Protein 7AZQ (pdb70)

Foldseek 3Di:
DFDQDDQPDPLALCVVLQQHSVLSCCVRVPVLVCLRVQLQVVCPPHPCNPDDLLCQLQVQDDPPDPDGDSNNLSSLSNVQVVLASLQWGHDFPADADPVVQVLCCVQQVGVVRVLVQQLVQLVPPPAWWKKFFWQAPVRHTDIDIDHRSDDCSNRRIFTLDMDTSHCSNPCVRQNPPSSVVSNSCSNGIGNNVSSVVRD/DFDQDDQPDQLAQCVVLQQHSVLSCCVRVPVLVCLRVQLQVVCPPHPCNVDDLLCQLQVQDDPPDPDGDSNNLSSLSNVQVVLQSLQWDHDAPADADPVVQVLCCVQQVGPVRVLVQQLVQLVPPPAWWKKFWWQAPVRHTDIHIDPRRDDCSNPVIFTLHMDTSHCSNPCVRQNPPSSVVSNSCSNGTGNNVSSVVRD

Structure (mmCIF, N/CA/C/O backbone):
data_7AZQ
#
_entry.id   7AZQ
#
_cell.length_a   162.790
_cell.length_b   162.790
_cell.length_c   43.840
_cell.angle_alpha   90.00
_cell.angle_beta   90.00
_cell.angle_gamma   90.00
#
_symmetry.space_group_name_H-M   'P 41 21 2'
#
loop_
_entity.id
_entity.type
_entity.pdbx_description
1 polymer 'Superoxide dismutase [Fe]'
2 non-polymer 'FE (III) ION'
3 non-polymer 'CALCIUM ION'
4 water water
#
loop_
_atom_site.group_PDB
_atom_site.id
_atom_site.type_symbol
_atom_site.label_atom_id
_atom_site.label_alt_id
_atom_site.label_comp_id
_atom_site.label_asym_id
_atom_site.label_entity_id
_atom_site.label_seq_id
_atom_site.pdbx_PDB_ins_code
_atom_site.Cartn_x
_atom_site.Cartn_y
_atom_site.Cartn_z
_atom_site.occupancy
_atom_site.B_iso_or_equiv
_atom_site.auth_seq_id
_atom_site.auth_comp_id
_atom_site.auth_asym_id
_atom_site.auth_atom_id
_atom_site.pdbx_PDB_model_num
ATOM 1 N N . ALA A 1 1 ? -42.813 -22.582 15.650 1.00 68.78 2 ALA A N 1
ATOM 2 C CA . ALA A 1 1 ? -42.808 -21.344 14.814 1.00 63.72 2 ALA A CA 1
ATOM 3 C C . ALA A 1 1 ? -42.259 -21.685 13.442 1.00 61.07 2 ALA A C 1
ATOM 4 O O . ALA A 1 1 ? -41.497 -22.614 13.303 1.00 63.35 2 ALA A O 1
ATOM 6 N N . PHE A 1 2 ? -42.622 -20.892 12.433 1.00 55.99 3 PHE A N 1
ATOM 7 C CA . PHE A 1 2 ? -41.988 -20.978 11.130 1.00 53.51 3 PHE A CA 1
ATOM 8 C C . PHE A 1 2 ? -40.507 -20.676 11.274 1.00 54.61 3 PHE A C 1
ATOM 9 O O . PHE A 1 2 ? -40.120 -19.795 12.048 1.00 55.03 3 PHE A O 1
ATOM 17 N N . GLU A 1 3 ? -39.684 -21.411 10.517 1.00 54.38 4 GLU A N 1
ATOM 18 C CA . GLU A 1 3 ? -38.249 -21.180 10.437 1.00 55.50 4 GLU A CA 1
ATOM 19 C C . GLU A 1 3 ? -37.861 -21.093 8.971 1.00 50.79 4 GLU A C 1
ATOM 20 O O . GLU A 1 3 ? -38.380 -21.828 8.140 1.00 48.56 4 GLU A O 1
ATOM 26 N N . LEU A 1 4 ? -36.950 -20.168 8.664 1.00 49.45 5 LEU A N 1
ATOM 27 C CA . LEU A 1 4 ? -36.431 -19.988 7.328 1.00 48.04 5 LEU A CA 1
ATOM 28 C C . LEU A 1 4 ? -35.494 -21.157 7.028 1.00 49.51 5 LEU A C 1
ATOM 29 O O . LEU A 1 4 ? -34.440 -21.249 7.644 1.00 51.56 5 LEU A O 1
ATOM 34 N N . PRO A 1 5 ? -35.810 -22.081 6.092 1.00 48.34 6 PRO A N 1
ATOM 35 C CA . PRO A 1 5 ? -34.872 -23.168 5.779 1.00 50.96 6 PRO A CA 1
ATOM 36 C C . PRO A 1 5 ? -33.627 -22.601 5.105 1.00 50.93 6 PRO A C 1
ATOM 37 O O . PRO A 1 5 ? -33.711 -21.624 4.363 1.00 50.27 6 PRO A O 1
ATOM 41 N N . ALA A 1 6 ? -32.474 -23.189 5.377 1.00 54.27 7 ALA A N 1
ATOM 42 C CA . ALA A 1 6 ? -31.266 -22.920 4.608 1.00 55.42 7 ALA A CA 1
ATOM 43 C C . ALA A 1 6 ? -31.493 -23.385 3.158 1.00 52.99 7 ALA A C 1
ATOM 44 O O . ALA A 1 6 ? -32.189 -24.368 2.915 1.00 52.78 7 ALA A O 1
ATOM 46 N N . LEU A 1 7 ? -30.900 -22.680 2.198 1.00 51.46 8 LEU A N 1
ATOM 47 C CA . LEU A 1 7 ? -30.822 -23.176 0.817 1.00 49.68 8 LEU A CA 1
ATOM 48 C C . LEU A 1 7 ? -30.074 -24.500 0.805 1.00 52.55 8 LEU A C 1
ATOM 49 O O . LEU A 1 7 ? -29.112 -24.634 1.540 1.00 55.34 8 LEU A O 1
ATOM 54 N N . PRO A 1 8 ? -30.425 -25.488 -0.054 1.00 51.54 9 PRO A N 1
ATOM 55 C CA . PRO A 1 8 ? -29.640 -26.722 -0.136 1.00 54.93 9 PRO A CA 1
ATOM 56 C C . PRO A 1 8 ? -28.375 -26.607 -0.995 1.00 56.07 9 PRO A C 1
ATOM 57 O O . PRO A 1 8 ? -27.884 -27.601 -1.457 1.00 56.53 9 PRO A O 1
ATOM 61 N N . TYR A 1 9 ? -27.889 -25.391 -1.234 1.00 55.12 10 TYR A N 1
ATOM 62 C CA . TYR A 1 9 ? -26.684 -25.134 -2.020 1.00 56.63 10 TYR A CA 1
ATOM 63 C C . TYR A 1 9 ? -26.211 -23.731 -1.625 1.00 57.45 10 TYR A C 1
ATOM 64 O O . TYR A 1 9 ? -26.991 -22.930 -1.096 1.00 54.87 10 TYR A O 1
ATOM 73 N N . ALA A 1 10 ? -24.947 -23.421 -1.916 1.00 60.66 11 ALA A N 1
ATOM 74 C CA . ALA A 1 10 ? -24.400 -22.086 -1.740 1.00 62.45 11 ALA A CA 1
ATOM 75 C C . ALA A 1 10 ? -25.228 -21.052 -2.524 1.00 58.95 11 ALA A C 1
ATOM 76 O O . ALA A 1 10 ? -25.850 -21.368 -3.563 1.00 56.64 11 ALA A O 1
ATOM 78 N N . HIS A 1 11 ? -25.241 -19.813 -2.034 1.00 59.09 12 HIS A N 1
ATOM 79 C CA . HIS A 1 11 ? -26.021 -18.741 -2.664 1.00 56.64 12 HIS A CA 1
ATOM 80 C C . HIS A 1 11 ? -25.597 -18.447 -4.105 1.00 56.11 12 HIS A C 1
ATOM 81 O O . HIS A 1 11 ? -26.379 -17.887 -4.872 1.00 54.48 12 HIS A O 1
ATOM 88 N N . ASP A 1 12 ? -24.365 -18.823 -4.475 1.00 59.91 13 ASP A N 1
ATOM 89 C CA . ASP A 1 12 ? -23.881 -18.594 -5.838 1.00 59.50 13 ASP A CA 1
ATOM 90 C C . ASP A 1 12 ? -23.890 -19.839 -6.720 1.00 58.51 13 ASP A C 1
ATOM 91 O O . ASP A 1 12 ? -23.435 -19.782 -7.847 1.00 59.60 13 ASP A O 1
ATOM 96 N N . ALA A 1 13 ? -24.419 -20.953 -6.206 1.00 57.10 14 ALA A N 1
ATOM 97 C CA . ALA A 1 13 ? -24.353 -22.231 -6.914 1.00 57.35 14 ALA A CA 1
ATOM 98 C C . ALA A 1 13 ? -25.237 -22.295 -8.166 1.00 52.93 14 ALA A C 1
ATOM 99 O O . ALA A 1 13 ? -25.077 -23.206 -8.951 1.00 53.88 14 ALA A O 1
ATOM 101 N N . LEU A 1 14 ? -26.156 -21.334 -8.336 1.00 48.86 15 LEU A N 1
ATOM 102 C CA . LEU A 1 14 ? -27.068 -21.300 -9.485 1.00 45.59 15 LEU A CA 1
ATOM 103 C C . LEU A 1 14 ? -26.709 -20.264 -10.534 1.00 46.10 15 LEU A C 1
ATOM 104 O O . LEU A 1 14 ? -27.322 -20.228 -11.608 1.00 44.45 15 LEU A O 1
ATOM 109 N N . ALA A 1 15 ? -25.653 -19.492 -10.260 1.00 48.35 16 ALA A N 1
ATOM 110 C CA . ALA A 1 15 ? -25.284 -18.330 -11.059 1.00 49.15 16 ALA A CA 1
ATOM 111 C C . ALA A 1 15 ? -24.938 -18.688 -12.496 1.00 50.06 16 ALA A C 1
ATOM 112 O O . ALA A 1 15 ? -25.416 -18.062 -13.428 1.00 48.78 16 ALA A O 1
ATOM 114 N N . SER A 1 16 ? -24.109 -19.719 -12.674 1.00 53.31 17 SER A N 1
ATOM 115 C CA . SER A 1 16 ? -23.727 -20.180 -13.993 1.00 54.71 17 SER A CA 1
ATOM 116 C C . SER A 1 16 ? -24.907 -20.817 -14.751 1.00 51.76 17 SER A C 1
ATOM 117 O O . SER A 1 16 ? -24.831 -20.965 -15.949 1.00 52.35 17 SER A O 1
ATOM 120 N N . LEU A 1 17 ? -25.996 -21.158 -14.045 1.00 49.70 18 LEU A N 1
ATOM 121 C CA . LEU A 1 17 ? -27.227 -21.692 -14.646 1.00 46.06 18 LEU A CA 1
ATOM 122 C C . LEU A 1 17 ? -28.352 -20.624 -14.806 1.00 43.58 18 LEU A C 1
ATOM 123 O O . LEU A 1 17 ? -29.486 -20.960 -15.133 1.00 41.23 18 LEU A O 1
ATOM 128 N N . GLY A 1 18 ? -28.032 -19.350 -14.536 1.00 43.80 19 GLY A N 1
ATOM 129 C CA . GLY A 1 18 ? -28.926 -18.230 -14.815 1.00 41.30 19 GLY A CA 1
ATOM 130 C C . GLY A 1 18 ? -29.743 -17.629 -13.686 1.00 39.12 19 GLY A C 1
ATOM 131 O O . GLY A 1 18 ? -30.595 -16.802 -13.963 1.00 38.35 19 GLY A O 1
ATOM 132 N N . MET A 1 19 ? -29.513 -18.055 -12.437 1.00 38.75 20 MET A N 1
ATOM 133 C CA . MET A 1 19 ? -30.085 -17.394 -11.260 1.00 37.32 20 MET A CA 1
ATOM 134 C C . MET A 1 19 ? -28.943 -16.890 -10.362 1.00 40.00 20 MET A C 1
ATOM 135 O O . MET A 1 19 ? -28.217 -17.685 -9.755 1.00 42.12 20 MET A O 1
ATOM 140 N N . SER A 1 20 ? -28.805 -15.560 -10.291 1.00 40.12 21 SER A N 1
ATOM 141 C CA . SER A 1 20 ? -27.635 -14.933 -9.706 1.00 43.54 21 SER A CA 1
ATOM 142 C C . SER A 1 20 ? -27.625 -15.106 -8.209 1.00 44.02 21 SER A C 1
ATOM 143 O O . SER A 1 20 ? -28.661 -15.365 -7.579 1.00 41.60 21 SER A O 1
ATOM 146 N N . LYS A 1 21 ? -26.431 -14.960 -7.641 1.00 47.72 22 LYS A N 1
ATOM 147 C CA . LYS A 1 21 ? -26.225 -14.862 -6.217 1.00 49.30 22 LYS A CA 1
ATOM 148 C C . LYS A 1 21 ? -27.075 -13.760 -5.650 1.00 47.25 22 LYS A C 1
ATOM 149 O O . LYS A 1 21 ? -27.698 -13.937 -4.618 1.00 45.03 22 LYS A O 1
ATOM 155 N N . GLU A 1 22 ? -27.094 -12.611 -6.330 1.00 48.11 23 GLU A N 1
ATOM 156 C CA . GLU A 1 22 ? -27.863 -11.458 -5.868 1.00 47.48 23 GLU A CA 1
ATOM 157 C C . GLU A 1 22 ? -29.345 -11.826 -5.741 1.00 43.16 23 GLU A C 1
ATOM 158 O O . GLU A 1 22 ? -29.973 -11.537 -4.749 1.00 42.06 23 GLU A O 1
ATOM 164 N N . THR A 1 23 ? -29.885 -12.508 -6.751 1.00 41.49 24 THR A N 1
ATOM 165 C CA . THR A 1 23 ? -31.284 -12.960 -6.674 1.00 37.58 24 THR A CA 1
ATOM 166 C C . THR A 1 23 ? -31.494 -13.872 -5.461 1.00 37.06 24 THR A C 1
ATOM 167 O O . THR A 1 23 ? -32.445 -13.710 -4.718 1.00 33.68 24 THR A O 1
ATOM 171 N N . LEU A 1 24 ? -30.601 -14.849 -5.260 1.00 39.83 25 LEU A N 1
ATOM 172 C CA . LEU A 1 24 ? -30.777 -15.748 -4.117 1.00 40.99 25 LEU A CA 1
ATOM 173 C C . LEU A 1 24 ? -30.669 -15.018 -2.765 1.00 42.04 25 LEU A C 1
ATOM 174 O O . LEU A 1 24 ? -31.389 -15.342 -1.852 1.00 40.64 25 LEU A O 1
ATOM 179 N N . GLU A 1 25 ? -29.770 -14.038 -2.660 1.00 45.33 26 GLU A N 1
ATOM 180 C CA . GLU A 1 25 ? -29.667 -13.196 -1.451 1.00 47.54 26 GLU A CA 1
ATOM 181 C C . GLU A 1 25 ? -30.998 -12.442 -1.179 1.00 43.70 26 GLU A C 1
ATOM 182 O O . GLU A 1 25 ? -31.619 -12.587 -0.114 1.00 42.95 26 GLU A O 1
ATOM 188 N N . TYR A 1 26 ? -31.462 -11.655 -2.145 1.00 41.54 27 TYR A N 1
ATOM 189 C CA . TYR A 1 26 ? -32.740 -10.943 -1.935 1.00 39.09 27 TYR A CA 1
ATOM 190 C C . TYR A 1 26 ? -33.890 -11.909 -1.723 1.00 36.25 27 TYR A C 1
ATOM 191 O O . TYR A 1 26 ? -34.646 -11.780 -0.765 1.00 36.86 27 TYR A O 1
ATOM 200 N N . HIS A 1 27 ? -34.020 -12.902 -2.609 1.00 34.90 28 HIS A N 1
ATOM 201 C CA . HIS A 1 27 ? -35.227 -13.735 -2.611 1.00 32.44 28 HIS A CA 1
ATOM 202 C C . HIS A 1 27 ? -35.309 -14.620 -1.372 1.00 33.13 28 HIS A C 1
ATOM 203 O O . HIS A 1 27 ? -36.378 -14.724 -0.745 1.00 31.79 28 HIS A O 1
ATOM 210 N N . HIS A 1 28 ? -34.183 -15.255 -1.006 1.00 34.69 29 HIS A N 1
ATOM 211 C CA . HIS A 1 28 ? -34.153 -16.137 0.150 1.00 36.24 29 HIS A CA 1
ATOM 212 C C . HIS A 1 28 ? -33.978 -15.364 1.454 1.00 37.42 29 HIS A C 1
ATOM 213 O O . HIS A 1 28 ? -34.736 -15.565 2.385 1.00 36.79 29 HIS A O 1
ATOM 220 N N . ASP A 1 29 ? -32.969 -14.489 1.509 1.00 39.80 30 ASP A N 1
ATOM 221 C CA . ASP A 1 29 ? -32.544 -13.890 2.788 1.00 42.52 30 ASP A CA 1
ATOM 222 C C . ASP A 1 29 ? -33.464 -12.758 3.224 1.00 41.41 30 ASP A C 1
ATOM 223 O O . ASP A 1 29 ? -33.462 -12.411 4.383 1.00 42.06 30 ASP A O 1
ATOM 228 N N . LEU A 1 30 ? -34.227 -12.178 2.281 1.00 39.06 31 LEU A N 1
ATOM 229 C CA . LEU A 1 30 ? -35.133 -11.069 2.594 1.00 38.06 31 LEU A CA 1
ATOM 230 C C . LEU A 1 30 ? -36.593 -11.384 2.363 1.00 34.93 31 LEU A C 1
ATOM 231 O O . LEU A 1 30 ? -37.401 -11.250 3.268 1.00 33.69 31 LEU A O 1
ATOM 236 N N . HIS A 1 31 ? -36.950 -11.832 1.156 1.00 32.93 32 HIS A N 1
ATOM 237 C CA . HIS A 1 31 ? -38.372 -12.079 0.857 1.00 31.37 32 HIS A CA 1
ATOM 238 C C . HIS A 1 31 ? -38.877 -13.295 1.678 1.00 31.14 32 HIS A C 1
ATOM 239 O O . HIS A 1 31 ? -39.891 -13.229 2.350 1.00 30.22 32 HIS A O 1
ATOM 246 N N . HIS A 1 32 ? -38.177 -14.429 1.587 1.00 31.61 33 HIS A N 1
ATOM 247 C CA . HIS A 1 32 ? -38.641 -15.625 2.262 1.00 31.89 33 HIS A CA 1
ATOM 248 C C . HIS A 1 32 ? -38.592 -15.376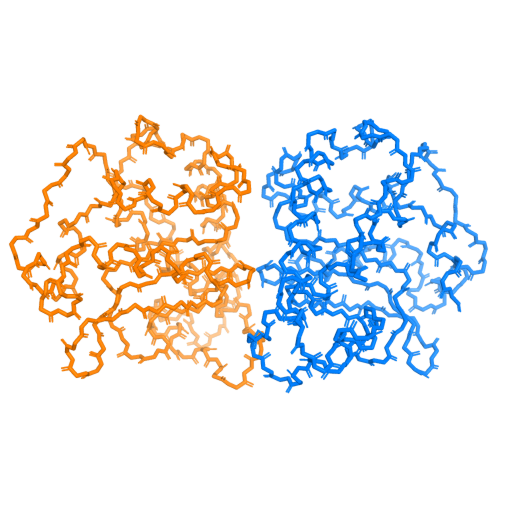 3.789 1.00 34.43 33 HIS A C 1
ATOM 249 O O . HIS A 1 32 ? -39.509 -15.750 4.513 1.00 33.63 33 HIS A O 1
ATOM 256 N N . LYS A 1 33 ? -37.537 -14.692 4.253 1.00 37.33 34 LYS A N 1
ATOM 257 C CA . LYS A 1 33 ? -37.397 -14.304 5.654 1.00 39.80 34 LYS A CA 1
ATOM 258 C C . LYS A 1 33 ? -38.635 -13.526 6.126 1.00 38.23 34 LYS A C 1
ATOM 259 O O . LYS A 1 33 ? -39.156 -13.796 7.203 1.00 39.07 34 LYS A O 1
ATOM 265 N N . ALA A 1 34 ? -39.119 -12.592 5.298 1.00 35.74 35 ALA A N 1
ATOM 266 C CA . ALA A 1 34 ? -40.263 -11.789 5.661 1.00 34.84 35 ALA A CA 1
ATOM 267 C C . ALA A 1 34 ? -41.534 -12.628 5.811 1.00 33.71 35 ALA A C 1
ATOM 268 O O . ALA A 1 34 ? -42.304 -12.398 6.720 1.00 33.49 35 ALA A O 1
ATOM 270 N N . TYR A 1 35 ? -41.749 -13.614 4.926 1.00 31.95 36 TYR A N 1
ATOM 271 C CA . TYR A 1 35 ? -42.895 -14.516 5.084 1.00 31.97 36 TYR A CA 1
ATOM 272 C C . TYR A 1 35 ? -42.830 -15.270 6.397 1.00 34.01 36 TYR A C 1
ATOM 273 O O . TYR A 1 35 ? -43.844 -15.446 7.061 1.00 34.11 36 TYR A O 1
ATOM 282 N N . VAL A 1 36 ? -41.632 -15.754 6.754 1.00 35.90 37 VAL A N 1
ATOM 283 C CA . VAL A 1 36 ? -41.410 -16.434 8.025 1.00 38.70 37 VAL A CA 1
ATOM 284 C C . VAL A 1 36 ? -41.718 -15.499 9.191 1.00 39.54 37 VAL A C 1
ATOM 285 O O . VAL A 1 36 ? -42.532 -15.814 10.054 1.00 40.17 37 VAL A O 1
ATOM 289 N N . ASP A 1 37 ? -41.082 -14.328 9.184 1.00 40.40 38 ASP A N 1
ATOM 290 C CA . ASP A 1 37 ? -41.170 -13.398 10.316 1.00 42.93 38 ASP A CA 1
ATOM 291 C C . ASP A 1 37 ? -42.581 -12.812 10.461 1.00 41.98 38 ASP A C 1
ATOM 292 O O . ASP A 1 37 ? -43.162 -12.833 11.554 1.00 43.74 38 ASP A O 1
ATOM 297 N N . ASN A 1 38 ? -43.144 -12.323 9.343 1.00 38.50 39 ASN A N 1
ATOM 298 C CA . ASN A 1 38 ? -44.486 -11.741 9.356 1.00 36.68 39 ASN A CA 1
ATOM 299 C C . ASN A 1 38 ? -45.535 -12.816 9.647 1.00 35.91 39 ASN A C 1
ATOM 300 O O . ASN A 1 38 ? -46.490 -12.567 10.366 1.00 36.38 39 ASN A O 1
ATOM 305 N N . GLY A 1 39 ? -45.360 -14.004 9.069 1.00 35.07 40 GLY A N 1
ATOM 306 C CA . GLY A 1 39 ? -46.181 -15.151 9.392 1.00 36.13 40 GLY A CA 1
ATOM 307 C C . GLY A 1 39 ? -46.203 -15.481 10.876 1.00 39.78 40 GLY A C 1
ATOM 308 O O . GLY A 1 39 ? -47.288 -15.622 11.451 1.00 40.28 40 GLY A O 1
ATOM 309 N N . ASN A 1 40 ? -45.016 -15.606 11.495 1.00 41.68 41 ASN A N 1
ATOM 310 C CA . ASN A 1 40 ? -44.922 -15.861 12.947 1.00 45.73 41 ASN A CA 1
ATOM 311 C C . ASN A 1 40 ? -45.658 -14.794 13.761 1.00 46.45 41 ASN A C 1
ATOM 312 O O . ASN A 1 40 ? -46.413 -15.123 14.647 1.00 46.60 41 ASN A O 1
ATOM 317 N N . LYS A 1 41 ? -45.453 -13.527 13.404 1.00 46.67 42 LYS A N 1
ATOM 318 C CA . LYS A 1 41 ? -46.054 -12.417 14.151 1.00 49.54 42 LYS A CA 1
ATOM 319 C C . LYS A 1 41 ? -47.571 -12.438 14.048 1.00 46.97 42 LYS A C 1
ATOM 320 O O . LYS A 1 41 ? -48.252 -12.196 15.016 1.00 47.35 42 LYS A O 1
ATOM 326 N N . LEU A 1 42 ? -48.097 -12.765 12.859 1.00 43.08 43 LEU A N 1
ATOM 327 C CA . LEU A 1 42 ? -49.545 -12.793 12.636 1.00 41.87 43 LEU A CA 1
ATOM 328 C C . LEU A 1 42 ? -50.231 -13.985 13.265 1.00 43.53 43 LEU A C 1
ATOM 329 O O . LEU A 1 42 ? -51.366 -13.875 13.745 1.00 44.52 43 LEU A O 1
ATOM 334 N N . ILE A 1 43 ? -49.532 -15.119 13.265 1.00 43.88 44 ILE A N 1
ATOM 335 C CA . ILE A 1 43 ? -50.038 -16.352 13.854 1.00 46.72 44 ILE A CA 1
ATOM 336 C C . ILE A 1 43 ? -49.977 -16.369 15.396 1.00 49.88 44 ILE A C 1
ATOM 337 O O . ILE A 1 43 ? -50.810 -17.010 16.037 1.00 51.81 44 ILE A O 1
ATOM 342 N N . ALA A 1 44 ? -48.990 -15.673 15.974 1.00 50.41 45 ALA A N 1
ATOM 343 C CA . ALA A 1 44 ? -48.782 -15.657 17.422 1.00 54.83 45 ALA A CA 1
ATOM 344 C C . ALA A 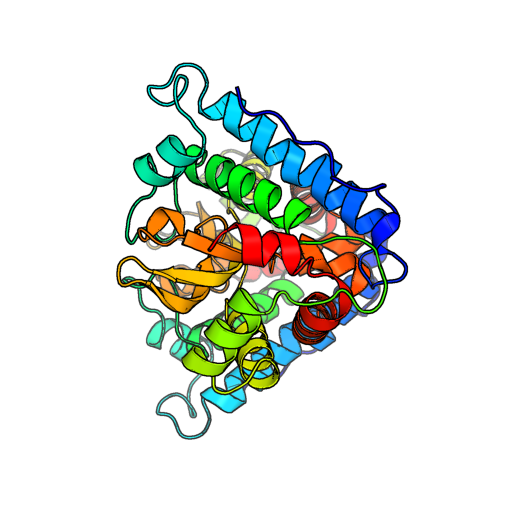1 44 ? -50.075 -15.310 18.150 1.00 55.98 45 ALA A C 1
ATOM 345 O O . ALA A 1 44 ? -50.724 -14.338 17.816 1.00 53.38 45 ALA A O 1
ATOM 347 N N . GLY A 1 45 ? -50.454 -16.168 19.110 1.00 60.14 46 GLY A N 1
ATOM 348 C CA . GLY A 1 45 ? -51.643 -15.990 19.929 1.00 62.77 46 GLY A CA 1
ATOM 349 C C . GLY A 1 45 ? -52.968 -16.197 19.194 1.00 62.22 46 GLY A C 1
ATOM 350 O O . GLY A 1 45 ? -54.001 -15.716 19.655 1.00 64.03 46 GLY A O 1
ATOM 351 N N . THR A 1 46 ? -52.931 -16.875 18.038 1.00 59.66 47 THR A N 1
ATOM 352 C CA . THR A 1 46 ? -54.134 -17.316 17.327 1.00 59.28 47 THR A CA 1
ATOM 353 C C . THR A 1 46 ? -54.311 -18.842 17.437 1.00 62.02 47 THR A C 1
ATOM 354 O O . THR A 1 46 ? -53.416 -19.566 17.897 1.00 61.93 47 THR A O 1
ATOM 358 N N . GLU A 1 47 ? -55.472 -19.315 16.970 1.00 63.66 48 GLU A N 1
ATOM 359 C CA . GLU A 1 47 ? -55.765 -20.743 16.863 1.00 67.25 48 GLU A CA 1
ATOM 360 C C . GLU A 1 47 ? -54.797 -21.497 15.925 1.00 64.02 48 GLU A C 1
ATOM 361 O O . GLU A 1 47 ? -54.745 -22.716 15.947 1.00 65.61 48 GLU A O 1
ATOM 367 N N . TRP A 1 48 ? -54.035 -20.762 15.110 1.00 59.36 49 TRP A N 1
ATOM 368 C CA . TRP A 1 48 ? -53.140 -21.379 14.123 1.00 57.58 49 TRP A CA 1
ATOM 369 C C . TRP A 1 48 ? -51.745 -21.633 14.670 1.00 58.40 49 TRP A C 1
ATOM 370 O O . TRP A 1 48 ? -50.974 -22.345 14.044 1.00 56.17 49 TRP A O 1
ATOM 381 N N . GLU A 1 49 ? -51.437 -21.071 15.847 1.00 60.64 50 GLU A N 1
ATOM 382 C CA . GLU A 1 49 ? -50.072 -21.133 16.402 1.00 63.43 50 GLU A CA 1
ATOM 383 C C . GLU A 1 49 ? -49.515 -22.559 16.571 1.00 67.80 50 GLU A C 1
ATOM 384 O O . GLU A 1 49 ? -48.362 -22.818 16.239 1.00 71.24 50 GLU A O 1
ATOM 390 N N . GLY A 1 50 ? -50.340 -23.502 17.023 1.00 69.79 51 GLY A N 1
ATOM 391 C CA . GLY A 1 50 ? -49.896 -24.899 17.104 1.00 73.38 51 GLY A CA 1
ATOM 392 C C . GLY A 1 50 ? -49.538 -25.615 15.799 1.00 70.42 51 GLY A C 1
ATOM 393 O O . GLY A 1 50 ? -48.789 -26.594 15.774 1.00 72.30 51 GLY A O 1
ATOM 394 N N . LYS A 1 51 ? -50.072 -25.117 14.688 1.00 66.01 52 LYS A N 1
ATOM 395 C CA . LYS A 1 51 ? -50.246 -25.953 13.509 1.00 64.10 52 LYS A CA 1
ATOM 396 C C . LYS A 1 51 ? -49.112 -25.958 12.487 1.00 58.90 52 LYS A C 1
ATOM 397 O O . LYS A 1 51 ? -48.305 -25.054 12.437 1.00 56.83 52 LYS A O 1
ATOM 403 N N . SER A 1 52 ? -49.037 -27.029 11.691 1.00 57.99 53 SER A N 1
ATOM 404 C CA . SER A 1 52 ? -48.076 -27.128 10.579 1.00 55.30 53 SER A CA 1
ATOM 405 C C . SER A 1 52 ? -48.460 -26.114 9.493 1.00 50.48 53 SER A C 1
ATOM 406 O O . SER A 1 52 ? -49.623 -25.718 9.382 1.00 48.33 53 SER A O 1
ATOM 409 N N . VAL A 1 53 ? -47.461 -25.711 8.703 1.00 53.13 54 VAL A N 1
ATOM 410 C CA . VAL A 1 53 ? -47.654 -24.790 7.591 1.00 49.05 54 VAL A CA 1
ATOM 411 C C . VAL A 1 53 ? -48.802 -25.281 6.728 1.00 47.24 54 VAL A C 1
ATOM 412 O O . VAL A 1 53 ? -49.692 -24.512 6.361 1.00 44.71 54 VAL A O 1
ATOM 416 N N . GLU A 1 54 ? -48.796 -26.580 6.419 1.00 48.73 55 GLU A N 1
ATOM 417 C CA . GLU A 1 54 ? -49.798 -27.161 5.526 1.00 47.35 55 GLU A CA 1
ATOM 418 C C . GLU A 1 54 ? -51.194 -26.990 6.109 1.00 47.51 55 GLU A C 1
ATOM 419 O O . GLU A 1 54 ? -52.108 -26.583 5.408 1.00 44.92 55 GLU A O 1
ATOM 425 N N . GLU A 1 55 ? -51.342 -27.250 7.410 1.00 50.32 56 GLU A N 1
ATOM 426 C CA . GLU A 1 55 ? -52.633 -27.115 8.056 1.00 52.05 56 GLU A CA 1
ATOM 427 C C . GLU A 1 55 ? -53.091 -25.674 8.026 1.00 48.30 56 GLU A C 1
ATOM 428 O O . GLU A 1 55 ? -54.247 -25.414 7.811 1.00 47.28 56 GLU A O 1
ATOM 434 N N . ILE A 1 56 ? -52.164 -24.736 8.223 1.00 46.62 57 ILE A N 1
ATOM 435 C CA . ILE A 1 56 ? -52.486 -23.314 8.223 1.00 44.24 57 ILE A CA 1
ATOM 436 C C . ILE A 1 56 ? -52.918 -22.847 6.822 1.00 40.51 57 ILE A C 1
ATOM 437 O O . ILE A 1 56 ? -53.910 -22.141 6.677 1.00 39.60 57 ILE A O 1
ATOM 442 N N . VAL A 1 57 ? -52.180 -23.261 5.793 1.00 38.77 58 VAL A N 1
ATOM 443 C CA . VAL A 1 57 ? -52.524 -22.939 4.400 1.00 35.87 58 VAL A CA 1
ATOM 444 C C . VAL A 1 57 ? -53.924 -23.434 4.087 1.00 36.43 58 VAL A C 1
ATOM 445 O O . VAL A 1 57 ? -54.769 -22.655 3.664 1.00 34.15 58 VAL A O 1
ATOM 449 N N . LYS A 1 58 ? -54.180 -24.724 4.332 1.00 39.81 59 LYS A N 1
ATOM 450 C CA . LYS A 1 58 ? -55.471 -25.297 4.009 1.00 41.45 59 LYS A CA 1
ATOM 451 C C . LYS A 1 58 ? -56.593 -24.684 4.842 1.00 42.33 59 LYS A C 1
ATOM 452 O O . LYS A 1 58 ? -57.689 -24.485 4.330 1.00 41.99 59 LYS A O 1
ATOM 458 N N . GLY A 1 59 ? -56.313 -24.394 6.116 1.00 42.53 60 GLY A N 1
ATOM 459 C CA . GLY A 1 59 ? -57.310 -23.862 7.026 1.00 44.03 60 GLY A CA 1
ATOM 460 C C . GLY A 1 59 ? -57.671 -22.386 6.828 1.00 40.85 60 GLY A C 1
ATOM 461 O O . GLY A 1 59 ? -58.749 -21.967 7.185 1.00 42.16 60 GLY A O 1
ATOM 462 N N . THR A 1 60 ? -56.765 -21.601 6.241 1.00 37.50 61 THR A N 1
ATOM 463 C CA . THR A 1 60 ? -56.945 -20.162 6.137 1.00 35.03 61 THR A CA 1
ATOM 464 C C . THR A 1 60 ? -57.309 -19.704 4.734 1.00 32.11 61 THR A C 1
ATOM 465 O O . THR A 1 60 ? -57.637 -18.533 4.529 1.00 29.77 61 THR A O 1
ATOM 469 N N . TYR A 1 61 ? -57.234 -20.627 3.772 1.00 31.78 62 TYR A N 1
ATOM 470 C CA . TYR A 1 61 ? -57.593 -20.325 2.386 1.00 29.85 62 TYR A CA 1
ATOM 471 C C . TYR A 1 61 ? -59.098 -20.023 2.316 1.00 30.78 62 TYR A C 1
ATOM 472 O O . TYR A 1 61 ? -59.928 -20.805 2.803 1.00 33.36 62 TYR A O 1
ATOM 481 N N . CYS A 1 62 ? -59.439 -18.896 1.697 1.00 29.15 63 CYS A N 1
ATOM 482 C CA . CYS A 1 62 ? -60.818 -18.477 1.516 1.00 30.13 63 CYS A CA 1
ATOM 483 C C . CYS A 1 62 ? -61.126 -18.642 0.016 1.00 28.89 63 CYS A C 1
ATOM 484 O O . CYS A 1 62 ? -60.757 -17.801 -0.806 1.00 25.99 63 CYS A O 1
ATOM 487 N N . ALA A 1 63 ? -61.777 -19.766 -0.309 1.00 29.63 64 ALA A N 1
ATOM 488 C CA . ALA A 1 63 ? -62.133 -20.141 -1.660 1.00 29.39 64 ALA A CA 1
ATOM 489 C C . ALA A 1 63 ? -62.943 -19.033 -2.317 1.00 29.12 64 ALA A C 1
ATOM 490 O O . ALA A 1 63 ? -64.034 -18.706 -1.881 1.00 30.04 64 ALA A O 1
ATOM 492 N N . GLY A 1 64 ? -62.373 -18.427 -3.361 1.00 27.05 65 GLY A N 1
ATOM 493 C CA . GLY A 1 64 ? -63.101 -17.423 -4.111 1.00 27.99 65 GLY A CA 1
ATOM 494 C C . GLY A 1 64 ? -62.797 -15.981 -3.741 1.00 27.43 65 GLY A C 1
ATOM 495 O O . GLY A 1 64 ? -63.267 -15.088 -4.423 1.00 28.65 65 GLY A O 1
ATOM 496 N N . ALA A 1 65 ? -62.044 -15.759 -2.655 1.00 26.34 66 ALA A N 1
ATOM 497 C CA . ALA A 1 65 ? -61.652 -14.396 -2.286 1.00 25.65 66 ALA A CA 1
ATOM 498 C C . ALA A 1 65 ? -60.555 -13.982 -3.208 1.00 24.13 66 ALA A C 1
ATOM 499 O O . ALA A 1 65 ? -59.696 -14.795 -3.574 1.00 22.71 66 ALA A O 1
ATOM 501 N N . VAL A 1 66 ? -60.579 -12.704 -3.609 1.00 24.20 67 VAL A N 1
ATOM 502 C CA . VAL A 1 66 ? -59.534 -12.148 -4.431 1.00 24.34 67 VAL A CA 1
ATOM 503 C C . VAL A 1 66 ? -58.289 -11.941 -3.587 1.00 22.92 67 VAL A C 1
ATOM 504 O O . VAL A 1 66 ? -57.179 -12.275 -3.995 1.00 22.34 67 VAL A O 1
ATOM 508 N N . ALA A 1 67 ? -58.489 -11.339 -2.412 1.00 22.42 68 ALA A N 1
ATOM 509 C CA . ALA A 1 67 ? -57.439 -11.103 -1.441 1.00 21.51 68 ALA A CA 1
ATOM 510 C C . ALA A 1 67 ? -57.638 -12.076 -0.268 1.00 22.57 68 ALA A C 1
ATOM 511 O O . ALA A 1 67 ? -58.746 -12.215 0.221 1.00 23.35 68 ALA A O 1
ATOM 513 N N . GLN A 1 68 ? -56.566 -12.778 0.112 1.00 21.61 69 GLN A N 1
ATOM 514 C CA . GLN A 1 68 ? -56.595 -13.735 1.206 1.00 22.59 69 GLN A CA 1
ATOM 515 C C . GLN A 1 68 ? -56.126 -12.975 2.473 1.00 22.98 69 GLN A C 1
ATOM 516 O O . GLN A 1 68 ? -55.683 -11.836 2.379 1.00 22.10 69 GLN A O 1
ATOM 522 N N . SER A 1 69 ? -56.193 -13.635 3.641 1.00 24.34 70 SER A N 1
ATOM 523 C CA . SER A 1 69 ? -55.743 -13.029 4.915 1.00 25.31 70 SER A CA 1
ATOM 524 C C . SER A 1 69 ? -54.199 -12.900 4.950 1.00 24.62 70 SER A C 1
ATOM 525 O O . SER A 1 69 ? -53.483 -13.583 4.174 1.00 23.59 70 SER A O 1
ATOM 528 N N . GLY A 1 70 ? -53.703 -12.035 5.837 1.00 24.73 71 GLY A N 1
ATOM 529 C CA . GLY A 1 70 ? -52.287 -11.899 6.086 1.00 25.51 71 GLY A CA 1
ATOM 530 C C . GLY A 1 70 ? -51.630 -13.209 6.485 1.00 26.94 71 GLY A C 1
ATOM 531 O O . GLY A 1 70 ? -50.523 -13.549 6.024 1.00 26.70 71 GLY A O 1
ATOM 532 N N . ILE A 1 71 ? -52.324 -13.975 7.340 1.00 28.70 72 ILE A N 1
ATOM 533 C CA . ILE A 1 71 ? -51.855 -15.275 7.750 1.00 30.57 72 ILE A CA 1
ATOM 534 C C . ILE A 1 71 ? -51.714 -16.179 6.543 1.00 29.08 72 ILE A C 1
ATOM 535 O O . ILE A 1 71 ? -50.684 -16.824 6.368 1.00 29.47 72 ILE A O 1
ATOM 540 N N . PHE A 1 72 ? -52.750 -16.235 5.700 1.00 27.51 73 PHE A N 1
ATOM 541 C CA . PHE A 1 72 ? -52.654 -17.084 4.534 1.00 26.57 73 PHE A CA 1
ATOM 542 C C . PHE A 1 72 ? -51.505 -16.622 3.611 1.00 25.28 73 PHE A C 1
ATOM 543 O O . PHE A 1 72 ? -50.689 -17.427 3.183 1.00 25.86 73 PHE A O 1
ATOM 551 N N . ASN A 1 73 ? -51.460 -15.319 3.313 1.00 24.05 74 ASN A N 1
ATOM 552 C CA . ASN A 1 73 ? -50.469 -14.794 2.368 1.00 22.95 74 ASN A CA 1
ATOM 553 C C . ASN A 1 73 ? -49.044 -15.232 2.769 1.00 25.18 74 ASN A C 1
ATOM 554 O O . ASN A 1 73 ? -48.272 -15.707 1.932 1.00 24.52 74 ASN A O 1
ATOM 559 N N . ASN A 1 74 ? -48.720 -15.089 4.068 1.00 27.03 75 ASN A N 1
ATOM 560 C CA . ASN A 1 74 ? -47.401 -15.436 4.574 1.00 29.14 75 ASN A CA 1
ATOM 561 C C . ASN A 1 74 ? -47.140 -16.940 4.724 1.00 30.37 75 ASN A C 1
ATOM 562 O O . ASN A 1 74 ? -46.067 -17.399 4.377 1.00 31.40 75 ASN A O 1
ATOM 567 N N . ALA A 1 75 ? -48.118 -17.696 5.228 1.00 30.86 76 ALA A N 1
ATOM 568 C CA . ALA A 1 75 ? -47.943 -19.137 5.421 1.00 32.64 76 ALA A CA 1
ATOM 569 C C . ALA A 1 75 ? -47.806 -19.849 4.071 1.00 30.82 76 ALA A C 1
ATOM 570 O O . ALA A 1 75 ? -46.958 -20.750 3.904 1.00 31.73 76 ALA A O 1
ATOM 572 N N . SER A 1 76 ? -48.646 -19.447 3.114 1.00 28.30 77 SER A N 1
ATOM 573 C CA . SER A 1 76 ? -48.665 -20.059 1.814 1.00 27.15 77 SER A CA 1
ATOM 574 C C . SER A 1 76 ? -47.322 -19.792 1.127 1.00 26.74 77 SER A C 1
ATOM 575 O O . SER A 1 76 ? -46.707 -20.717 0.570 1.00 25.68 77 SER A O 1
ATOM 578 N N . GLN A 1 77 ? -46.880 -18.525 1.167 1.00 26.00 78 GLN A N 1
ATOM 579 C CA . GLN A 1 77 ? -45.602 -18.141 0.557 1.00 25.95 78 GLN A CA 1
ATOM 580 C C . GLN A 1 77 ? -44.395 -18.805 1.232 1.00 28.14 78 GLN A C 1
ATOM 581 O O . GLN A 1 77 ? -43.416 -19.160 0.564 1.00 28.38 78 GLN A O 1
ATOM 587 N N . HIS A 1 78 ? -44.472 -18.983 2.551 1.00 29.50 79 HIS A N 1
ATOM 588 C CA . HIS A 1 78 ? -43.436 -19.728 3.265 1.00 32.68 79 HIS A CA 1
ATOM 589 C C . HIS A 1 78 ? -43.333 -21.155 2.697 1.00 32.70 79 HIS A C 1
ATOM 590 O O . HIS A 1 78 ? -42.247 -21.646 2.376 1.00 33.64 79 HIS A O 1
ATOM 597 N N . TRP A 1 79 ? -44.475 -21.828 2.574 1.00 32.12 80 TRP A N 1
ATOM 598 C CA . TRP A 1 79 ? -44.467 -23.188 2.057 1.00 33.26 80 TRP A CA 1
ATOM 599 C C . TRP A 1 79 ? -43.944 -23.212 0.617 1.00 30.80 80 TRP A C 1
ATOM 600 O O . TRP A 1 79 ? -43.102 -24.028 0.280 1.00 31.53 80 TRP A O 1
ATOM 611 N N . ASN A 1 80 ? -44.432 -22.275 -0.203 1.00 28.14 81 ASN A N 1
ATOM 612 C CA . ASN A 1 80 ? -44.070 -22.221 -1.608 1.00 26.96 81 ASN A CA 1
ATOM 613 C C . ASN A 1 80 ? -42.566 -22.091 -1.785 1.00 28.22 81 ASN A C 1
ATOM 614 O O . ASN A 1 80 ? -41.962 -22.835 -2.577 1.00 28.00 81 ASN A O 1
ATOM 619 N N . HIS A 1 81 ? -41.970 -21.126 -1.073 1.00 29.39 82 HIS A N 1
ATOM 620 C CA . HIS A 1 81 ? -40.534 -20.858 -1.192 1.00 31.64 82 HIS A CA 1
ATOM 621 C C . HIS A 1 81 ? -39.720 -22.058 -0.665 1.00 34.75 82 HIS A C 1
ATOM 622 O O . HIS A 1 81 ? -38.714 -22.434 -1.259 1.00 35.88 82 HIS A O 1
ATOM 629 N N . ALA A 1 82 ? -40.197 -22.712 0.401 1.00 36.56 83 ALA A N 1
ATOM 630 C CA . ALA A 1 82 ? -39.514 -23.909 0.903 1.00 39.36 83 ALA A CA 1
ATOM 631 C C . ALA A 1 82 ? -39.430 -25.001 -0.141 1.00 38.50 83 ALA A C 1
ATOM 632 O O . ALA A 1 82 ? -38.412 -25.693 -0.220 1.00 40.37 83 ALA A O 1
ATOM 634 N N . GLN A 1 83 ? -40.494 -25.173 -0.928 1.00 35.49 84 GLN A N 1
ATOM 635 C CA . GLN A 1 83 ? -40.482 -26.202 -1.991 1.00 35.27 84 GLN A CA 1
ATOM 636 C C . GLN A 1 83 ? -39.566 -25.731 -3.109 1.00 34.44 84 GLN A C 1
ATOM 637 O O . GLN A 1 83 ? -38.745 -26.501 -3.585 1.00 35.98 84 GLN A O 1
ATOM 643 N N . PHE A 1 84 ? -39.705 -24.451 -3.488 1.00 31.95 85 PHE A N 1
ATOM 644 C CA . PHE A 1 84 ? -38.992 -23.857 -4.624 1.00 31.30 85 PHE A CA 1
ATOM 645 C C . PHE A 1 84 ? -37.467 -24.083 -4.525 1.00 34.25 85 PHE A C 1
ATOM 646 O O . PHE A 1 84 ? -36.850 -24.580 -5.465 1.00 33.61 85 PHE A O 1
ATOM 654 N N . TRP A 1 85 ? -36.863 -23.745 -3.372 1.00 36.26 86 TRP A N 1
ATOM 655 C CA . TRP A 1 85 ? -35.421 -23.923 -3.223 1.00 39.58 86 TRP A CA 1
ATOM 656 C C . TRP A 1 85 ? -34.991 -25.380 -3.427 1.00 40.92 86 TRP A C 1
ATOM 657 O O . TRP A 1 85 ? -33.969 -25.621 -4.050 1.00 42.67 86 TRP A O 1
ATOM 668 N N . GLU A 1 86 ? -35.792 -26.325 -2.929 1.00 40.94 87 GLU A N 1
ATOM 669 C CA . GLU A 1 86 ? -35.486 -27.769 -3.032 1.00 43.33 87 GLU A CA 1
ATOM 670 C C . GLU A 1 86 ? -35.717 -28.302 -4.446 1.00 40.32 87 GLU A C 1
ATOM 671 O O . GLU A 1 86 ? -35.130 -29.299 -4.826 1.00 41.55 87 GLU A O 1
ATOM 677 N N . MET A 1 87 ? -36.562 -27.601 -5.218 1.00 35.72 88 MET A N 1
ATOM 678 C CA . MET A 1 87 ? -36.892 -28.000 -6.580 1.00 33.79 88 MET A CA 1
ATOM 679 C C . MET A 1 87 ? -35.833 -27.596 -7.616 1.00 33.43 88 MET A C 1
ATOM 680 O O . MET A 1 87 ? -35.909 -27.995 -8.792 1.00 32.64 88 MET A O 1
ATOM 685 N N . MET A 1 88 ? -34.877 -26.764 -7.179 1.00 35.21 89 MET A N 1
ATOM 686 C CA . MET A 1 88 ? -33.766 -26.346 -8.008 1.00 35.97 89 MET A CA 1
ATOM 687 C C . MET A 1 88 ? -32.486 -26.965 -7.453 1.00 38.71 89 MET A C 1
ATOM 688 O O . MET A 1 88 ? -32.489 -27.462 -6.341 1.00 39.84 89 MET A O 1
ATOM 693 N N . GLY A 1 89 ? -31.404 -26.912 -8.233 1.00 40.30 90 GLY A N 1
ATOM 694 C CA . GLY A 1 89 ? -30.119 -27.435 -7.803 1.00 43.33 90 GLY A CA 1
ATOM 695 C C . GLY A 1 89 ? -29.003 -27.137 -8.801 1.00 45.38 90 GLY A C 1
ATOM 696 O O . GLY A 1 89 ? -29.269 -26.874 -9.977 1.00 43.28 90 GLY A O 1
ATOM 697 N N . PRO A 1 90 ? -27.724 -27.169 -8.344 1.00 49.62 91 PRO A N 1
ATOM 698 C CA . PRO A 1 90 ? -26.572 -26.968 -9.224 1.00 52.89 91 PRO A CA 1
ATOM 699 C C . PRO A 1 90 ? -26.381 -28.191 -10.108 1.00 51.66 91 PRO A C 1
ATOM 700 O O . PRO A 1 90 ? -26.997 -29.219 -9.827 1.00 48.39 91 PRO A O 1
ATOM 704 N N . GLY A 1 91 ? -25.538 -28.066 -11.140 1.00 54.88 92 GLY A N 1
ATOM 705 C CA . GLY A 1 91 ? -25.190 -29.179 -12.027 1.00 55.15 92 GLY A CA 1
ATOM 706 C C . GLY A 1 91 ? -25.716 -28.995 -13.436 1.00 54.20 92 GLY A C 1
ATOM 707 O O . GLY A 1 91 ? -26.914 -28.776 -13.621 1.00 49.80 92 GLY 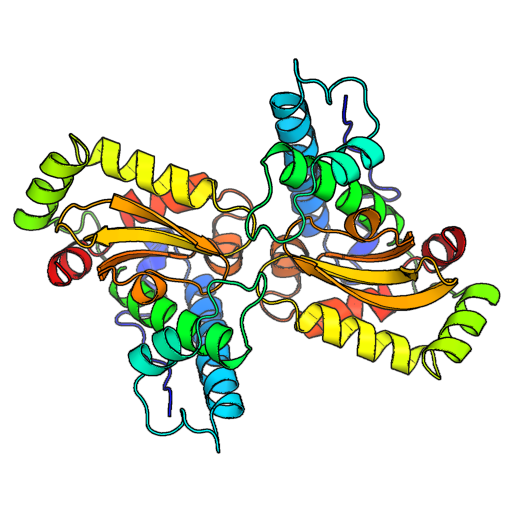A O 1
ATOM 708 N N . GLU A 1 92 ? -24.810 -29.056 -14.421 1.00 58.87 93 GLU A N 1
ATOM 709 C CA . GLU A 1 92 ? -25.149 -28.953 -15.844 1.00 59.68 93 GLU A CA 1
ATOM 710 C C . GLU A 1 92 ? -25.865 -30.242 -16.232 1.00 56.55 93 GLU A C 1
ATOM 711 O O . GLU A 1 92 ? -25.497 -31.315 -15.762 1.00 56.39 93 GLU A O 1
ATOM 717 N N . ASP A 1 93 ? -26.909 -30.116 -17.057 1.00 55.51 94 ASP A N 1
ATOM 718 C CA . ASP A 1 93 ? -27.626 -31.257 -17.657 1.00 53.77 94 ASP A CA 1
ATOM 719 C C . ASP A 1 93 ? -28.114 -32.295 -16.636 1.00 50.84 94 ASP A C 1
ATOM 720 O O . ASP A 1 93 ? -27.853 -33.483 -16.783 1.00 51.36 94 ASP A O 1
ATOM 725 N N . LYS A 1 94 ? -28.821 -31.828 -15.599 1.00 47.34 95 LYS A N 1
ATOM 726 C CA . LYS A 1 94 ? -29.412 -32.694 -14.583 1.00 44.53 95 LYS A CA 1
ATOM 727 C C . LYS A 1 94 ? -30.368 -33.681 -15.261 1.00 41.42 95 LYS A C 1
ATOM 728 O O . LYS A 1 94 ? -31.048 -33.336 -16.205 1.00 40.37 95 LYS A O 1
ATOM 734 N N . LYS A 1 95 ? -30.388 -34.923 -14.772 1.00 41.46 96 LYS A N 1
ATOM 735 C CA . LYS A 1 95 ? -31.100 -36.031 -15.404 1.00 39.81 96 LYS A CA 1
ATOM 736 C C . LYS A 1 95 ? -32.490 -36.231 -14.794 1.00 35.74 96 LYS A C 1
ATOM 737 O O . LYS A 1 95 ? -32.698 -35.987 -13.630 1.00 34.63 96 LYS A O 1
ATOM 743 N N . MET A 1 96 ? -33.431 -36.703 -15.611 1.00 32.13 97 MET A N 1
ATOM 744 C CA . MET A 1 96 ? -34.770 -36.977 -15.174 1.00 29.78 97 MET A CA 1
ATOM 745 C C . MET A 1 96 ? -34.989 -38.460 -14.886 1.00 29.55 97 MET A C 1
ATOM 746 O O . MET A 1 96 ? -34.761 -39.305 -15.760 1.00 28.94 97 MET A O 1
ATOM 751 N N . PRO A 1 97 ? -35.428 -38.839 -13.662 1.00 29.03 98 PRO A N 1
ATOM 752 C CA . PRO A 1 97 ? -35.740 -40.241 -13.375 1.00 29.62 98 PRO A CA 1
ATOM 753 C C . PRO A 1 97 ? -36.805 -40.795 -14.296 1.00 27.71 98 PRO A C 1
ATOM 754 O O . PRO A 1 97 ? -37.750 -40.071 -14.693 1.00 26.53 98 PRO A O 1
ATOM 758 N N . GLY A 1 98 ? -36.623 -42.064 -14.667 1.00 28.12 99 GLY A N 1
ATOM 759 C CA . GLY A 1 98 ? -37.511 -42.757 -15.576 1.00 27.26 99 GLY A CA 1
ATOM 760 C C . GLY A 1 98 ? -38.991 -42.688 -15.195 1.00 27.11 99 GLY A C 1
ATOM 761 O O . GLY A 1 98 ? -39.843 -42.475 -16.045 1.00 25.08 99 GLY A O 1
ATOM 762 N N . ALA A 1 99 ? -39.302 -42.884 -13.914 1.00 28.54 100 ALA A N 1
ATOM 763 C CA . ALA A 1 99 ? -40.722 -42.932 -13.488 1.00 29.58 100 ALA A CA 1
ATOM 764 C C . ALA A 1 99 ? -41.428 -41.587 -13.789 1.00 27.97 100 ALA A C 1
ATOM 765 O O . ALA A 1 99 ? -42.579 -41.564 -14.231 1.00 27.61 100 ALA A O 1
ATOM 767 N N . LEU A 1 100 ? -40.704 -40.486 -13.582 1.00 27.36 101 LEU A N 1
ATOM 768 C CA . LEU A 1 100 ? -41.228 -39.151 -13.858 1.00 26.41 101 LEU A CA 1
ATOM 769 C C . LEU A 1 100 ? -41.341 -38.947 -15.357 1.00 24.80 101 LEU A C 1
ATOM 770 O O . LEU A 1 100 ? -42.337 -38.452 -15.858 1.00 23.26 101 LEU A O 1
ATOM 775 N N . GLU A 1 101 ? -40.280 -39.310 -16.080 1.00 24.78 102 GLU A N 1
ATOM 776 C CA . GLU A 1 101 ? -40.271 -39.105 -17.503 1.00 23.96 102 GLU A CA 1
ATOM 777 C C . GLU A 1 101 ? -41.430 -39.826 -18.182 1.00 23.91 102 GLU A C 1
ATOM 778 O O . GLU A 1 101 ? -42.118 -39.265 -19.039 1.00 23.21 102 GLU A O 1
ATOM 784 N N . LYS A 1 102 ? -41.653 -41.072 -17.787 1.00 25.46 103 LYS A N 1
ATOM 785 C CA . LYS A 1 102 ? -42.743 -41.875 -18.312 1.00 26.82 103 LYS A CA 1
ATOM 786 C C . LYS A 1 102 ? -44.100 -41.211 -18.021 1.00 26.74 103 LYS A C 1
ATOM 787 O O . LYS A 1 102 ? -44.965 -41.133 -18.929 1.00 26.19 103 LYS A O 1
ATOM 793 N N . ALA A 1 103 ? -44.271 -40.717 -16.785 1.00 25.60 104 ALA A N 1
ATOM 794 C CA . ALA A 1 103 ? -45.509 -40.075 -16.392 1.00 26.33 104 ALA A CA 1
ATOM 795 C C . ALA A 1 103 ? -45.741 -38.814 -17.218 1.00 24.64 104 ALA A C 1
ATOM 796 O O . ALA A 1 103 ? -46.862 -38.524 -17.638 1.00 24.17 104 ALA A O 1
ATOM 798 N N . LEU A 1 104 ? -44.670 -38.065 -17.475 1.00 23.88 105 LEU A N 1
ATOM 799 C CA . LEU A 1 104 ? -44.797 -36.824 -18.248 1.00 23.15 105 LEU A CA 1
ATOM 800 C C . LEU A 1 104 ? -45.142 -37.103 -19.720 1.00 23.22 105 LEU A C 1
ATOM 801 O O . LEU A 1 104 ? -45.997 -36.432 -20.324 1.00 22.61 105 LEU A O 1
ATOM 806 N N . VAL A 1 105 ? -44.469 -38.098 -20.308 1.00 23.42 106 VAL A N 1
ATOM 807 C CA . VAL A 1 105 ? -44.758 -38.510 -21.674 1.00 23.46 106 VAL A CA 1
ATOM 808 C C . VAL A 1 105 ? -46.220 -38.969 -21.806 1.00 24.61 106 VAL A C 1
ATOM 809 O O . VAL A 1 105 ? -46.914 -38.560 -22.734 1.00 24.93 106 VAL A O 1
ATOM 813 N N . GLU A 1 106 ? -46.694 -39.772 -20.852 1.00 26.20 107 GLU A N 1
ATOM 814 C CA . GLU A 1 106 ? -48.077 -40.222 -20.851 1.00 30.10 107 GLU A CA 1
ATOM 815 C C . GLU A 1 106 ? -49.075 -39.071 -20.725 1.00 29.20 107 GLU A C 1
ATOM 816 O O . GLU A 1 106 ? -50.112 -39.095 -21.351 1.00 29.11 107 GLU A O 1
ATOM 822 N N . SER A 1 107 ? -48.768 -38.083 -19.882 1.00 27.83 108 SER A N 1
ATOM 823 C CA . SER A 1 107 ? -49.722 -37.022 -19.588 1.00 29.09 108 SER A CA 1
ATOM 824 C C . SER A 1 107 ? -49.660 -35.869 -20.596 1.00 27.90 108 SER A C 1
ATOM 825 O O . SER A 1 107 ? -50.669 -35.278 -20.867 1.00 28.48 108 SER A O 1
ATOM 828 N N . PHE A 1 108 ? -48.480 -35.600 -21.176 1.00 26.31 109 PHE A N 1
ATOM 829 C CA . PHE A 1 108 ? -48.280 -34.443 -22.036 1.00 25.78 109 PHE A CA 1
ATOM 830 C C . PHE A 1 108 ? -47.854 -34.769 -23.449 1.00 25.80 109 PHE A C 1
ATOM 831 O O . PHE A 1 108 ? -47.835 -33.877 -24.267 1.00 27.03 109 PHE A O 1
ATOM 839 N N . GLY A 1 109 ? -47.510 -36.030 -23.729 1.00 24.93 110 GLY A N 1
ATOM 840 C CA . GLY A 1 109 ? -47.060 -36.453 -25.044 1.00 25.88 110 GLY A CA 1
ATOM 841 C C . GLY A 1 109 ? -45.535 -36.515 -25.150 1.00 24.41 110 GLY A C 1
ATOM 842 O O . GLY A 1 109 ? -44.979 -37.361 -25.835 1.00 24.42 110 GLY A O 1
ATOM 843 N N . SER A 1 110 ? -44.859 -35.599 -24.453 1.00 23.47 111 SER A N 1
ATOM 844 C CA . SER A 1 110 ? -43.381 -35.536 -24.401 1.00 23.24 111 SER A CA 1
ATOM 845 C C . SER A 1 110 ? -42.983 -34.599 -23.252 1.00 23.09 111 SER A C 1
ATOM 846 O O . SER A 1 110 ? -43.806 -33.778 -22.801 1.00 22.72 111 SER A O 1
ATOM 849 N N . VAL A 1 111 ? -41.723 -34.689 -22.797 1.00 25.45 112 VAL A N 1
ATOM 850 C CA . VAL A 1 111 ? -41.187 -33.700 -21.884 1.00 24.23 112 VAL A CA 1
ATOM 851 C C . VAL A 1 111 ? -41.129 -32.300 -22.518 1.00 23.53 112 VAL A C 1
ATOM 852 O O . VAL A 1 111 ? -41.412 -31.304 -21.857 1.00 21.56 112 VAL A O 1
ATOM 856 N N . ALA A 1 112 ? -40.771 -32.225 -23.802 1.00 24.39 113 ALA A N 1
ATOM 857 C CA . ALA A 1 112 ? -40.734 -30.916 -24.490 1.00 25.10 113 ALA A CA 1
ATOM 858 C C . ALA A 1 112 ? -42.119 -30.216 -24.407 1.00 24.15 113 ALA A C 1
ATOM 859 O O . ALA A 1 112 ? -42.202 -29.058 -24.105 1.00 23.28 113 ALA A O 1
ATOM 861 N N . LYS A 1 113 ? -43.188 -30.975 -24.624 1.00 25.47 114 LYS A N 1
ATOM 862 C CA . LYS A 1 113 ? -44.556 -30.448 -24.595 1.00 27.28 114 LYS A CA 1
ATOM 863 C C . LYS A 1 113 ? -44.999 -30.015 -23.176 1.00 25.06 114 LYS A C 1
ATOM 864 O O . LYS A 1 113 ? -45.598 -28.921 -22.978 1.00 23.52 114 LYS A O 1
ATOM 870 N N . PHE A 1 114 ? -44.643 -30.854 -22.192 1.00 23.29 115 PHE A N 1
ATOM 871 C CA . PHE A 1 114 ? -44.758 -30.502 -20.804 1.00 21.54 115 PHE A CA 1
ATOM 872 C C . PHE A 1 114 ? -44.112 -29.160 -20.510 1.00 20.93 115 PHE A C 1
ATOM 873 O O . PHE A 1 114 ? -44.746 -28.268 -19.891 1.00 19.42 115 PHE A O 1
ATOM 881 N N . LYS A 1 115 ? -42.862 -28.983 -20.944 1.00 21.27 116 LYS A N 1
ATOM 882 C CA . LYS A 1 115 ? -42.132 -27.754 -20.638 1.00 22.21 116 LYS A CA 1
ATOM 883 C C . LYS A 1 115 ? -42.819 -26.524 -21.277 1.00 23.04 116 LYS A C 1
ATOM 884 O O . LYS A 1 115 ? -42.932 -25.480 -20.653 1.00 21.88 116 LYS A O 1
ATOM 890 N N . GLU A 1 116 ? -43.281 -26.670 -22.513 1.00 24.79 117 GLU A N 1
ATOM 891 C CA . GLU A 1 116 ? -44.000 -25.580 -23.186 1.00 27.74 117 GLU A CA 1
ATOM 892 C C . GLU A 1 116 ? -45.270 -25.179 -22.459 1.00 25.41 117 GLU A C 1
ATOM 893 O O . GLU A 1 116 ? -45.493 -23.993 -22.236 1.00 24.37 117 GLU A O 1
ATOM 899 N N . ASP A 1 117 ? -46.071 -26.185 -22.082 1.00 23.36 118 ASP A N 1
ATOM 900 C CA . ASP A 1 117 ? -47.290 -25.971 -21.312 1.00 23.08 118 ASP A CA 1
ATOM 901 C C . ASP A 1 117 ? -47.024 -25.308 -19.956 1.00 21.55 118 ASP A C 1
ATOM 902 O O . ASP A 1 117 ? -47.741 -24.427 -19.543 1.00 20.49 118 ASP A O 1
ATOM 907 N N . PHE A 1 118 ? -45.985 -25.759 -19.254 1.00 21.62 119 PHE A N 1
ATOM 908 C CA . PHE A 1 118 ? -45.597 -25.193 -17.987 1.00 20.53 119 PHE A CA 1
ATOM 909 C C . PHE A 1 118 ? -45.221 -23.723 -18.153 1.00 19.84 119 PHE A C 1
ATOM 910 O O . PHE A 1 118 ? -45.672 -22.850 -17.399 1.00 18.66 119 PHE A O 1
ATOM 918 N N . ALA A 1 119 ? -44.347 -23.448 -19.114 1.00 20.08 120 ALA A N 1
ATOM 919 C CA . ALA A 1 119 ? -43.916 -22.091 -19.393 1.00 20.75 120 ALA A CA 1
ATOM 920 C C . ALA A 1 119 ? -45.089 -21.166 -19.769 1.00 20.99 120 ALA A C 1
ATOM 921 O O . ALA A 1 119 ? -45.149 -19.994 -19.348 1.00 21.28 120 ALA A O 1
ATOM 923 N N . ALA A 1 120 ? -46.022 -21.690 -20.577 1.00 21.49 121 ALA A N 1
ATOM 924 C CA . ALA A 1 120 ? -47.196 -20.911 -20.992 1.00 21.65 121 ALA A CA 1
ATOM 925 C C . ALA A 1 120 ? -48.072 -20.539 -19.777 1.00 20.55 121 ALA A C 1
ATOM 926 O O . ALA A 1 120 ? -48.549 -19.420 -19.663 1.00 19.35 121 ALA A O 1
ATOM 928 N N . ALA A 1 121 ? -48.254 -21.479 -18.850 1.00 19.56 122 ALA A N 1
ATOM 929 C CA . ALA A 1 121 ? -49.025 -21.190 -17.646 1.00 19.47 122 ALA A CA 1
ATOM 930 C C . ALA A 1 121 ? -48.358 -20.096 -16.778 1.00 19.17 122 ALA A C 1
ATOM 931 O O . ALA A 1 121 ? -49.004 -19.140 -16.322 1.00 19.46 122 ALA A O 1
ATOM 933 N N . GLY A 1 122 ? -47.043 -20.211 -16.596 1.00 19.72 123 GLY A N 1
ATOM 934 C CA . GLY A 1 122 ? -46.296 -19.220 -15.854 1.00 20.39 123 GLY A CA 1
ATOM 935 C C . GLY A 1 122 ? -46.380 -17.827 -16.470 1.00 21.02 123 GLY A C 1
ATOM 936 O O . GLY A 1 122 ? -46.569 -16.856 -15.761 1.00 20.19 123 GLY A O 1
ATOM 937 N N . ALA A 1 123 ? -46.284 -17.760 -17.800 1.00 21.23 124 ALA A N 1
ATOM 938 C CA . ALA A 1 123 ? -46.389 -16.491 -18.509 1.00 22.28 124 ALA A CA 1
ATOM 939 C C . ALA A 1 123 ? -47.798 -15.925 -18.371 1.00 22.23 124 ALA A C 1
ATOM 940 O O . ALA A 1 123 ? -47.975 -14.727 -18.375 1.00 23.05 124 ALA A O 1
ATOM 942 N N . GLY A 1 124 ? -48.786 -16.814 -18.282 1.00 21.93 125 GLY A N 1
ATOM 943 C CA . GLY A 1 124 ? -50.176 -16.440 -18.303 1.00 22.15 125 GLY A CA 1
ATOM 944 C C . GLY A 1 124 ? -50.795 -16.039 -16.954 1.00 21.02 125 GLY A C 1
ATOM 945 O O . GLY A 1 124 ? -51.953 -15.667 -16.906 1.00 20.95 125 GLY A O 1
ATOM 946 N N . GLN A 1 125 ? -50.059 -16.184 -15.851 1.00 20.24 126 GLN A N 1
ATOM 947 C CA . GLN A 1 125 ? -50.562 -15.722 -14.547 1.00 18.67 126 GLN A CA 1
ATOM 948 C C . GLN A 1 125 ? -50.327 -14.219 -14.473 1.00 17.98 126 GLN A C 1
ATOM 949 O O . GLN A 1 125 ? -49.189 -13.748 -14.312 1.00 18.96 126 GLN A O 1
ATOM 955 N N . PHE A 1 126 ? -51.397 -13.451 -14.655 1.00 17.85 127 PHE A N 1
ATOM 956 C CA . PHE A 1 126 ? -51.292 -12.019 -14.671 1.00 17.97 127 PHE A CA 1
ATOM 957 C C . PHE A 1 126 ? -51.070 -11.443 -13.273 1.00 16.84 127 PHE A C 1
ATOM 958 O O . PHE A 1 126 ? -51.908 -11.578 -12.390 1.00 17.57 127 PHE A O 1
ATOM 966 N N . GLY A 1 127 ? -49.941 -10.760 -13.098 1.00 17.10 128 GLY A N 1
ATOM 967 C CA . GLY A 1 127 ? -49.527 -10.204 -11.824 1.00 17.52 128 GLY A CA 1
ATOM 968 C C . GLY A 1 127 ? -48.561 -11.204 -11.147 1.00 17.47 128 GLY A C 1
ATOM 969 O O . GLY A 1 127 ? -47.700 -11.802 -11.822 1.00 18.68 128 GLY A O 1
ATOM 970 N N . SER A 1 128 ? -48.717 -11.381 -9.832 1.00 16.77 129 SER A N 1
ATOM 971 C CA . SER A 1 128 ? -47.814 -12.211 -9.021 1.00 16.82 129 SER A CA 1
ATOM 972 C C . SER A 1 128 ? -48.405 -13.594 -8.893 1.00 16.46 129 SER A C 1
ATOM 973 O O . SER A 1 128 ? -49.642 -13.746 -8.799 1.00 16.02 129 SER A O 1
ATOM 976 N N . GLY A 1 129 ? -47.537 -14.608 -8.865 1.00 16.77 130 GLY A N 1
ATOM 977 C CA . GLY A 1 129 ? -47.981 -15.970 -8.577 1.00 16.50 130 GLY A CA 1
ATOM 978 C C . GLY A 1 129 ? -46.989 -17.032 -8.919 1.00 16.58 130 GLY A C 1
ATOM 979 O O . GLY A 1 129 ? -45.764 -16.784 -8.844 1.00 17.92 130 GLY A O 1
ATOM 980 N N . TRP A 1 130 ? -47.515 -18.219 -9.235 1.00 16.22 131 TRP A N 1
ATOM 981 C CA . TRP A 1 130 ? -46.752 -19.450 -9.404 1.00 16.78 131 TRP A CA 1
ATOM 982 C C . TRP A 1 130 ? -47.349 -20.255 -10.531 1.00 16.85 131 TRP A C 1
ATOM 983 O O . TRP A 1 130 ? -48.570 -20.245 -10.732 1.00 16.91 131 TRP A O 1
ATOM 994 N N . ALA A 1 131 ? -46.497 -20.981 -11.248 1.00 17.47 132 ALA A N 1
ATOM 995 C CA . ALA A 1 131 ? -46.921 -22.068 -12.145 1.00 17.68 132 ALA A CA 1
ATOM 996 C C . ALA A 1 131 ? -46.496 -23.401 -11.478 1.00 17.73 132 ALA A C 1
ATOM 997 O O . ALA A 1 131 ? -45.478 -23.471 -10.795 1.00 17.33 132 ALA A O 1
ATOM 999 N N . TRP A 1 132 ? -47.303 -24.441 -11.685 1.00 17.36 133 TRP A N 1
ATOM 1000 C CA . TRP A 1 132 ? -47.092 -25.724 -11.055 1.00 18.54 133 TRP A CA 1
ATOM 1001 C C . TRP A 1 132 ? -47.307 -26.888 -12.013 1.00 18.74 133 TRP A C 1
ATOM 1002 O O . TRP A 1 132 ? -48.176 -26.835 -12.914 1.00 19.16 133 TRP A O 1
ATOM 1013 N N . LEU A 1 133 ? -46.567 -27.967 -11.755 1.00 19.28 134 LEU A N 1
ATOM 1014 C CA . LEU A 1 133 ? -46.914 -29.322 -12.167 1.00 19.50 134 LEU A CA 1
ATOM 1015 C C . LEU A 1 133 ? -47.434 -30.001 -10.911 1.00 20.47 134 LEU A C 1
ATOM 1016 O O . LEU A 1 133 ? -46.727 -30.050 -9.883 1.00 21.24 134 LEU A O 1
ATOM 1021 N N . VAL A 1 134 ? -48.651 -30.540 -10.982 1.00 20.85 135 VAL A N 1
ATOM 1022 C CA . VAL A 1 134 ? -49.270 -31.207 -9.847 1.00 23.00 135 VAL A CA 1
ATOM 1023 C C . VAL A 1 134 ? -49.762 -32.587 -10.216 1.00 24.37 135 VAL A C 1
ATOM 1024 O O . VAL A 1 134 ? -49.937 -32.898 -11.389 1.00 24.22 135 VAL A O 1
ATOM 1028 N N . LYS A 1 135 ? -49.924 -33.420 -9.192 1.00 26.83 136 LYS A N 1
ATOM 1029 C CA . LYS A 1 135 ? -50.648 -34.659 -9.270 1.00 29.23 136 LYS A CA 1
ATOM 1030 C C . LYS A 1 135 ? -51.927 -34.328 -8.515 1.00 29.53 136 LYS A C 1
ATOM 1031 O O . LYS A 1 135 ? -51.861 -33.919 -7.345 1.00 28.43 136 LYS A O 1
ATOM 1037 N N . ASP A 1 136 ? -53.083 -34.472 -9.176 1.00 29.73 137 ASP A N 1
ATOM 1038 C CA . ASP A 1 136 ? -54.363 -34.104 -8.554 1.00 31.02 137 ASP A CA 1
ATOM 1039 C C . ASP A 1 136 ? -54.920 -35.302 -7.784 1.00 34.64 137 ASP A C 1
ATOM 1040 O O . ASP A 1 136 ? -54.302 -36.360 -7.758 1.00 34.94 137 ASP A O 1
ATOM 1045 N N . SER A 1 137 ? -56.088 -35.144 -7.158 1.00 37.25 138 SER A N 1
ATOM 1046 C CA . SER A 1 137 ? -56.632 -36.210 -6.324 1.00 41.25 138 SER A CA 1
ATOM 1047 C C . SER A 1 137 ? -57.083 -37.431 -7.105 1.00 43.94 138 SER A C 1
ATOM 1048 O O . SER A 1 137 ? -57.273 -38.471 -6.501 1.00 46.87 138 SER A O 1
ATOM 1051 N N . ASP A 1 138 ? -57.203 -37.332 -8.437 1.00 44.04 139 ASP A N 1
ATOM 1052 C CA . ASP A 1 138 ? -57.413 -38.515 -9.307 1.00 45.92 139 ASP A CA 1
ATOM 1053 C C . ASP A 1 138 ? -56.122 -39.207 -9.775 1.00 43.35 139 ASP A C 1
ATOM 1054 O O . ASP A 1 138 ? -56.187 -40.162 -10.493 1.00 43.01 139 ASP A O 1
ATOM 1059 N N . GLY A 1 139 ? -54.967 -38.664 -9.384 1.00 40.89 140 GLY A N 1
ATOM 1060 C CA . GLY A 1 139 ? -53.667 -39.168 -9.778 1.00 39.02 140 GLY A CA 1
ATOM 1061 C C . GLY A 1 139 ? -53.168 -38.632 -11.092 1.00 36.31 140 GLY A C 1
ATOM 1062 O O . GLY A 1 139 ? -52.151 -39.076 -11.574 1.00 35.87 140 GLY A O 1
ATOM 1063 N N . ALA A 1 140 ? -53.891 -37.686 -11.700 1.00 34.74 141 ALA A N 1
ATOM 1064 C CA . ALA A 1 140 ? -53.531 -37.173 -13.028 1.00 32.88 141 ALA A CA 1
ATOM 1065 C C . ALA A 1 140 ? -52.473 -36.107 -12.837 1.00 29.93 141 ALA A C 1
ATOM 1066 O O . ALA A 1 140 ? -52.531 -35.343 -11.877 1.00 29.03 141 ALA A O 1
ATOM 1068 N N . LEU A 1 141 ? -51.495 -36.076 -13.739 1.00 28.40 142 LEU A N 1
ATOM 1069 C CA . LEU A 1 141 ? -50.500 -35.007 -13.772 1.00 26.95 142 LEU A CA 1
ATOM 1070 C C . LEU A 1 141 ? -50.992 -33.909 -14.676 1.00 25.02 142 LEU A C 1
ATOM 1071 O O . LEU A 1 141 ? -51.555 -34.206 -15.713 1.00 24.78 142 LEU A O 1
ATOM 1076 N N . LYS A 1 142 ? -50.822 -32.649 -14.256 1.00 23.19 143 LYS A N 1
ATOM 1077 C CA . LYS A 1 142 ? -51.321 -31.526 -15.026 1.00 21.93 143 LYS A CA 1
ATOM 1078 C C . LYS A 1 142 ? -50.680 -30.241 -14.535 1.00 20.83 143 LYS A C 1
ATOM 1079 O O . LYS A 1 142 ? -50.113 -30.203 -13.427 1.00 20.62 143 LYS A O 1
ATOM 1085 N N . ILE A 1 143 ? -50.823 -29.191 -15.351 1.00 19.72 144 ILE A N 1
ATOM 1086 C CA . ILE A 1 143 ? -50.236 -27.912 -15.116 1.00 19.78 144 ILE A CA 1
ATOM 1087 C C . ILE A 1 143 ? -51.299 -27.025 -14.487 1.00 19.30 144 ILE A C 1
ATOM 1088 O O . ILE A 1 143 ? -52.455 -27.031 -14.917 1.00 19.81 144 ILE A O 1
ATOM 1093 N N . THR A 1 144 ? -50.910 -26.261 -13.476 1.00 19.12 145 THR A N 1
ATOM 1094 C CA . THR A 1 144 ? -51.790 -25.278 -12.879 1.00 19.56 145 THR A CA 1
ATOM 1095 C C . THR A 1 144 ? -51.073 -23.958 -12.731 1.00 19.43 145 THR A C 1
ATOM 1096 O O . THR A 1 144 ? -49.844 -23.885 -12.858 1.00 19.12 145 THR A O 1
ATOM 1100 N N . LYS A 1 145 ? -51.837 -22.893 -12.444 1.00 18.95 146 LYS A N 1
ATOM 1101 C CA . LYS A 1 145 ? -51.237 -21.629 -12.084 1.00 18.15 146 LYS A CA 1
ATOM 1102 C C . LYS A 1 145 ? -52.065 -21.021 -10.970 1.00 18.33 146 LYS A C 1
ATOM 1103 O O . LYS A 1 145 ? -53.288 -21.281 -10.872 1.00 17.38 146 LYS A O 1
ATOM 1109 N N . THR A 1 146 ? -51.402 -20.236 -10.114 1.00 17.20 147 THR A N 1
ATOM 1110 C CA . THR A 1 146 ? -52.070 -19.622 -8.984 1.00 17.85 147 THR A CA 1
ATOM 1111 C C . THR A 1 146 ? -51.584 -18.206 -8.766 1.00 16.88 147 THR A C 1
ATOM 1112 O O . THR A 1 146 ? -50.434 -17.862 -9.143 1.00 17.17 147 THR A O 1
ATOM 1116 N N . GLU A 1 147 ? -52.455 -17.401 -8.167 1.00 16.81 148 GLU A N 1
ATOM 1117 C CA . GLU A 1 147 ? -52.134 -16.024 -7.768 1.00 16.84 148 GLU A CA 1
ATOM 1118 C C . GLU A 1 147 ? -51.432 -15.935 -6.430 1.00 16.48 148 GLU A C 1
ATOM 1119 O O . GLU A 1 147 ? -51.745 -16.665 -5.483 1.00 18.64 148 GLU A O 1
ATOM 1125 N N . ASN A 1 148 ? -50.497 -14.998 -6.348 1.00 16.64 149 ASN A N 1
ATOM 1126 C CA . ASN A 1 148 ? -49.882 -14.561 -5.104 1.00 17.16 149 ASN A CA 1
ATOM 1127 C C . ASN A 1 148 ? -49.255 -15.751 -4.358 1.00 18.69 149 ASN A C 1
ATOM 1128 O O . ASN A 1 148 ? -48.288 -16.341 -4.854 1.00 19.18 149 ASN A O 1
ATOM 1133 N N . GLY A 1 149 ? -49.772 -16.096 -3.178 1.00 19.09 150 GLY A N 1
ATOM 1134 C CA . GLY A 1 149 ? -49.319 -17.283 -2.471 1.00 20.10 150 GLY A CA 1
ATOM 1135 C C . GLY A 1 149 ? -50.150 -18.575 -2.615 1.00 20.29 150 GLY A C 1
ATOM 1136 O O . GLY A 1 149 ? -49.741 -19.630 -2.099 1.00 20.92 150 GLY A O 1
ATOM 1137 N N . VAL A 1 150 ? -51.313 -18.480 -3.286 1.00 19.31 151 VAL A N 1
ATOM 1138 C CA . VAL A 1 150 ? -52.198 -19.620 -3.490 1.00 19.20 151 VAL A CA 1
ATOM 1139 C C . VAL A 1 150 ? -51.369 -20.720 -4.141 1.00 19.32 151 VAL A C 1
ATOM 1140 O O . VAL A 1 150 ? -50.444 -20.447 -4.895 1.00 19.09 151 VAL A O 1
ATOM 1144 N N . ASN A 1 151 ? -51.649 -21.967 -3.782 1.00 20.29 152 ASN A N 1
ATOM 1145 C CA . ASN A 1 151 ? -50.825 -23.084 -4.185 1.00 20.42 152 ASN A CA 1
ATOM 1146 C C . ASN A 1 151 ? -51.657 -24.358 -4.247 1.00 21.34 152 ASN A C 1
ATOM 1147 O O . ASN A 1 151 ? -52.844 -24.335 -3.941 1.00 21.94 152 ASN A O 1
ATOM 1152 N N . PRO A 1 152 ? -51.066 -25.504 -4.661 1.00 22.24 153 PRO A N 1
ATOM 1153 C CA . PRO A 1 152 ? -51.811 -26.759 -4.822 1.00 23.52 153 PRO A CA 1
ATOM 1154 C C . PRO A 1 152 ? -52.481 -27.333 -3.604 1.00 25.62 153 PRO A C 1
ATOM 1155 O O . PRO A 1 152 ? -53.470 -28.051 -3.744 1.00 25.63 153 PRO A O 1
ATOM 1159 N N . LEU A 1 153 ? -51.995 -26.970 -2.408 1.00 27.86 154 LEU A N 1
ATOM 1160 C CA . LEU A 1 153 ? -52.607 -27.433 -1.159 1.00 30.42 154 LEU A CA 1
ATOM 1161 C C . LEU A 1 153 ? -54.028 -26.898 -1.088 1.00 30.44 154 LEU A C 1
ATOM 1162 O O . LEU A 1 153 ? -54.916 -27.506 -0.528 1.00 31.58 154 LEU A O 1
ATOM 1167 N N . CYS A 1 154 ? -54.248 -25.737 -1.697 1.00 28.51 155 CYS A N 1
ATOM 1168 C CA . CYS A 1 154 ? -55.572 -25.107 -1.644 1.00 28.89 155 CYS A CA 1
ATOM 1169 C C . CYS A 1 154 ? -56.612 -25.880 -2.455 1.00 29.16 155 CYS A C 1
ATOM 1170 O O . CYS A 1 154 ? -57.789 -25.637 -2.280 1.00 29.92 155 CYS A O 1
ATOM 1173 N N . PHE A 1 155 ? -56.157 -26.801 -3.322 1.00 28.47 156 PHE A N 1
ATOM 1174 C CA . PHE A 1 155 ? -57.020 -27.580 -4.219 1.00 29.26 156 PHE A CA 1
ATOM 1175 C C . PHE A 1 155 ? -56.950 -29.101 -4.055 1.00 30.71 156 PHE A C 1
ATOM 1176 O O . PHE A 1 155 ? -57.459 -29.849 -4.897 1.00 32.66 156 PHE A O 1
ATOM 1184 N N . GLY A 1 156 ? -56.344 -29.562 -2.958 1.00 30.91 157 GLY A N 1
ATOM 1185 C CA . GLY A 1 156 ? -56.183 -30.977 -2.708 1.00 32.35 157 GLY A CA 1
ATOM 1186 C C . GLY A 1 156 ? -55.298 -31.654 -3.752 1.00 31.48 157 GLY A C 1
ATOM 1187 O O . GLY A 1 156 ? -55.521 -32.790 -4.140 1.00 31.79 157 GLY A O 1
ATOM 1188 N N . GLN A 1 157 ? -54.302 -30.915 -4.241 1.00 29.18 158 GLN A N 1
ATOM 1189 C CA . GLN A 1 157 ? -53.332 -31.415 -5.194 1.00 28.11 158 GLN A CA 1
ATOM 1190 C C . GLN A 1 157 ? -51.973 -31.566 -4.513 1.00 28.39 158 GLN A C 1
ATOM 1191 O O . GLN A 1 157 ? -51.681 -30.929 -3.505 1.00 28.10 158 GLN A O 1
ATOM 1197 N N . THR A 1 158 ? -51.125 -32.405 -5.108 1.00 28.83 159 THR A N 1
ATOM 1198 C CA . THR A 1 158 ? -49.738 -32.569 -4.677 1.00 29.68 159 THR A CA 1
ATOM 1199 C C . THR A 1 158 ? -48.848 -31.812 -5.655 1.00 27.68 159 THR A C 1
ATOM 1200 O O . THR A 1 158 ? -48.857 -32.123 -6.865 1.00 27.36 159 THR A O 1
ATOM 1204 N N . ALA A 1 159 ? -48.072 -30.851 -5.148 1.00 25.95 160 ALA A N 1
ATOM 1205 C CA . ALA A 1 159 ? -47.091 -30.162 -5.953 1.00 24.79 160 ALA A CA 1
ATOM 1206 C C . ALA A 1 159 ? -45.888 -31.068 -6.317 1.00 25.41 160 ALA A C 1
ATOM 1207 O O . ALA A 1 159 ? -45.256 -31.641 -5.437 1.00 25.75 160 ALA A O 1
ATOM 1209 N N . LEU A 1 160 ? -45.580 -31.173 -7.618 1.00 24.46 161 LEU A N 1
ATOM 1210 C CA . LEU A 1 160 ? -44.350 -31.836 -8.069 1.00 25.60 161 LEU A CA 1
ATOM 1211 C C . LEU A 1 160 ? -43.267 -30.829 -8.403 1.00 25.03 161 LEU A C 1
ATOM 1212 O O . LEU A 1 160 ? -42.081 -31.056 -8.147 1.00 26.47 161 LEU A O 1
ATOM 1217 N N . LEU A 1 161 ? -43.671 -29.728 -9.026 1.00 23.27 162 LEU A N 1
ATOM 1218 C CA . LEU A 1 161 ? -42.788 -28.645 -9.359 1.00 23.18 162 LEU A CA 1
ATOM 1219 C C . LEU A 1 161 ? -43.551 -27.343 -9.293 1.00 22.01 162 LEU A C 1
ATOM 1220 O O . LEU A 1 161 ? -44.699 -27.267 -9.741 1.00 20.69 162 LEU A O 1
ATOM 1225 N N . GLY A 1 162 ? -42.875 -26.316 -8.787 1.00 22.64 163 GLY A N 1
ATOM 1226 C CA . GLY A 1 162 ? -43.417 -24.961 -8.756 1.00 22.23 163 GLY A CA 1
ATOM 1227 C C . GLY A 1 162 ? -42.366 -23.983 -9.228 1.00 22.64 163 GLY A C 1
ATOM 1228 O O . GLY A 1 162 ? -41.146 -24.191 -8.952 1.00 22.75 163 GLY A O 1
ATOM 1229 N N . CYS A 1 163 ? -42.812 -22.947 -9.940 1.00 21.55 164 CYS A N 1
ATOM 1230 C CA . CYS A 1 163 ? -41.925 -21.862 -10.340 1.00 22.88 164 CYS A CA 1
ATOM 1231 C C . CYS A 1 163 ? -42.555 -20.523 -9.949 1.00 21.70 164 CYS A C 1
ATOM 1232 O O . CYS A 1 163 ? -43.674 -20.224 -10.328 1.00 20.91 164 CYS A O 1
ATOM 1235 N N . ASP A 1 164 ? -41.797 -19.733 -9.194 1.00 21.85 165 ASP A N 1
ATOM 1236 C CA . ASP A 1 164 ? -42.206 -18.424 -8.708 1.00 21.21 165 ASP A CA 1
ATOM 1237 C C . ASP A 1 164 ? -42.200 -17.475 -9.895 1.00 21.05 165 ASP A C 1
ATOM 1238 O O . ASP A 1 164 ? -41.165 -17.303 -10.547 1.00 21.67 165 ASP A O 1
ATOM 1243 N N . VAL A 1 165 ? -43.363 -16.932 -10.250 1.00 19.31 166 VAL A N 1
ATOM 1244 C CA . VAL A 1 165 ? -43.385 -15.875 -11.256 1.00 19.80 166 VAL A CA 1
ATOM 1245 C C . VAL A 1 165 ? -43.712 -14.474 -10.677 1.00 19.64 166 VAL A C 1
ATOM 1246 O O . VAL A 1 165 ? -44.057 -13.557 -11.420 1.00 18.86 166 VAL A O 1
ATOM 1250 N N . TRP A 1 166 ? -43.605 -14.309 -9.350 1.00 19.79 167 TRP A N 1
ATOM 1251 C CA . TRP A 1 166 ? -43.524 -12.951 -8.807 1.00 19.69 167 TRP A CA 1
ATOM 1252 C C . TRP A 1 166 ? -42.273 -12.332 -9.455 1.00 20.60 167 TRP A C 1
ATOM 1253 O O . TRP A 1 166 ? -41.254 -13.015 -9.632 1.00 21.59 167 TRP A O 1
ATOM 1264 N N . GLU A 1 167 ? -42.340 -11.044 -9.776 1.00 20.60 168 GLU A N 1
ATOM 1265 C CA . GLU A 1 167 ? -41.267 -10.377 -10.496 1.00 22.63 168 GLU A CA 1
ATOM 1266 C C . GLU A 1 167 ? -39.914 -10.397 -9.746 1.00 24.38 168 GLU A C 1
ATOM 1267 O O . GLU A 1 167 ? -38.856 -10.524 -10.379 1.00 25.91 168 GLU A O 1
ATOM 1273 N N . HIS A 1 168 ? -39.951 -10.355 -8.409 1.00 24.53 169 HIS A N 1
ATOM 1274 C CA . HIS A 1 168 ? -38.732 -10.446 -7.597 1.00 26.70 169 HIS A CA 1
ATOM 1275 C C . HIS A 1 168 ? -37.914 -11.716 -7.922 1.00 27.23 169 HIS A C 1
ATOM 1276 O O . HIS A 1 168 ? -36.716 -11.724 -7.768 1.00 27.87 169 HIS A O 1
ATOM 1283 N N . SER A 1 169 ? -38.593 -12.783 -8.345 1.00 25.07 170 SER A N 1
ATOM 1284 C CA . SER A 1 169 ? -37.922 -14.038 -8.607 1.00 26.31 170 SER A CA 1
ATOM 1285 C C . SER A 1 169 ? -36.983 -13.986 -9.806 1.00 27.54 170 SER A C 1
ATOM 1286 O O . SER A 1 169 ? -36.046 -14.779 -9.873 1.00 29.41 170 SER A O 1
ATOM 1289 N N . TYR A 1 170 ? -37.238 -13.066 -10.745 1.00 26.46 171 TYR A N 1
ATOM 1290 C CA . TYR A 1 170 ? -36.484 -12.996 -11.975 1.00 27.54 171 TYR A CA 1
ATOM 1291 C C . TYR A 1 170 ? -36.015 -11.645 -12.437 1.00 28.54 171 TYR A C 1
ATOM 1292 O O . TYR A 1 170 ? -35.173 -11.583 -13.314 1.00 30.17 171 TYR A O 1
ATOM 1301 N N . TYR A 1 171 ? -36.540 -10.560 -11.852 1.00 28.03 172 TYR A N 1
ATOM 1302 C CA . TYR A 1 171 ? -36.331 -9.225 -12.393 1.00 29.18 172 TYR A CA 1
ATOM 1303 C C . TYR A 1 171 ? -34.854 -8.818 -12.397 1.00 32.52 172 TYR A C 1
ATOM 1304 O O . TYR A 1 171 ? -34.412 -8.101 -13.299 1.00 34.10 172 TYR A O 1
ATOM 1313 N N . ILE A 1 172 ? -34.084 -9.293 -11.409 1.00 34.12 173 ILE A N 1
ATOM 1314 C CA . ILE A 1 172 ? -32.660 -8.955 -11.336 1.00 37.75 173 ILE A CA 1
ATOM 1315 C C . ILE A 1 172 ? -31.928 -9.553 -12.527 1.00 39.42 173 ILE A C 1
ATOM 1316 O O . ILE A 1 172 ? -31.093 -8.895 -13.109 1.00 42.80 173 ILE A O 1
ATOM 1321 N N . ASP A 1 173 ? -32.281 -10.789 -12.897 1.00 38.10 174 ASP A N 1
ATOM 1322 C CA . ASP A 1 173 ? -31.535 -11.546 -13.885 1.00 39.79 174 ASP A CA 1
ATOM 1323 C C . ASP A 1 173 ? -32.109 -11.448 -15.306 1.00 38.76 174 ASP A C 1
ATOM 1324 O O . ASP A 1 173 ? -31.357 -11.529 -16.256 1.00 39.41 174 ASP A O 1
ATOM 1329 N N . PHE A 1 174 ? -33.434 -11.254 -15.415 1.00 35.65 175 PHE A N 1
ATOM 1330 C CA . PHE A 1 174 ? -34.156 -11.262 -16.688 1.00 34.87 175 PHE A CA 1
ATOM 1331 C C . PHE A 1 174 ? -34.983 -10.024 -16.972 1.00 34.82 175 PHE A C 1
ATOM 1332 O O . PHE A 1 174 ? -35.581 -9.919 -18.028 1.00 34.64 175 PHE A O 1
ATOM 1340 N N . ARG A 1 175 ? -35.033 -9.090 -16.022 1.00 35.36 176 ARG A N 1
ATOM 1341 C CA . ARG A 1 175 ? -35.963 -7.952 -16.092 1.00 35.24 176 ARG A CA 1
ATOM 1342 C C . ARG A 1 175 ? -37.380 -8.455 -16.468 1.00 32.97 176 ARG A C 1
ATOM 1343 O O . ARG A 1 175 ? -37.892 -9.360 -15.832 1.00 31.20 176 ARG A O 1
ATOM 1351 N N . ASN A 1 176 ? -37.978 -7.881 -17.516 1.00 33.20 177 ASN A N 1
ATOM 1352 C CA . ASN A 1 176 ? -39.353 -8.184 -17.936 1.00 31.78 177 ASN A CA 1
ATOM 1353 C C . ASN A 1 176 ? -39.533 -9.511 -18.654 1.00 30.80 177 ASN A C 1
ATOM 1354 O O . ASN A 1 176 ? -40.661 -9.907 -18.950 1.00 28.54 177 ASN A O 1
ATOM 1359 N N . LYS A 1 177 ? -38.420 -10.203 -18.941 1.00 31.53 178 LYS A N 1
ATOM 1360 C CA . LYS A 1 177 ? -38.447 -11.404 -19.779 1.00 31.94 178 LYS A CA 1
ATOM 1361 C C . LYS A 1 177 ? -38.818 -12.663 -19.018 1.00 28.57 178 LYS A C 1
ATOM 1362 O O . LYS A 1 177 ? -38.016 -13.609 -18.901 1.00 28.38 178 LYS A O 1
ATOM 1368 N N . ARG A 1 178 ? -40.056 -12.688 -18.511 1.00 26.07 179 ARG A N 1
ATOM 1369 C CA . ARG A 1 178 ? -40.560 -13.814 -17.763 1.00 23.48 179 ARG A CA 1
ATOM 1370 C C . ARG A 1 178 ? -40.510 -15.101 -18.587 1.00 23.91 179 ARG A C 1
ATOM 1371 O O . ARG A 1 178 ? -40.139 -16.138 -18.043 1.00 23.36 179 ARG A O 1
ATOM 1379 N N . PRO A 1 179 ? -40.881 -15.118 -19.898 1.00 24.52 180 PRO A N 1
ATOM 1380 C CA . PRO A 1 179 ? -40.776 -16.348 -20.686 1.00 24.74 180 PRO A CA 1
ATOM 1381 C C . PRO A 1 179 ? -39.340 -16.890 -20.766 1.00 26.07 180 PRO A C 1
ATOM 1382 O O . PRO A 1 179 ? -39.154 -18.082 -20.578 1.00 26.15 180 PRO A O 1
ATOM 1386 N N . ALA A 1 180 ? -38.346 -16.037 -21.019 1.00 28.39 181 ALA A N 1
ATOM 1387 C CA . ALA A 1 180 ? -36.943 -16.521 -21.039 1.00 30.71 181 ALA A CA 1
ATOM 1388 C C . ALA A 1 180 ? -36.536 -17.130 -19.662 1.00 30.01 181 ALA A C 1
ATOM 1389 O O . ALA A 1 180 ? -35.838 -18.140 -19.591 1.00 30.32 181 ALA A O 1
ATOM 1391 N N . TYR A 1 181 ? -36.994 -16.503 -18.573 1.00 29.00 182 TYR A N 1
ATOM 1392 C CA . TYR A 1 181 ? -36.764 -16.986 -17.202 1.00 27.68 182 TYR A CA 1
ATOM 1393 C C . TYR A 1 181 ? -37.330 -18.393 -17.023 1.00 26.41 182 TYR A C 1
ATOM 1394 O O . TYR A 1 181 ? -36.636 -19.277 -16.534 1.00 27.38 182 TYR A O 1
ATOM 1403 N N . LEU A 1 182 ? -38.578 -18.587 -17.447 1.00 24.76 183 LEU A N 1
ATOM 1404 C CA . LEU A 1 182 ? -39.282 -19.877 -17.324 1.00 23.99 183 LEU A CA 1
ATOM 1405 C C . LEU A 1 182 ? -38.588 -20.978 -18.130 1.00 24.91 183 LEU A C 1
ATOM 1406 O O . LEU A 1 182 ? -38.359 -22.083 -17.623 1.00 26.11 183 LEU A O 1
ATOM 1411 N N . THR A 1 183 ? -38.235 -20.659 -19.368 1.00 25.82 184 THR A N 1
ATOM 1412 C CA . THR A 1 183 ? -37.491 -21.587 -20.238 1.00 27.53 184 THR A CA 1
ATOM 1413 C C . THR A 1 183 ? -36.186 -22.000 -19.588 1.00 28.20 184 THR A C 1
ATOM 1414 O O . THR A 1 183 ? -35.846 -23.192 -19.539 1.00 27.67 184 THR A O 1
ATOM 1418 N N . ASN A 1 184 ? -35.441 -21.006 -19.089 1.00 28.80 185 ASN A N 1
ATOM 1419 C CA . ASN A 1 184 ? -34.132 -21.257 -18.512 1.00 30.70 185 ASN A CA 1
ATOM 1420 C C . ASN A 1 184 ? -34.305 -22.138 -17.277 1.00 30.22 185 ASN A C 1
ATOM 1421 O O . ASN A 1 184 ? -33.575 -23.102 -17.090 1.00 31.70 185 ASN A O 1
ATOM 1426 N N . PHE A 1 185 ? -35.303 -21.811 -16.453 1.00 28.59 186 PHE A N 1
ATOM 1427 C CA . PHE A 1 185 ? -35.606 -22.538 -15.218 1.00 27.81 186 PHE A CA 1
ATOM 1428 C C . PHE A 1 185 ? -35.778 -24.015 -15.524 1.00 27.42 186 PHE A C 1
ATOM 1429 O O . PHE A 1 185 ? -35.116 -24.861 -14.934 1.00 27.83 186 PHE A O 1
ATOM 1437 N N . LEU A 1 186 ? -36.635 -24.324 -16.500 1.00 26.56 187 LEU A N 1
ATOM 1438 C CA . LEU A 1 186 ? -36.948 -25.679 -16.851 1.00 26.37 187 LEU A CA 1
ATOM 1439 C C . LEU A 1 186 ? -35.759 -26.409 -17.502 1.00 28.74 187 LEU A C 1
ATOM 1440 O O . LEU A 1 186 ? -35.621 -27.596 -17.319 1.00 28.32 187 LEU A O 1
ATOM 1445 N N . ASP A 1 187 ? -34.950 -25.693 -18.288 1.00 30.38 188 ASP A N 1
ATOM 1446 C CA . ASP A 1 187 ? -33.822 -26.283 -18.993 1.00 33.86 188 ASP A CA 1
ATOM 1447 C C . ASP A 1 187 ? -32.625 -26.485 -18.050 1.00 34.79 188 ASP A C 1
ATOM 1448 O O . ASP A 1 187 ? -31.900 -27.445 -18.169 1.00 35.71 188 ASP A O 1
ATOM 1453 N N . LYS A 1 188 ? -32.419 -25.570 -17.103 1.00 34.19 189 LYS A N 1
ATOM 1454 C CA . LYS A 1 188 ? -31.139 -25.523 -16.378 1.00 37.51 189 LYS A CA 1
ATOM 1455 C C . LYS A 1 188 ? -31.187 -25.638 -14.859 1.00 36.48 189 LYS A C 1
ATOM 1456 O O . LYS A 1 188 ? -30.245 -26.116 -14.270 1.00 38.64 189 LYS A O 1
ATOM 1462 N N . LEU A 1 189 ? -32.282 -25.182 -14.240 1.00 33.97 190 LEU A N 1
ATOM 1463 C CA . LEU A 1 189 ? -32.364 -25.065 -12.789 1.00 33.60 190 LEU A CA 1
ATOM 1464 C C . LEU A 1 189 ? -33.048 -26.225 -12.070 1.00 32.73 190 LEU A C 1
ATOM 1465 O O . LEU A 1 189 ? -32.711 -26.518 -10.950 1.00 34.43 190 LEU A O 1
ATOM 1470 N N . VAL A 1 190 ? -33.992 -26.903 -12.727 1.00 31.08 191 VAL A N 1
ATOM 1471 C CA . VAL A 1 190 ? -34.841 -27.861 -12.040 1.00 29.96 191 VAL A CA 1
ATOM 1472 C C . VAL A 1 190 ? -34.045 -29.108 -11.660 1.00 32.08 191 VAL A C 1
ATOM 1473 O O . VAL A 1 190 ? -33.342 -29.706 -12.497 1.00 32.80 191 VAL A O 1
ATOM 1477 N N . ASN A 1 191 ? -34.166 -29.484 -10.383 1.00 32.61 192 ASN A N 1
ATOM 1478 C CA . ASN A 1 191 ? -33.697 -30.758 -9.872 1.00 34.61 192 ASN A CA 1
ATOM 1479 C C . ASN A 1 191 ? -34.819 -31.795 -10.057 1.00 32.55 192 ASN A C 1
ATOM 1480 O O . ASN A 1 191 ? -35.738 -31.900 -9.259 1.00 30.93 192 ASN A O 1
ATOM 1485 N N . TRP A 1 192 ? -34.711 -32.572 -11.134 1.00 32.13 193 TRP A N 1
ATOM 1486 C CA . TRP A 1 192 ? -35.751 -33.521 -11.509 1.00 31.27 193 TRP A CA 1
ATOM 1487 C C . TRP A 1 192 ? -35.887 -34.670 -10.509 1.00 32.44 193 TRP A C 1
ATOM 1488 O O . TRP A 1 192 ? -36.953 -35.255 -10.386 1.00 31.27 193 TRP A O 1
ATOM 1499 N N . GLU A 1 193 ? -34.799 -34.988 -9.804 1.00 35.75 194 GLU A N 1
ATOM 1500 C CA . GLU A 1 193 ? -34.846 -35.976 -8.747 1.00 38.42 194 GLU A CA 1
ATOM 1501 C C . GLU A 1 193 ? -35.744 -35.511 -7.623 1.00 37.22 194 GLU A C 1
ATOM 1502 O O . GLU A 1 193 ? -36.483 -36.322 -7.078 1.00 36.98 194 GLU A O 1
ATOM 1508 N N . ASN A 1 194 ? -35.677 -34.212 -7.275 1.00 35.85 195 ASN A N 1
ATOM 1509 C CA . ASN A 1 194 ? -36.534 -33.670 -6.229 1.00 35.41 195 ASN A CA 1
ATOM 1510 C C . ASN A 1 194 ? -37.998 -33.704 -6.685 1.00 33.15 195 ASN A C 1
ATOM 1511 O O . ASN A 1 194 ? -38.884 -34.093 -5.939 1.00 33.98 195 ASN A O 1
ATOM 1516 N N . VAL A 1 195 ? -38.241 -33.288 -7.930 1.00 31.21 196 VAL A N 1
ATOM 1517 C CA . VAL A 1 195 ? -39.576 -33.396 -8.553 1.00 29.25 196 VAL A CA 1
ATOM 1518 C C . VAL A 1 195 ? -40.124 -34.819 -8.482 1.00 29.64 196 VAL A C 1
ATOM 1519 O O . VAL A 1 195 ? -41.230 -35.031 -8.004 1.00 29.27 196 VAL A O 1
ATOM 1523 N N . ALA A 1 196 ? -39.333 -35.787 -8.947 1.00 31.06 197 ALA A N 1
ATOM 1524 C CA . ALA A 1 196 ? -39.724 -37.199 -8.979 1.00 32.30 197 ALA A CA 1
ATOM 1525 C C . ALA A 1 196 ? -40.064 -37.716 -7.565 1.00 34.45 197 ALA A C 1
ATOM 1526 O O . ALA A 1 196 ? -40.998 -38.525 -7.403 1.00 34.33 197 ALA A O 1
ATOM 1528 N N . SER A 1 197 ? -39.291 -37.259 -6.566 1.00 35.83 198 SER A N 1
ATOM 1529 C CA . SER A 1 197 ? -39.406 -37.721 -5.183 1.00 38.25 198 SER A CA 1
ATOM 1530 C C . SER A 1 197 ? -40.778 -37.355 -4.596 1.00 37.81 198 SER A C 1
ATOM 1531 O O . SER A 1 197 ? -41.199 -37.934 -3.626 1.00 39.12 198 SER A O 1
ATOM 1534 N N . ARG A 1 198 ? -41.480 -36.400 -5.213 1.00 35.86 199 ARG A N 1
ATOM 1535 C CA . ARG A 1 198 ? -42.764 -35.927 -4.700 1.00 35.81 199 ARG A CA 1
ATOM 1536 C C . ARG A 1 198 ? -43.956 -36.697 -5.248 1.00 36.50 199 ARG A C 1
ATOM 1537 O O . ARG A 1 198 ? -45.091 -36.470 -4.834 1.00 35.53 199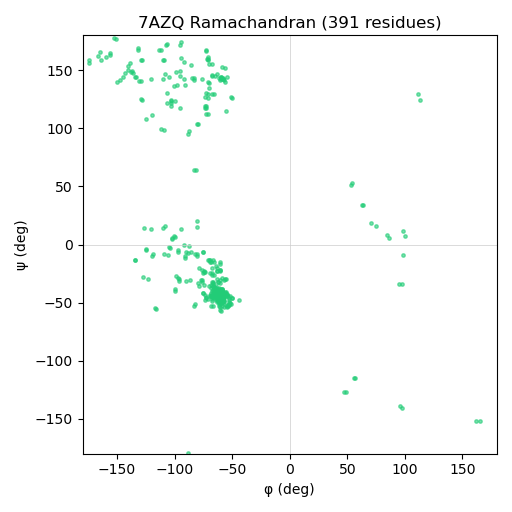 ARG A O 1
ATOM 1545 N N . MET A 1 199 ? -43.708 -37.597 -6.202 1.00 37.78 200 MET A N 1
ATOM 1546 C CA . MET A 1 199 ? -44.803 -38.307 -6.863 1.00 40.34 200 MET A CA 1
ATOM 1547 C C . MET A 1 199 ? -45.414 -39.389 -5.961 1.00 43.51 200 MET A C 1
ATOM 1548 O O . MET A 1 199 ? -46.474 -39.932 -6.236 1.00 44.20 200 MET A O 1
ATOM 1554 N N . ALA B 1 1 ? -57.205 2.010 -32.167 1.00 49.79 2 ALA E N 1
ATOM 1555 C CA . ALA B 1 1 ? -56.315 1.090 -31.414 1.00 46.39 2 ALA E CA 1
ATOM 1556 C C . ALA B 1 1 ? -55.693 1.826 -30.226 1.00 43.63 2 ALA E C 1
ATOM 1557 O O . ALA B 1 1 ? -55.485 3.017 -30.277 1.00 43.73 2 ALA E O 1
ATOM 1559 N N . PHE B 1 2 ? -55.348 1.084 -29.178 1.00 40.53 3 PHE E N 1
ATOM 1560 C CA . PHE B 1 2 ? -54.520 1.606 -28.101 1.00 38.80 3 PHE E CA 1
ATOM 1561 C C . PHE B 1 2 ? -53.178 2.057 -28.664 1.00 39.68 3 PHE E C 1
ATOM 1562 O O . PHE B 1 2 ? -52.633 1.405 -29.535 1.00 39.74 3 PHE E O 1
ATOM 1570 N N . GLU B 1 3 ? -52.649 3.163 -28.134 1.00 39.87 4 GLU E N 1
ATOM 1571 C CA . GLU B 1 3 ? -51.321 3.663 -28.484 1.00 41.53 4 GLU E CA 1
ATOM 1572 C C . GLU B 1 3 ? -50.558 3.961 -27.226 1.00 38.92 4 GLU E C 1
ATOM 1573 O O . GLU B 1 3 ? -51.130 4.469 -26.281 1.00 37.48 4 GLU E O 1
ATOM 1579 N N . LEU B 1 4 ? -49.262 3.649 -27.229 1.00 38.52 5 LEU E N 1
ATOM 1580 C CA . LEU B 1 4 ? -48.384 3.937 -26.122 1.00 37.68 5 LEU E CA 1
ATOM 1581 C C . LEU B 1 4 ? -48.146 5.447 -26.054 1.00 39.18 5 LEU E C 1
ATOM 1582 O O . LEU B 1 4 ? -47.484 5.984 -26.924 1.00 41.40 5 LEU E O 1
ATOM 1587 N N . PRO B 1 5 ? -48.623 6.184 -25.023 1.00 37.75 6 PRO E N 1
ATOM 1588 C CA . PRO B 1 5 ? -48.323 7.610 -24.933 1.00 39.42 6 PRO E CA 1
ATOM 1589 C C . PRO B 1 5 ? -46.836 7.821 -24.662 1.00 40.30 6 PRO E C 1
ATOM 1590 O O . PRO B 1 5 ? -46.211 7.036 -23.963 1.00 40.42 6 PRO E O 1
ATOM 1594 N N . ALA B 1 6 ? -46.282 8.889 -25.218 1.00 42.52 7 ALA E N 1
ATOM 1595 C CA . ALA B 1 6 ? -44.960 9.352 -24.862 1.00 43.51 7 ALA E CA 1
ATOM 1596 C C . ALA B 1 6 ? -44.984 9.809 -23.401 1.00 41.50 7 ALA E C 1
ATOM 1597 O O . ALA B 1 6 ? -45.980 10.329 -22.926 1.00 39.89 7 ALA E O 1
ATOM 1599 N N . LEU B 1 7 ? -43.881 9.581 -22.683 1.00 41.37 8 LEU E N 1
ATOM 1600 C CA . LEU B 1 7 ? -43.671 10.161 -21.379 1.00 40.66 8 LEU E CA 1
ATOM 1601 C C . LEU B 1 7 ? -43.700 11.675 -21.515 1.00 42.95 8 LEU E C 1
ATOM 1602 O O . LEU B 1 7 ? -43.165 12.195 -22.493 1.00 45.92 8 LEU E O 1
ATOM 1607 N N . PRO B 1 8 ? -44.241 12.441 -20.538 1.00 41.90 9 PRO E N 1
ATOM 1608 C CA . PRO B 1 8 ? -44.175 13.903 -20.623 1.00 43.46 9 PRO E CA 1
ATOM 1609 C C . PRO B 1 8 ? -42.847 14.515 -20.187 1.00 44.49 9 PRO E C 1
ATOM 1610 O O . PRO B 1 8 ? -42.784 15.706 -20.038 1.00 46.18 9 PRO E O 1
ATOM 1614 N N . TYR B 1 9 ? -41.789 13.714 -20.076 1.00 43.87 10 TYR E N 1
ATOM 1615 C CA . TYR B 1 9 ? -40.468 14.187 -19.670 1.00 45.74 10 TYR E CA 1
ATOM 1616 C C . TYR B 1 9 ? -39.474 13.172 -20.228 1.00 46.54 10 TYR E C 1
ATOM 1617 O O . TYR B 1 9 ? -39.862 12.047 -20.567 1.00 45.58 10 TYR E O 1
ATOM 1626 N N . ALA B 1 10 ? -38.200 13.554 -20.298 1.00 49.33 11 ALA E N 1
ATOM 1627 C CA . ALA B 1 10 ? -37.137 12.655 -20.715 1.00 50.69 11 ALA E CA 1
ATOM 1628 C C . ALA B 1 10 ? -37.083 11.436 -19.798 1.00 48.33 11 ALA E C 1
ATOM 1629 O O . ALA B 1 10 ? -37.464 11.495 -18.612 1.00 45.33 11 ALA E O 1
ATOM 1631 N N . HIS B 1 11 ? -36.598 10.319 -20.349 1.00 48.71 12 HIS E N 1
ATOM 1632 C CA . HIS B 1 11 ? -36.515 9.062 -19.606 1.00 47.09 12 HIS E CA 1
ATOM 1633 C C . HIS B 1 11 ? -35.624 9.151 -18.354 1.00 46.91 12 HIS E C 1
ATOM 1634 O O . HIS B 1 11 ? -35.786 8.358 -17.422 1.00 44.00 12 HIS E O 1
ATOM 1641 N N . ASP B 1 12 ? -34.708 10.123 -18.326 1.00 49.21 13 ASP E N 1
ATOM 1642 C CA . ASP B 1 12 ? -33.826 10.310 -17.176 1.00 50.62 13 ASP E CA 1
ATOM 1643 C C . ASP B 1 12 ? -34.223 11.466 -16.258 1.00 49.83 13 ASP E C 1
ATOM 1644 O O . ASP B 1 12 ? -33.507 11.766 -15.307 1.00 51.56 13 ASP E O 1
ATOM 1649 N N . ALA B 1 13 ? -35.372 12.092 -16.521 1.00 47.71 14 ALA E N 1
ATOM 1650 C CA . ALA B 1 13 ? -35.778 13.292 -15.774 1.00 47.86 14 ALA E CA 1
ATOM 1651 C C . ALA B 1 13 ? -36.194 13.019 -14.319 1.00 44.98 14 ALA E C 1
ATOM 1652 O O . ALA B 1 13 ? -36.301 13.956 -13.544 1.00 45.46 14 ALA E O 1
ATOM 1654 N N . LEU B 1 14 ? -36.416 11.746 -13.961 1.00 42.35 15 LEU E N 1
ATOM 1655 C CA . LEU B 1 14 ? -36.814 11.368 -12.610 1.00 40.43 15 LEU E CA 1
ATOM 1656 C C . LEU B 1 14 ? -35.695 10.754 -11.789 1.00 41.44 15 LEU E C 1
ATOM 1657 O O . LEU B 1 14 ? -35.877 10.497 -10.588 1.00 40.24 15 LEU E O 1
ATOM 1662 N N . ALA B 1 15 ? -34.523 10.584 -12.408 1.00 43.72 16 ALA E N 1
ATOM 1663 C CA . ALA B 1 15 ? -33.412 9.845 -11.818 1.00 45.32 16 ALA E CA 1
ATOM 1664 C C . ALA B 1 15 ? -32.897 10.481 -10.533 1.00 47.02 16 ALA E C 1
ATOM 1665 O O . ALA B 1 15 ? -32.708 9.807 -9.538 1.00 47.42 16 ALA E O 1
ATOM 1667 N N . SER B 1 16 ? -32.678 11.793 -10.560 1.00 49.08 17 SER E N 1
ATOM 1668 C CA . SER B 1 16 ? -32.265 12.526 -9.369 1.00 51.03 17 SER E CA 1
ATOM 1669 C C . SER B 1 16 ? -33.350 12.565 -8.284 1.00 48.59 17 SER E C 1
ATOM 1670 O O . SER B 1 16 ? -33.062 12.914 -7.163 1.00 49.70 17 SER E O 1
ATOM 1673 N N . LEU B 1 17 ? -34.593 12.200 -8.626 1.00 46.45 18 LEU E N 1
ATOM 1674 C CA . LEU B 1 17 ? -35.703 12.076 -7.650 1.00 44.22 18 LEU E CA 1
ATOM 1675 C C . LEU B 1 17 ? -35.992 10.639 -7.186 1.00 42.44 18 LEU E C 1
ATOM 1676 O O . LEU B 1 17 ? -36.996 10.397 -6.508 1.00 40.31 18 LEU E O 1
ATOM 1681 N N . GLY B 1 18 ? -35.142 9.685 -7.595 1.00 42.92 19 GLY E N 1
ATOM 1682 C CA . GLY B 1 18 ? -35.222 8.291 -7.152 1.00 41.11 19 GLY E CA 1
ATOM 1683 C C . GLY B 1 18 ? -35.912 7.265 -8.047 1.00 38.57 19 GLY E C 1
ATOM 1684 O O . GLY B 1 18 ? -36.208 6.155 -7.594 1.00 37.46 19 GLY E O 1
ATOM 1685 N N . MET B 1 19 ? -36.206 7.631 -9.301 1.00 37.64 20 MET E N 1
ATOM 1686 C CA . MET B 1 19 ? -36.740 6.681 -10.298 1.00 36.06 20 MET E CA 1
ATOM 1687 C C . MET B 1 19 ? -35.831 6.725 -11.525 1.00 38.30 20 MET E C 1
ATOM 1688 O O . MET B 1 19 ? -35.831 7.710 -12.266 1.00 39.58 20 MET E 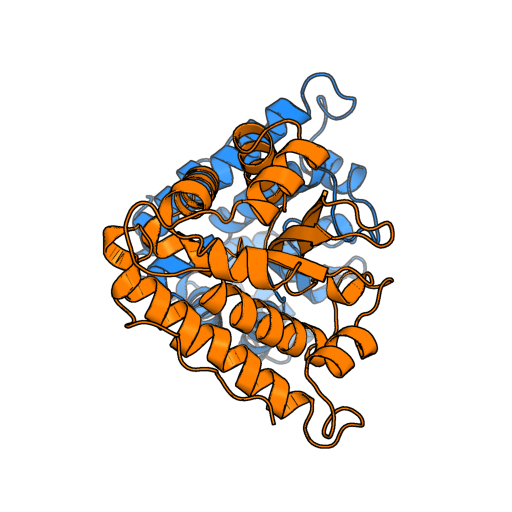O 1
ATOM 1693 N N . SER B 1 20 ? -35.050 5.658 -11.723 1.00 38.99 21 SER E N 1
ATOM 1694 C CA . SER B 1 20 ? -33.941 5.662 -12.660 1.00 41.43 21 SER E CA 1
ATOM 1695 C C . SER B 1 20 ? -34.412 5.688 -14.099 1.00 40.81 21 SER E C 1
ATOM 1696 O O . SER B 1 20 ? -35.546 5.317 -14.410 1.00 37.75 21 SER E O 1
ATOM 1699 N N . LYS B 1 21 ? -33.508 6.121 -14.981 1.00 43.18 22 LYS E N 1
ATOM 1700 C CA . LYS B 1 21 ? -33.685 6.013 -16.410 1.00 44.06 22 LYS E CA 1
ATOM 1701 C C . LYS B 1 21 ? -34.003 4.565 -16.788 1.00 42.44 22 LYS E C 1
ATOM 1702 O O . LYS B 1 21 ? -34.894 4.321 -17.595 1.00 40.93 22 LYS E O 1
ATOM 1708 N N . GLU B 1 22 ? -33.264 3.625 -16.194 1.00 42.75 23 GLU E N 1
ATOM 1709 C CA . GLU B 1 22 ? -33.428 2.223 -16.512 1.00 42.81 23 GLU E CA 1
ATOM 1710 C C . GLU B 1 22 ? -34.859 1.776 -16.194 1.00 39.24 23 GLU E C 1
ATOM 1711 O O . GLU B 1 22 ? -35.504 1.130 -17.007 1.00 38.89 23 GLU E O 1
ATOM 1717 N N . THR B 1 23 ? -35.368 2.159 -15.024 1.00 37.57 24 THR E N 1
ATOM 1718 C CA . THR B 1 23 ? -36.743 1.839 -14.663 1.00 34.49 24 THR E CA 1
ATOM 1719 C C . THR B 1 23 ? -37.714 2.404 -15.700 1.00 34.02 24 THR E C 1
ATOM 1720 O O . THR B 1 23 ? -38.611 1.701 -16.162 1.00 31.50 24 THR E O 1
ATOM 1724 N N . LEU B 1 24 ? -37.529 3.673 -16.099 1.00 35.96 25 LEU E N 1
ATOM 1725 C CA . LEU B 1 24 ? -38.483 4.255 -17.037 1.00 36.03 25 LEU E CA 1
ATOM 1726 C C . LEU B 1 24 ? -38.423 3.590 -18.403 1.00 37.14 25 LEU E C 1
ATOM 1727 O O . LEU B 1 24 ? -39.467 3.410 -19.030 1.00 34.85 25 LEU E O 1
ATOM 1732 N N . GLU B 1 25 ? -37.214 3.200 -18.851 1.00 38.67 26 GLU E N 1
ATOM 1733 C CA . GLU B 1 25 ? -37.066 2.448 -20.100 1.00 40.60 26 GLU E CA 1
ATOM 1734 C C . GLU B 1 25 ? -37.819 1.097 -20.071 1.00 38.36 26 GLU E C 1
ATOM 1735 O O . GLU B 1 25 ? -38.677 0.822 -20.917 1.00 39.27 26 GLU E O 1
ATOM 1741 N N . TYR B 1 26 ? -37.521 0.255 -19.084 1.00 37.32 27 TYR E N 1
ATOM 1742 C CA . TYR B 1 26 ? -38.255 -1.019 -18.963 1.00 35.29 27 TYR E CA 1
ATOM 1743 C C . TYR B 1 26 ? -39.742 -0.792 -18.771 1.00 32.92 27 TYR E C 1
ATOM 1744 O O . TYR B 1 26 ? -40.567 -1.377 -19.484 1.00 32.94 27 TYR E O 1
ATOM 1753 N N . HIS B 1 27 ? -40.101 0.059 -17.813 1.00 31.77 28 HIS E N 1
ATOM 1754 C CA . HIS B 1 27 ? -41.508 0.187 -17.407 1.00 29.87 28 HIS E CA 1
ATOM 1755 C C . HIS B 1 27 ? -42.388 0.779 -18.521 1.00 29.22 28 HIS E C 1
ATOM 1756 O O . HIS B 1 27 ? -43.461 0.269 -18.815 1.00 27.15 28 HIS E O 1
ATOM 1763 N N . HIS B 1 28 ? -41.899 1.843 -19.164 1.00 31.04 29 HIS E N 1
ATOM 1764 C CA . HIS B 1 28 ? -42.638 2.517 -20.223 1.00 31.65 29 HIS E CA 1
ATOM 1765 C C . HIS B 1 28 ? -42.469 1.844 -21.551 1.00 33.19 29 HIS E C 1
ATOM 1766 O O . HIS B 1 28 ? -43.449 1.510 -22.201 1.00 32.55 29 HIS E O 1
ATOM 1773 N N . ASP B 1 29 ? -41.212 1.621 -21.960 1.00 35.66 30 ASP E N 1
ATOM 1774 C CA . ASP B 1 29 ? -40.919 1.169 -23.335 1.00 37.37 30 ASP E CA 1
ATOM 1775 C C . ASP B 1 29 ? -41.220 -0.313 -23.557 1.00 36.23 30 ASP E C 1
ATOM 1776 O O . ASP B 1 29 ? -41.402 -0.728 -24.687 1.00 36.90 30 ASP E O 1
ATOM 1781 N N . LEU B 1 30 ? -41.262 -1.107 -22.478 1.00 34.34 31 LEU E N 1
ATOM 1782 C CA . LEU B 1 30 ? -41.507 -2.549 -22.587 1.00 32.65 31 LEU E CA 1
ATOM 1783 C C . LEU B 1 30 ? -42.803 -3.012 -21.924 1.00 30.31 31 LEU E C 1
ATOM 1784 O O . LEU B 1 30 ? -43.637 -3.627 -22.573 1.00 29.21 31 LEU E O 1
ATOM 1789 N N . HIS B 1 31 ? -42.986 -2.712 -20.632 1.00 28.93 32 HIS E N 1
ATOM 1790 C CA . HIS B 1 31 ? -44.193 -3.164 -19.927 1.00 27.14 32 HIS E CA 1
ATOM 1791 C C . HIS B 1 31 ? -45.448 -2.477 -20.472 1.00 26.83 32 HIS E C 1
ATOM 1792 O O . HIS B 1 31 ? -46.421 -3.123 -20.809 1.00 27.65 32 HIS E O 1
ATOM 1799 N N . HIS B 1 32 ? -45.436 -1.145 -20.528 1.00 26.94 33 HIS E N 1
ATOM 1800 C CA . HIS B 1 32 ? -46.612 -0.420 -20.959 1.00 27.18 33 HIS E CA 1
ATOM 1801 C C . HIS B 1 32 ? -46.873 -0.769 -22.439 1.00 28.57 33 HIS E C 1
ATOM 1802 O O . HIS B 1 32 ? -48.013 -0.982 -22.843 1.00 28.37 33 HIS E O 1
ATOM 1809 N N . LYS B 1 33 ? -45.801 -0.868 -23.237 1.00 30.33 34 LYS E N 1
ATOM 1810 C CA . LYS B 1 33 ? -45.918 -1.264 -24.636 1.00 32.13 34 LYS E CA 1
ATOM 1811 C C . LYS B 1 33 ? -46.649 -2.607 -24.767 1.00 30.86 34 LYS E C 1
ATOM 1812 O O . LYS B 1 33 ? -47.504 -2.783 -25.644 1.00 31.52 34 LYS E O 1
ATOM 1818 N N . ALA B 1 34 ? -46.311 -3.565 -23.898 1.00 29.08 35 ALA E N 1
ATOM 1819 C CA . ALA B 1 34 ? -46.925 -4.874 -23.958 1.00 28.53 35 ALA E CA 1
ATOM 1820 C C . ALA B 1 34 ? -48.426 -4.829 -23.647 1.00 27.10 35 ALA E C 1
ATOM 1821 O O . ALA B 1 34 ? -49.208 -5.522 -24.300 1.00 26.62 35 ALA E O 1
ATOM 1823 N N . TYR B 1 35 ? -48.838 -4.005 -22.672 1.00 25.92 36 TYR E N 1
ATOM 1824 C CA . TYR B 1 35 ? -50.276 -3.804 -22.443 1.00 26.12 36 TYR E CA 1
ATOM 1825 C C . TYR B 1 35 ? -50.984 -3.264 -23.681 1.00 27.09 36 TYR E C 1
ATOM 1826 O O . TYR B 1 35 ? -52.074 -3.691 -24.008 1.00 26.50 36 TYR E O 1
ATOM 1835 N N . VAL B 1 36 ? -50.353 -2.295 -24.359 1.00 28.83 37 VAL E N 1
ATOM 1836 C CA . VAL B 1 36 ? -50.898 -1.734 -25.598 1.00 31.00 37 VAL E CA 1
ATOM 1837 C C . VAL B 1 36 ? -51.007 -2.820 -26.662 1.00 32.64 37 VAL E C 1
ATOM 1838 O O . VAL B 1 36 ? -52.078 -3.030 -27.221 1.00 32.23 37 VAL E O 1
ATOM 1842 N N . ASP B 1 37 ? -49.898 -3.527 -26.909 1.00 33.71 38 ASP E N 1
ATOM 1843 C CA . ASP B 1 37 ? -49.843 -4.514 -27.995 1.00 35.76 38 ASP E CA 1
ATOM 1844 C C . ASP B 1 37 ? -50.745 -5.718 -27.712 1.00 33.39 38 ASP E C 1
ATOM 1845 O O . ASP B 1 37 ? -51.500 -6.112 -28.563 1.00 33.98 38 ASP E O 1
ATOM 1850 N N . ASN B 1 38 ? -50.677 -6.269 -26.499 1.00 30.74 39 ASN E N 1
ATOM 1851 C CA . ASN B 1 38 ? -51.511 -7.413 -26.112 1.00 29.43 39 ASN E CA 1
ATOM 1852 C C . ASN B 1 38 ? -52.987 -7.050 -26.066 1.00 29.30 39 ASN E C 1
ATOM 1853 O O . ASN B 1 38 ? -53.844 -7.821 -26.517 1.00 29.49 39 ASN E O 1
ATOM 1858 N N . GLY B 1 39 ? -53.274 -5.846 -25.547 1.00 29.16 40 GLY E N 1
ATOM 1859 C CA . GLY B 1 39 ? -54.602 -5.277 -25.596 1.00 29.89 40 GLY E CA 1
ATOM 1860 C C . GLY B 1 39 ? -55.167 -5.219 -27.005 1.00 32.42 40 GLY E C 1
ATOM 1861 O O . GLY B 1 39 ? -56.271 -5.720 -27.261 1.00 33.40 40 GLY E O 1
ATOM 1862 N N . ASN B 1 40 ? -54.405 -4.608 -27.922 1.00 34.30 41 ASN E N 1
ATOM 1863 C CA . ASN B 1 40 ? -54.815 -4.489 -29.317 1.00 37.14 41 ASN E CA 1
ATOM 1864 C C . ASN B 1 40 ? -55.083 -5.841 -29.953 1.00 38.39 41 ASN E C 1
ATOM 1865 O O . ASN B 1 40 ? -56.094 -6.010 -30.644 1.00 38.82 41 ASN E O 1
ATOM 1870 N N . LYS B 1 41 ? -54.203 -6.819 -29.676 1.00 37.79 42 LYS E N 1
ATOM 1871 C CA . LYS B 1 41 ? -54.312 -8.108 -30.360 1.00 39.92 42 LYS E CA 1
ATOM 1872 C C . LYS B 1 41 ? -55.546 -8.856 -29.858 1.00 38.97 42 LYS E C 1
ATOM 1873 O O . LYS B 1 41 ? -56.205 -9.526 -30.625 1.00 40.38 42 LYS E O 1
ATOM 1879 N N . LEU B 1 42 ? -55.861 -8.714 -28.568 1.00 36.84 43 LEU E N 1
ATOM 1880 C CA . LEU B 1 42 ? -57.031 -9.378 -27.990 1.00 36.66 43 LEU E CA 1
ATOM 1881 C C . LEU B 1 42 ? -58.354 -8.709 -28.340 1.00 38.77 43 LEU E C 1
ATOM 1882 O O . LEU B 1 42 ? -59.369 -9.370 -28.482 1.00 40.03 43 LEU E O 1
ATOM 1887 N N . ILE B 1 43 ? -58.329 -7.389 -28.497 1.00 39.27 44 ILE E N 1
ATOM 1888 C CA . ILE B 1 43 ? -59.507 -6.607 -28.852 1.00 42.18 44 ILE E CA 1
ATOM 1889 C C . ILE B 1 43 ? -59.887 -6.694 -30.336 1.00 45.70 44 ILE E C 1
ATOM 1890 O O . ILE B 1 43 ? -61.071 -6.574 -30.686 1.00 47.55 44 ILE E O 1
ATOM 1895 N N . ALA B 1 44 ? -58.885 -6.888 -31.203 1.00 46.96 45 ALA E N 1
ATOM 1896 C CA . ALA B 1 44 ? -59.105 -6.965 -32.646 1.00 50.92 45 ALA E CA 1
ATOM 1897 C C . ALA B 1 44 ? -60.236 -7.972 -32.976 1.00 52.89 45 ALA E C 1
ATOM 1898 O O . ALA B 1 44 ? -60.229 -9.109 -32.512 1.00 50.11 45 ALA E O 1
ATOM 1900 N N . GLY B 1 45 ? -61.233 -7.499 -33.729 1.00 56.38 46 GLY E N 1
ATOM 1901 C CA . GLY B 1 45 ? -62.354 -8.306 -34.173 1.00 59.55 46 GLY E CA 1
ATOM 1902 C C . GLY B 1 45 ? -63.376 -8.622 -33.097 1.00 58.78 46 GLY E C 1
ATOM 1903 O O . GLY B 1 45 ? -64.200 -9.504 -33.302 1.00 61.20 46 GLY E O 1
ATOM 1904 N N . THR B 1 46 ? -63.339 -7.895 -31.971 1.00 55.92 47 THR E N 1
ATOM 1905 C CA . THR B 1 46 ? -64.349 -8.020 -30.913 1.00 54.93 47 THR E CA 1
ATOM 1906 C C . THR B 1 46 ? -65.283 -6.816 -30.894 1.00 56.85 47 THR E C 1
ATOM 1907 O O . THR B 1 46 ? -65.055 -5.824 -31.583 1.00 57.34 47 THR E O 1
ATOM 1911 N N . GLU B 1 47 ? -66.327 -6.914 -30.065 1.00 58.37 48 GLU E N 1
ATOM 1912 C CA . GLU B 1 47 ? -67.253 -5.813 -29.806 1.00 60.64 48 GLU E CA 1
ATOM 1913 C C . GLU B 1 47 ? -66.560 -4.590 -29.190 1.00 56.88 48 GLU E C 1
ATOM 1914 O O . GLU B 1 47 ? -67.125 -3.510 -29.197 1.00 57.80 48 GLU E O 1
ATOM 1920 N N . TRP B 1 48 ? -65.342 -4.763 -28.658 1.00 52.28 49 TRP E N 1
ATOM 1921 C CA . TRP B 1 48 ? -64.644 -3.685 -27.969 1.00 49.55 49 TRP E CA 1
ATOM 1922 C C . TRP B 1 48 ? -63.760 -2.859 -28.892 1.00 50.76 49 TRP E C 1
ATOM 1923 O O . TRP B 1 48 ? -63.260 -1.819 -28.476 1.00 48.91 49 TRP E O 1
ATOM 1934 N N . GLU B 1 49 ? -63.571 -3.318 -30.137 1.00 55.13 50 GLU E N 1
ATOM 1935 C CA . GLU B 1 49 ? -62.629 -2.686 -31.070 1.00 58.27 50 GLU E CA 1
ATOM 1936 C C . GLU B 1 49 ? -62.859 -1.173 -31.306 1.00 60.19 50 GLU E C 1
ATOM 1937 O O . GLU B 1 49 ? -61.916 -0.404 -31.320 1.00 62.04 50 GLU E O 1
ATOM 1943 N N . GLY B 1 50 ? -64.108 -0.738 -31.430 1.00 61.03 51 GLY E N 1
ATOM 1944 C CA . GLY B 1 50 ? -64.360 0.699 -31.557 1.00 63.64 51 GLY E CA 1
ATOM 1945 C C . GLY B 1 50 ? -64.056 1.589 -30.341 1.00 59.53 51 GLY E C 1
ATOM 1946 O O . GLY B 1 50 ? -63.891 2.789 -30.453 1.00 57.60 51 GLY E O 1
ATOM 1947 N N . LYS B 1 51 ? -63.986 0.989 -29.157 1.00 56.23 52 LYS E N 1
ATOM 1948 C CA . LYS B 1 51 ? -64.304 1.728 -27.941 1.00 55.60 52 LYS E CA 1
ATOM 1949 C C . LYS B 1 51 ? -63.109 2.363 -27.207 1.00 50.79 52 LYS E C 1
ATOM 1950 O O . LYS B 1 51 ? -61.966 1.989 -27.427 1.00 49.68 52 LYS E O 1
ATOM 1956 N N . SER B 1 52 ? -63.402 3.347 -26.352 1.00 48.39 53 SER E N 1
ATOM 1957 C CA . SER B 1 52 ? -62.392 4.004 -25.524 1.00 45.86 53 SER E CA 1
ATOM 1958 C C . SER B 1 52 ? -61.906 3.033 -24.436 1.00 41.63 53 SER E C 1
ATOM 1959 O O . SER B 1 52 ? -62.626 2.105 -24.050 1.00 38.47 53 SER E O 1
ATOM 1962 N N . VAL B 1 53 ? -60.679 3.278 -23.964 1.00 40.21 54 VAL E N 1
ATOM 1963 C CA . VAL B 1 53 ? -60.072 2.485 -22.898 1.00 37.89 54 VAL E CA 1
ATOM 1964 C C . VAL B 1 53 ? -61.042 2.382 -21.732 1.00 36.25 54 VAL E C 1
ATOM 1965 O O . VAL B 1 53 ? -61.291 1.300 -21.227 1.00 34.40 54 VAL E O 1
ATOM 1969 N N . GLU B 1 54 ? -61.628 3.521 -21.354 1.00 37.45 55 GLU E N 1
ATOM 1970 C CA . GLU B 1 54 ? -62.509 3.592 -20.201 1.00 37.70 55 GLU E CA 1
ATOM 1971 C C . GLU B 1 54 ? -63.697 2.667 -20.390 1.00 37.88 55 GLU E C 1
ATOM 1972 O O . GLU B 1 54 ? -64.011 1.901 -19.498 1.00 35.55 55 GLU E O 1
ATOM 1978 N N . GLU B 1 55 ? -64.307 2.698 -21.581 1.00 39.13 56 GLU E N 1
ATOM 1979 C CA . GLU B 1 55 ? -65.446 1.853 -21.864 1.00 40.71 56 GLU E CA 1
ATOM 1980 C C . GLU B 1 55 ? -65.051 0.394 -21.770 1.00 37.78 56 GLU E C 1
ATOM 1981 O O . GLU B 1 55 ? -65.780 -0.412 -21.238 1.00 37.17 56 GLU E O 1
ATOM 1987 N N . ILE B 1 56 ? -63.879 0.059 -22.305 1.00 36.35 57 ILE E N 1
ATOM 1988 C CA . ILE B 1 56 ? -63.418 -1.346 -22.312 1.00 35.65 57 ILE E CA 1
ATOM 1989 C C . ILE B 1 56 ? -63.143 -1.859 -20.885 1.00 32.80 57 ILE E C 1
ATOM 1990 O O . ILE B 1 56 ? -63.557 -2.956 -20.517 1.00 32.64 57 ILE E O 1
ATOM 1995 N N . VAL B 1 57 ? -62.486 -1.028 -20.076 1.00 31.59 58 VAL E N 1
ATOM 1996 C CA . VAL B 1 57 ? -62.198 -1.356 -18.672 1.00 29.72 58 VAL E CA 1
ATOM 1997 C C . VAL B 1 57 ? -63.494 -1.605 -17.931 1.00 30.80 58 VAL E C 1
ATOM 1998 O O . VAL B 1 57 ? -63.670 -2.671 -17.341 1.00 30.22 58 VAL E O 1
ATOM 2002 N N . LYS B 1 58 ? -64.430 -0.650 -18.007 1.00 32.75 59 LYS E N 1
ATOM 2003 C CA . LYS B 1 58 ? -65.677 -0.786 -17.282 1.00 34.23 59 LYS E CA 1
ATOM 2004 C C . LYS B 1 58 ? -66.502 -1.957 -17.795 1.00 35.00 59 LYS E C 1
ATOM 2005 O O . LYS B 1 58 ? -67.178 -2.623 -17.024 1.00 35.08 59 LYS E O 1
ATOM 2011 N N . GLY B 1 59 ? -66.485 -2.175 -19.115 1.00 35.88 60 GLY E N 1
ATOM 2012 C CA . GLY B 1 59 ? -67.280 -3.217 -19.744 1.00 37.32 60 GLY E CA 1
ATOM 2013 C C . GLY B 1 59 ? -66.780 -4.650 -19.532 1.00 36.03 60 GLY E C 1
ATOM 2014 O O . GLY B 1 59 ? -67.563 -5.591 -19.661 1.00 37.14 60 GLY E O 1
ATOM 2015 N N . THR B 1 60 ? -65.489 -4.819 -19.242 1.00 33.09 61 THR E N 1
ATOM 2016 C CA . THR B 1 60 ? -64.884 -6.137 -19.182 1.00 32.54 61 THR E CA 1
ATOM 2017 C C . THR B 1 60 ? -64.532 -6.576 -17.759 1.00 31.46 61 THR E C 1
ATOM 2018 O O . THR B 1 60 ? -64.134 -7.721 -17.533 1.00 31.33 61 THR E O 1
ATOM 2022 N N . TYR B 1 61 ? -64.666 -5.665 -16.796 1.00 31.21 62 TYR E N 1
ATOM 2023 C CA . TYR B 1 61 ? -64.396 -5.992 -15.408 1.00 30.21 62 TYR E CA 1
ATOM 2024 C C . TYR B 1 61 ? -65.445 -7.000 -14.882 1.00 32.48 62 TYR E C 1
ATOM 2025 O O . TYR B 1 61 ? -66.646 -6.767 -15.005 1.00 33.76 62 TYR E O 1
ATOM 2034 N N . CYS B 1 62 ? -64.975 -8.097 -14.271 1.00 31.96 63 CYS E N 1
ATOM 2035 C CA . CYS B 1 62 ? -65.845 -9.113 -13.726 1.00 34.55 63 CYS E CA 1
ATOM 2036 C C . CYS B 1 62 ? -65.704 -9.055 -12.201 1.00 34.04 63 CYS E C 1
ATOM 2037 O O . CYS B 1 62 ? -64.762 -9.637 -11.624 1.00 32.62 63 CYS E O 1
ATOM 2040 N N . ALA B 1 63 ? -66.660 -8.390 -11.544 1.00 35.36 64 ALA E N 1
ATOM 2041 C CA . ALA B 1 63 ? -66.631 -8.227 -10.074 1.00 35.58 64 ALA E CA 1
ATOM 2042 C C . ALA B 1 63 ? -66.564 -9.576 -9.330 1.00 36.81 64 ALA E C 1
ATOM 2043 O O . ALA B 1 63 ? -65.963 -9.639 -8.254 1.00 35.88 64 ALA E O 1
ATOM 2045 N N . GLY B 1 64 ? -67.126 -10.634 -9.939 1.00 38.55 65 GLY E N 1
ATOM 2046 C CA . GLY B 1 64 ? -67.206 -11.948 -9.336 1.00 40.65 65 GLY E CA 1
ATOM 2047 C C . GLY B 1 64 ? -66.091 -12.946 -9.682 1.00 39.66 65 GLY E C 1
ATOM 2048 O O . GLY B 1 64 ? -66.229 -14.151 -9.399 1.00 40.71 65 GLY E O 1
ATOM 2049 N N . ALA B 1 65 ? -64.991 -12.473 -10.275 1.00 37.91 66 ALA E N 1
ATOM 2050 C CA . ALA B 1 65 ? -63.899 -13.368 -10.659 1.00 36.00 66 ALA E CA 1
ATOM 2051 C C . ALA B 1 65 ? -62.578 -12.997 -9.972 1.00 31.69 66 ALA E C 1
ATOM 2052 O O . ALA B 1 65 ? -62.242 -11.831 -9.852 1.00 32.75 66 ALA E O 1
ATOM 2054 N N . VAL B 1 66 ? -61.817 -14.024 -9.594 1.00 30.04 67 VAL E N 1
ATOM 2055 C CA . VAL B 1 66 ? -60.484 -13.871 -9.007 1.00 27.32 67 VAL E CA 1
ATOM 2056 C C . VAL B 1 66 ? -59.504 -13.355 -10.043 1.00 25.07 67 VAL E C 1
ATOM 2057 O O . VAL B 1 66 ? -58.706 -12.487 -9.747 1.00 24.90 67 VAL E O 1
ATOM 2061 N N . ALA B 1 67 ? -59.554 -13.933 -11.254 1.00 25.04 68 ALA E N 1
ATOM 2062 C CA . ALA B 1 67 ? -58.751 -13.474 -12.392 1.00 24.37 68 ALA E CA 1
ATOM 2063 C C . ALA B 1 67 ? -59.669 -12.836 -13.434 1.00 25.02 68 ALA E C 1
ATOM 2064 O O . ALA B 1 67 ? -60.785 -13.305 -13.656 1.00 26.87 68 ALA E O 1
ATOM 2066 N N . GLN B 1 68 ? -59.183 -11.766 -14.059 1.00 23.38 69 GLN E N 1
ATOM 2067 C CA . GLN B 1 68 ? -59.918 -11.022 -15.072 1.00 24.26 69 GLN E CA 1
ATOM 2068 C C . GLN B 1 68 ? -59.509 -11.543 -16.425 1.00 24.61 69 GLN E C 1
ATOM 2069 O O . GLN B 1 68 ? -58.552 -12.304 -16.516 1.00 23.83 69 GLN E O 1
ATOM 2075 N N . SER B 1 69 ? -60.210 -11.107 -17.481 1.00 25.48 70 SER E N 1
ATOM 2076 C CA . SER B 1 69 ? -59.893 -11.501 -18.864 1.00 25.61 70 SER E CA 1
ATOM 2077 C C . SER B 1 69 ? -58.595 -10.829 -19.321 1.00 24.20 70 SER E C 1
ATOM 2078 O O . SER B 1 69 ? -58.184 -9.807 -18.763 1.00 22.40 70 SER E O 1
ATOM 2081 N N . GLY B 1 70 ? -57.961 -11.406 -20.349 1.00 24.57 71 GLY E N 1
ATOM 2082 C CA . GLY B 1 70 ? -56.819 -10.812 -21.023 1.00 24.29 71 GLY E CA 1
ATOM 2083 C C . GLY B 1 70 ? -57.129 -9.389 -21.513 1.00 25.15 71 GLY E C 1
ATOM 2084 O O . GLY B 1 70 ? -56.308 -8.483 -21.385 1.00 24.74 71 GLY E O 1
ATOM 2085 N N . ILE B 1 71 ? -58.323 -9.189 -22.076 1.00 26.22 72 ILE E N 1
ATOM 2086 C CA . ILE B 1 71 ? -58.734 -7.857 -22.522 1.00 26.87 72 ILE E CA 1
ATOM 2087 C C . ILE B 1 71 ? -58.743 -6.888 -21.343 1.00 25.21 72 ILE E C 1
ATOM 2088 O O . ILE B 1 71 ? -58.190 -5.794 -21.418 1.00 24.28 72 ILE E O 1
ATOM 2093 N N . PHE B 1 72 ? -59.376 -7.288 -20.248 1.00 24.80 73 PHE E N 1
ATOM 2094 C CA . PHE B 1 72 ? -59.388 -6.429 -19.084 1.00 23.86 73 PHE E CA 1
ATOM 2095 C C . PHE B 1 72 ? -57.962 -6.159 -18.552 1.00 21.96 73 PHE E C 1
ATOM 2096 O O . PHE B 1 72 ? -57.591 -5.022 -18.297 1.00 21.14 73 PHE E O 1
ATOM 2104 N N . ASN B 1 73 ? -57.179 -7.222 -18.376 1.00 21.73 74 ASN E N 1
ATOM 2105 C CA . ASN B 1 73 ? -55.845 -7.104 -17.781 1.00 20.78 74 ASN E CA 1
ATOM 2106 C C . ASN B 1 73 ? -55.026 -6.036 -18.521 1.00 21.51 74 ASN E C 1
ATOM 2107 O O . ASN B 1 73 ? -54.405 -5.133 -17.889 1.00 21.03 74 ASN E O 1
ATOM 2112 N N . ASN B 1 74 ? -55.046 -6.118 -19.857 1.00 23.28 75 ASN E N 1
ATOM 2113 C CA . ASN B 1 74 ? -54.292 -5.179 -20.691 1.00 23.97 75 ASN E CA 1
ATOM 2114 C C . ASN B 1 74 ? -54.894 -3.781 -20.819 1.00 24.30 75 ASN E C 1
ATOM 2115 O O . ASN B 1 74 ? -54.165 -2.803 -20.748 1.00 24.51 75 ASN E O 1
ATOM 2120 N N . ALA B 1 75 ? -56.219 -3.688 -20.977 1.00 25.23 76 ALA E N 1
ATOM 2121 C CA . ALA B 1 75 ? -56.885 -2.377 -21.095 1.00 26.33 76 ALA E CA 1
ATOM 2122 C C . ALA B 1 75 ? -56.716 -1.559 -19.793 1.00 24.93 76 ALA E C 1
ATOM 2123 O O . ALA B 1 75 ? -56.419 -0.363 -19.828 1.00 23.55 76 ALA E O 1
ATOM 2125 N N . SER B 1 76 ? -56.931 -2.238 -18.657 1.00 24.00 77 SER E N 1
ATOM 2126 C CA . SER B 1 76 ? -56.895 -1.610 -17.361 1.00 22.64 77 SER E CA 1
ATOM 2127 C C . SER B 1 76 ? -55.474 -1.093 -17.096 1.00 22.53 77 SER E C 1
ATOM 2128 O O . SER B 1 76 ? -55.295 0.069 -16.702 1.00 22.87 77 SER E O 1
ATOM 2131 N N . GLN B 1 77 ? -54.472 -1.939 -17.362 1.00 21.38 78 GLN E N 1
ATOM 2132 C CA . GLN B 1 77 ? -53.073 -1.570 -17.170 1.00 21.11 78 GLN E CA 1
ATOM 2133 C C . GLN B 1 77 ? -52.604 -0.484 -18.128 1.00 22.40 78 GLN E C 1
ATOM 2134 O O . GLN B 1 77 ? -51.805 0.383 -17.744 1.00 23.01 78 GLN E O 1
ATOM 2140 N N . HIS B 1 78 ? -53.146 -0.489 -19.351 1.00 23.12 79 HIS E N 1
ATOM 2141 C CA . HIS B 1 78 ? -52.881 0.612 -20.289 1.00 24.47 79 HIS E CA 1
ATOM 2142 C C . HIS B 1 78 ? -53.370 1.944 -19.684 1.00 24.58 79 HIS E C 1
ATOM 2143 O O . HIS B 1 78 ? -52.660 2.939 -19.651 1.00 25.88 79 HIS E O 1
ATOM 2150 N N . TRP B 1 79 ? -54.607 1.961 -19.203 1.00 24.64 80 TRP E N 1
ATOM 2151 C CA . TRP B 1 79 ? -55.147 3.173 -18.608 1.00 24.66 80 TRP E CA 1
ATOM 2152 C C . TRP B 1 79 ? -54.321 3.577 -17.379 1.00 23.59 80 TRP E C 1
ATOM 2153 O O . TRP B 1 79 ? -53.950 4.736 -17.254 1.00 23.75 80 TRP E O 1
ATOM 2164 N N . ASN B 1 80 ? -54.013 2.602 -16.509 1.00 22.04 81 ASN E N 1
ATOM 2165 C CA . ASN B 1 80 ? -53.305 2.873 -15.270 1.00 21.49 81 ASN E CA 1
ATOM 2166 C C . ASN B 1 80 ? -51.955 3.543 -15.538 1.00 21.86 81 ASN E C 1
ATOM 2167 O O . ASN B 1 80 ? -51.619 4.548 -14.891 1.00 21.43 81 ASN E O 1
ATOM 2172 N N . HIS B 1 81 ? -51.189 2.970 -16.472 1.00 21.88 82 HIS E N 1
ATOM 2173 C CA . HIS B 1 81 ? -49.856 3.469 -16.776 1.00 23.35 82 HIS E CA 1
ATOM 2174 C C . HIS B 1 81 ? -49.949 4.847 -17.453 1.00 24.96 82 HIS E C 1
ATOM 2175 O O . HIS B 1 81 ? -49.158 5.727 -17.143 1.00 26.25 82 HIS E O 1
ATOM 2182 N N . ALA B 1 82 ? -50.955 5.066 -18.313 1.00 25.35 83 ALA E N 1
ATOM 2183 C CA . ALA B 1 82 ? -51.146 6.388 -18.917 1.00 26.23 83 ALA E CA 1
ATOM 2184 C C . ALA B 1 82 ? -51.349 7.466 -17.859 1.00 25.93 83 ALA E C 1
ATOM 2185 O O . ALA B 1 82 ? -50.862 8.571 -18.012 1.00 27.03 83 ALA E O 1
ATOM 2187 N N . GLN B 1 83 ? -52.077 7.140 -16.774 1.00 24.06 84 GLN E N 1
ATOM 2188 C CA . GLN B 1 83 ? -52.291 8.110 -15.698 1.00 24.17 84 GLN E CA 1
ATOM 2189 C C . GLN B 1 83 ? -50.991 8.278 -14.922 1.00 23.88 84 GLN E C 1
ATOM 2190 O O . GLN B 1 83 ? -50.592 9.379 -14.640 1.00 24.44 84 GLN E O 1
ATOM 2196 N N . PHE B 1 84 ? -50.351 7.157 -14.597 1.00 23.57 85 PHE E N 1
ATOM 2197 C CA . PHE B 1 84 ? -49.152 7.097 -13.739 1.00 23.56 85 PHE E CA 1
ATOM 2198 C C . PHE B 1 84 ? -48.054 8.055 -14.266 1.00 25.99 85 PHE E C 1
ATOM 2199 O O . PHE B 1 84 ? -47.518 8.872 -13.509 1.00 25.93 85 PHE E O 1
ATOM 2207 N N . TRP B 1 85 ? -47.743 7.989 -15.575 1.00 26.96 86 TRP E N 1
ATOM 2208 C CA . TRP B 1 85 ? -46.680 8.855 -16.121 1.00 28.44 86 TRP E CA 1
ATOM 2209 C C . TRP B 1 85 ? -47.008 10.329 -15.929 1.00 29.17 86 TRP E C 1
ATOM 2210 O O . TRP B 1 85 ? -46.117 11.121 -15.629 1.00 30.06 86 TRP E O 1
ATOM 2221 N N . GLU B 1 86 ? -48.285 10.691 -16.104 1.00 28.90 87 GLU E N 1
ATOM 2222 C CA . GLU B 1 86 ? -48.722 12.087 -15.972 1.00 30.46 87 GLU E CA 1
ATOM 2223 C C . GLU B 1 86 ? -48.774 12.535 -14.514 1.00 29.30 87 GLU E C 1
ATOM 2224 O O . GLU B 1 86 ? -48.686 13.735 -14.214 1.00 28.62 87 GLU E O 1
ATOM 2230 N N . MET B 1 87 ? -48.916 11.561 -13.601 1.00 26.84 88 MET E N 1
ATOM 2231 C CA . MET B 1 87 ? -49.007 11.841 -12.168 1.00 26.29 88 MET E CA 1
ATOM 2232 C C . MET B 1 87 ? -47.643 12.081 -11.492 1.00 27.00 88 MET E C 1
ATOM 2233 O O . MET B 1 87 ? -47.588 12.450 -10.317 1.00 26.62 88 MET E O 1
ATOM 2238 N N . MET B 1 88 ? -46.560 11.838 -12.238 1.00 27.26 89 MET E N 1
ATOM 2239 C CA . MET B 1 88 ? -45.209 12.118 -11.809 1.00 28.47 89 MET E CA 1
ATOM 2240 C C . MET B 1 88 ? -44.623 13.224 -12.682 1.00 30.70 89 MET E C 1
ATOM 2241 O O . MET B 1 88 ? -45.173 13.551 -13.716 1.00 30.92 89 MET E O 1
ATOM 2246 N N . GLY B 1 89 ? -43.492 13.789 -12.262 1.00 31.68 90 GLY E N 1
ATOM 2247 C CA . GLY B 1 89 ? -42.893 14.895 -12.996 1.00 34.29 90 GLY E CA 1
ATOM 2248 C C . GLY B 1 89 ? -41.546 15.283 -12.396 1.00 36.49 90 GLY E C 1
ATOM 2249 O O . GLY B 1 89 ? -41.307 15.018 -11.217 1.00 35.21 90 GLY E O 1
ATOM 2250 N N . PRO B 1 90 ? -40.648 15.907 -13.193 1.00 38.98 91 PRO E N 1
ATOM 2251 C CA . PRO B 1 90 ? -39.370 16.400 -12.683 1.00 42.70 91 PRO E CA 1
ATOM 2252 C C . PRO B 1 90 ? -39.578 17.627 -11.821 1.00 43.79 91 PRO E C 1
ATOM 2253 O O . PRO B 1 90 ? -40.644 18.193 -11.875 1.00 42.59 91 PRO E O 1
ATOM 2257 N N . GLY B 1 91 ? -38.548 18.015 -11.068 1.00 47.93 92 GLY E N 1
ATOM 2258 C CA . GLY B 1 91 ? -38.513 19.244 -10.275 1.00 50.51 92 GLY E CA 1
ATOM 2259 C C . GLY B 1 91 ? -38.536 18.959 -8.780 1.00 50.58 92 GLY E C 1
ATOM 2260 O O . GLY B 1 91 ? -39.384 18.198 -8.309 1.00 46.33 92 GLY E O 1
ATOM 2261 N N . GLU B 1 92 ? -37.596 19.562 -8.041 1.00 55.12 93 GLU E N 1
ATOM 2262 C CA . GLU B 1 92 ? -37.576 19.504 -6.582 1.00 57.30 93 GLU E CA 1
ATOM 2263 C C . GLU B 1 92 ? -38.735 20.325 -6.056 1.00 56.18 93 GLU E C 1
ATOM 2264 O O . GLU B 1 92 ? -39.029 21.383 -6.611 1.00 55.91 93 GLU E O 1
ATOM 2270 N N . ASP B 1 93 ? -39.403 19.805 -5.012 1.00 54.39 94 ASP E N 1
ATOM 2271 C CA . ASP B 1 93 ? -40.438 20.513 -4.263 1.00 53.72 94 ASP E CA 1
ATOM 2272 C C . ASP B 1 93 ? -41.557 21.055 -5.153 1.00 49.51 94 ASP E C 1
ATOM 2273 O O . ASP B 1 93 ? -41.896 22.235 -5.080 1.00 49.92 94 ASP E O 1
ATOM 2278 N N . LYS B 1 94 ? -42.138 20.175 -5.975 1.00 44.03 95 LYS E N 1
ATOM 2279 C CA . LYS B 1 94 ? -43.250 20.526 -6.857 1.00 40.65 95 LYS E CA 1
ATOM 2280 C C . LYS B 1 94 ? -44.397 21.080 -6.033 1.00 38.19 95 LYS E C 1
ATOM 2281 O O . LYS B 1 94 ? -44.671 20.591 -4.957 1.00 36.66 95 LYS E O 1
ATOM 2287 N N .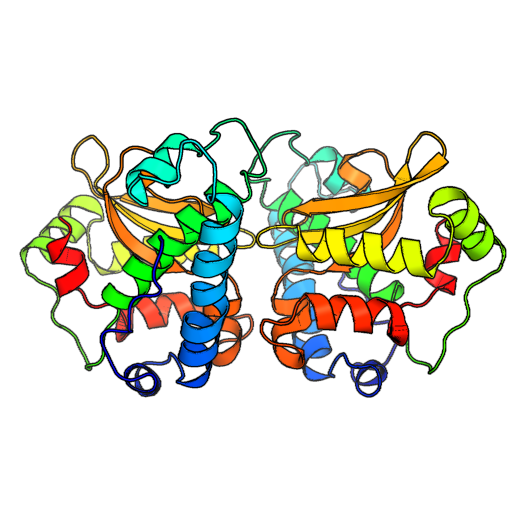 LYS B 1 95 ? -45.072 22.097 -6.557 1.00 38.15 96 LYS E N 1
ATOM 2288 C CA . LYS B 1 95 ? -46.094 22.829 -5.811 1.00 37.90 96 LYS E CA 1
ATOM 2289 C C . LYS B 1 95 ? -47.329 21.956 -5.600 1.00 32.97 96 LYS E C 1
ATOM 2290 O O . LYS B 1 95 ? -47.762 21.279 -6.535 1.00 31.41 96 LYS E O 1
ATOM 2296 N N . MET B 1 96 ? -47.878 21.948 -4.378 1.00 30.44 97 MET E N 1
ATOM 2297 C CA . MET B 1 96 ? -49.212 21.351 -4.165 1.00 27.92 97 MET E CA 1
ATOM 2298 C C . MET B 1 96 ? -50.276 22.440 -4.216 1.00 26.77 97 MET E C 1
ATOM 2299 O O . MET B 1 96 ? -50.235 23.384 -3.412 1.00 26.17 97 MET E O 1
ATOM 2304 N N . PRO B 1 97 ? -51.233 22.396 -5.180 1.00 26.23 98 PRO E N 1
ATOM 2305 C CA . PRO B 1 97 ? -52.243 23.451 -5.271 1.00 26.47 98 PRO E CA 1
ATOM 2306 C C . PRO B 1 97 ? -53.064 23.511 -4.029 1.00 24.72 98 PRO E C 1
ATOM 2307 O O . PRO B 1 97 ? -53.352 22.439 -3.398 1.00 23.79 98 PRO E O 1
ATOM 2311 N N . GLY B 1 98 ? -53.419 24.746 -3.655 1.00 25.10 99 GLY E N 1
ATOM 2312 C CA . GLY B 1 98 ? -54.288 25.032 -2.527 1.00 24.66 99 GLY E CA 1
ATOM 2313 C C . GLY B 1 98 ? -55.522 24.142 -2.436 1.00 23.37 99 GLY E C 1
ATOM 2314 O O . GLY B 1 98 ? -55.848 23.631 -1.374 1.00 23.51 99 GLY E O 1
ATOM 2315 N N . ALA B 1 99 ? -56.229 23.985 -3.560 1.00 23.84 100 ALA E N 1
ATOM 2316 C CA . ALA B 1 99 ? -57.498 23.255 -3.554 1.00 23.45 100 ALA E CA 1
ATOM 2317 C C . ALA B 1 99 ? -57.283 21.807 -3.116 1.00 22.80 100 ALA E C 1
ATOM 2318 O O . ALA B 1 99 ? -58.107 21.241 -2.402 1.00 22.34 100 ALA E O 1
ATOM 2320 N N . LEU B 1 100 ? -56.174 21.198 -3.561 1.00 22.64 101 LEU E N 1
ATOM 2321 C CA . LEU B 1 100 ? -55.872 19.814 -3.243 1.00 22.57 101 LEU E CA 1
ATOM 2322 C C . LEU B 1 100 ? -55.434 19.728 -1.797 1.00 21.98 101 LEU E C 1
ATOM 2323 O O . LEU B 1 100 ? -55.893 18.849 -1.069 1.00 22.10 101 LEU E O 1
ATOM 2328 N N . GLU B 1 101 ? -54.585 20.663 -1.359 1.00 22.66 102 GLU E N 1
ATOM 2329 C CA . GLU B 1 101 ? -54.111 20.666 0.009 1.00 23.25 102 GLU E CA 1
ATOM 2330 C C . GLU B 1 101 ? -55.292 20.720 0.974 1.00 23.22 102 GLU E C 1
ATOM 2331 O O . GLU B 1 101 ? -55.363 19.944 1.970 1.00 22.90 102 GLU E O 1
ATOM 2337 N N . LYS B 1 102 ? -56.208 21.653 0.706 1.00 22.43 103 LYS E N 1
ATOM 2338 C CA . LYS B 1 102 ? -57.409 21.817 1.506 1.00 22.41 103 LYS E CA 1
ATOM 2339 C C . LYS B 1 102 ? -58.237 20.536 1.542 1.00 22.02 103 LYS E C 1
ATOM 2340 O O . LYS B 1 102 ? -58.697 20.101 2.592 1.00 22.94 103 LYS E O 1
ATOM 2346 N N . ALA B 1 103 ? -58.434 19.923 0.378 1.00 22.39 104 ALA E N 1
ATOM 2347 C CA . ALA B 1 103 ? -59.264 18.719 0.270 1.00 22.50 104 ALA E CA 1
ATOM 2348 C C . ALA B 1 10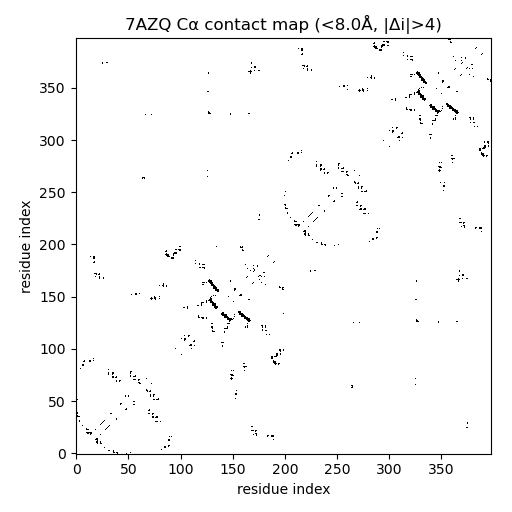3 ? -58.593 17.549 1.024 1.00 23.44 104 ALA E C 1
ATOM 2349 O O . ALA B 1 103 ? -59.272 16.748 1.668 1.00 23.38 104 ALA E O 1
ATOM 2351 N N . LEU B 1 104 ? -57.258 17.482 0.983 1.00 22.92 105 LEU E N 1
ATOM 2352 C CA . LEU B 1 104 ? -56.559 16.429 1.737 1.00 23.63 105 LEU E CA 1
ATOM 2353 C C . LEU B 1 104 ? -56.701 16.610 3.256 1.00 24.17 105 LEU E C 1
ATOM 2354 O O . LEU B 1 104 ? -56.984 15.640 3.982 1.00 24.64 105 LEU E O 1
ATOM 2359 N N . VAL B 1 105 ? -56.521 17.854 3.719 1.00 23.44 106 VAL E N 1
ATOM 2360 C CA . VAL B 1 105 ? -56.725 18.172 5.114 1.00 24.26 106 VAL E CA 1
ATOM 2361 C C . VAL B 1 105 ? -58.149 17.834 5.587 1.00 25.03 106 VAL E C 1
ATOM 2362 O O . VAL B 1 105 ? -58.334 17.200 6.641 1.00 25.90 106 VAL E O 1
ATOM 2366 N N . GLU B 1 106 ? -59.145 18.202 4.775 1.00 24.67 107 GLU E N 1
ATOM 2367 C CA . GLU B 1 106 ? -60.542 17.929 5.076 1.00 25.17 107 GLU E CA 1
ATOM 2368 C C . GLU B 1 106 ? -60.846 16.446 5.166 1.00 26.69 107 GLU E C 1
ATOM 2369 O O . GLU B 1 106 ? -61.617 16.054 6.017 1.00 26.68 107 GLU E O 1
ATOM 2375 N N . SER B 1 107 ? -60.229 15.634 4.299 1.00 26.95 108 SER E N 1
ATOM 2376 C CA . SER B 1 107 ? -60.555 14.244 4.254 1.00 29.00 108 SER E CA 1
ATOM 2377 C C . SER B 1 107 ? -59.687 13.397 5.190 1.00 29.48 108 SER E C 1
ATOM 2378 O O . SER B 1 107 ? -60.157 12.419 5.703 1.00 30.37 108 SER E O 1
ATOM 2381 N N . PHE B 1 108 ? -58.435 13.805 5.420 1.00 28.15 109 PHE E N 1
ATOM 2382 C CA . PHE B 1 108 ? -57.470 12.964 6.175 1.00 29.46 109 PHE E CA 1
ATOM 2383 C C . PHE B 1 108 ? -56.961 13.587 7.451 1.00 30.12 109 PHE E C 1
ATOM 2384 O O . PHE B 1 108 ? -56.302 12.930 8.215 1.00 32.10 109 PHE E O 1
ATOM 2392 N N . GLY B 1 109 ? -57.291 14.862 7.682 1.00 28.80 110 GLY E N 1
ATOM 2393 C CA . GLY B 1 109 ? -56.849 15.591 8.869 1.00 29.15 110 GLY E CA 1
ATOM 2394 C C . GLY B 1 109 ? -55.585 16.393 8.611 1.00 27.83 110 GLY E C 1
ATOM 2395 O O . GLY B 1 109 ? -55.409 17.431 9.182 1.00 27.51 110 GLY E O 1
ATOM 2396 N N . SER B 1 110 ? -54.700 15.870 7.7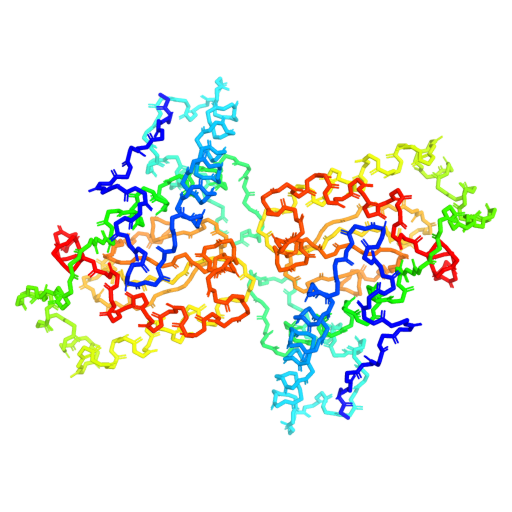49 1.00 26.92 111 SER E N 1
ATOM 2397 C CA . SER B 1 110 ? -53.457 16.526 7.372 1.00 26.41 111 SER E CA 1
ATOM 2398 C C . SER B 1 110 ? -52.917 15.859 6.109 1.00 25.98 111 SER E C 1
ATOM 2399 O O . SER B 1 110 ? -53.267 14.706 5.801 1.00 25.35 111 SER E O 1
ATOM 2402 N N . VAL B 1 111 ? -52.057 16.584 5.389 1.00 23.47 112 VAL E N 1
ATOM 2403 C CA . VAL B 1 111 ? -51.298 16.002 4.284 1.00 23.32 112 VAL E CA 1
ATOM 2404 C C . VAL B 1 111 ? -50.403 14.845 4.743 1.00 24.15 112 VAL E C 1
ATOM 2405 O O . VAL B 1 111 ? -50.270 13.794 4.055 1.00 23.98 112 VAL E O 1
ATOM 2409 N N . ALA B 1 112 ? -49.758 15.026 5.896 1.00 26.36 113 ALA E N 1
ATOM 2410 C CA . ALA B 1 112 ? -48.875 13.990 6.455 1.00 27.71 113 ALA E CA 1
ATOM 2411 C C . ALA B 1 112 ? -49.657 12.683 6.638 1.00 27.82 113 ALA E C 1
ATOM 2412 O O . ALA B 1 112 ? -49.179 11.616 6.262 1.00 26.97 113 ALA E O 1
ATOM 2414 N N . LYS B 1 113 ? -50.881 12.781 7.178 1.00 29.14 114 LYS E N 1
ATOM 2415 C CA . LYS B 1 113 ? -51.729 11.606 7.441 1.00 29.69 114 LYS E CA 1
ATOM 2416 C C . LYS B 1 113 ? -52.191 10.913 6.155 1.00 27.69 114 LYS E C 1
ATOM 2417 O O . LYS B 1 113 ? -52.166 9.659 6.038 1.00 25.96 114 LYS E O 1
ATOM 2423 N N . PHE B 1 114 ? -52.580 11.737 5.171 1.00 25.00 115 PHE E N 1
ATOM 2424 C CA . PHE B 1 114 ? -52.857 11.265 3.845 1.00 23.97 115 PHE E CA 1
ATOM 2425 C C . PHE B 1 114 ? -51.683 10.430 3.301 1.00 22.91 115 PHE E C 1
ATOM 2426 O O . PHE B 1 114 ? -51.872 9.311 2.814 1.00 22.86 115 PHE E O 1
ATOM 2434 N N . LYS B 1 115 ? -50.469 10.964 3.393 1.00 24.12 116 LYS E N 1
ATOM 2435 C CA . LYS B 1 115 ? -49.300 10.265 2.830 1.00 24.82 116 LYS E CA 1
ATOM 2436 C C . LYS B 1 115 ? -49.059 8.921 3.551 1.00 25.29 116 LYS E C 1
ATOM 2437 O O . LYS B 1 115 ? -48.774 7.906 2.913 1.00 23.46 116 LYS E O 1
ATOM 2443 N N . GLU B 1 116 ? -49.219 8.910 4.879 1.00 28.11 117 GLU E N 1
ATOM 2444 C CA . GLU B 1 116 ? -49.055 7.661 5.655 1.00 30.18 117 GLU E CA 1
ATOM 2445 C C . GLU B 1 116 ? -50.068 6.607 5.241 1.00 28.11 117 GLU E C 1
ATOM 2446 O O . GLU B 1 116 ? -49.695 5.445 5.016 1.00 27.60 117 GLU E O 1
ATOM 2452 N N . ASP B 1 117 ? -51.341 7.013 5.137 1.00 26.49 118 ASP E N 1
ATOM 2453 C CA . ASP B 1 117 ? -52.421 6.113 4.714 1.00 25.67 118 ASP E CA 1
ATOM 2454 C C . ASP B 1 117 ? -52.193 5.605 3.305 1.00 23.65 118 ASP E C 1
ATOM 2455 O O . ASP B 1 117 ? -52.431 4.452 3.012 1.00 23.02 118 ASP E O 1
ATOM 2460 N N . PHE B 1 118 ? -51.739 6.479 2.399 1.00 22.55 119 PHE E N 1
ATOM 2461 C CA . PHE B 1 118 ? -51.501 6.081 1.026 1.00 21.89 119 PHE E CA 1
ATOM 2462 C C . PHE B 1 118 ? -50.396 5.023 0.976 1.00 22.21 119 PHE E C 1
ATOM 2463 O O . PHE B 1 118 ? -50.521 3.970 0.311 1.00 22.22 119 PHE E O 1
ATOM 2471 N N . ALA B 1 119 ? -49.287 5.313 1.647 1.00 23.02 120 ALA E N 1
ATOM 2472 C CA . ALA B 1 119 ? -48.163 4.411 1.684 1.00 23.40 120 ALA E CA 1
ATOM 2473 C C . ALA B 1 119 ? -48.541 3.051 2.333 1.00 24.02 120 ALA E C 1
ATOM 2474 O O . ALA B 1 119 ? -48.081 1.981 1.885 1.00 22.84 120 ALA E O 1
ATOM 2476 N N . ALA B 1 120 ? -49.343 3.091 3.404 1.00 24.43 121 ALA E N 1
ATOM 2477 C CA . ALA B 1 120 ? -49.808 1.868 4.063 1.00 24.79 121 ALA E CA 1
ATOM 2478 C C . ALA B 1 120 ? -50.639 0.997 3.105 1.00 23.77 121 ALA E C 1
ATOM 2479 O O . ALA B 1 120 ? -50.500 -0.193 3.081 1.00 22.56 121 ALA E O 1
ATOM 2481 N N . ALA B 1 121 ? -51.499 1.611 2.286 1.00 22.99 122 ALA E N 1
ATOM 2482 C CA . ALA B 1 121 ? -52.288 0.863 1.337 1.00 22.22 122 ALA E CA 1
ATOM 2483 C C . ALA B 1 121 ? -51.399 0.185 0.275 1.00 21.36 122 ALA E C 1
ATOM 2484 O O . ALA B 1 121 ? -51.563 -0.997 -0.044 1.00 20.39 122 ALA E O 1
ATOM 2486 N N . GLY B 1 122 ? -50.421 0.924 -0.244 1.00 20.64 123 GLY E N 1
ATOM 2487 C CA . GLY B 1 122 ? -49.503 0.392 -1.214 1.00 20.86 123 GLY E CA 1
ATOM 2488 C C . GLY B 1 122 ? -48.706 -0.766 -0.655 1.00 21.70 123 GLY E C 1
ATOM 2489 O O . GLY B 1 122 ? -48.571 -1.755 -1.325 1.00 22.52 123 GLY E O 1
ATOM 2490 N N . ALA B 1 123 ? -48.231 -0.648 0.594 1.00 23.18 124 ALA E N 1
ATOM 2491 C CA . ALA B 1 123 ? -47.472 -1.712 1.239 1.00 24.34 124 ALA E CA 1
ATOM 2492 C C . ALA B 1 123 ? -48.373 -2.892 1.478 1.00 25.50 124 ALA E C 1
ATOM 2493 O O . ALA B 1 123 ? -47.919 -4.009 1.432 1.00 25.36 124 ALA E O 1
ATOM 2495 N N . GLY B 1 124 ? -49.670 -2.632 1.730 1.00 24.72 125 GLY E N 1
ATOM 2496 C CA . GLY B 1 124 ? -50.618 -3.677 2.078 1.00 24.95 125 GLY E CA 1
ATOM 2497 C C . GLY B 1 124 ? -51.245 -4.482 0.938 1.00 23.94 125 GLY E C 1
ATOM 2498 O O . GLY B 1 124 ? -51.987 -5.414 1.200 1.00 22.36 125 GLY E O 1
ATOM 2499 N N . GLN B 1 125 ? -51.022 -4.086 -0.330 1.00 21.83 126 GLN E N 1
ATOM 2500 C CA . GLN B 1 125 ? -51.538 -4.862 -1.456 1.00 20.96 126 GLN E CA 1
ATOM 2501 C C . GLN B 1 125 ? -50.598 -6.036 -1.674 1.00 21.67 126 GLN E C 1
ATOM 2502 O O . GLN B 1 125 ? -49.506 -5.859 -2.191 1.00 23.06 126 GLN E O 1
ATOM 2508 N N . PHE B 1 126 ? -51.010 -7.231 -1.239 1.00 20.78 127 PHE E N 1
ATOM 2509 C CA . PHE B 1 126 ? -50.188 -8.407 -1.359 1.00 20.54 127 PHE E CA 1
ATOM 2510 C C . PHE B 1 126 ? -50.135 -8.884 -2.818 1.00 19.72 127 PHE E C 1
ATOM 2511 O O . PHE B 1 126 ? -51.157 -9.253 -3.425 1.00 19.47 127 PHE E O 1
ATOM 2519 N N . GLY B 1 127 ? -48.927 -8.869 -3.378 1.00 19.00 128 GLY E N 1
ATOM 2520 C CA . GLY B 1 127 ? -48.686 -9.244 -4.752 1.00 19.00 128 GLY E CA 1
ATOM 2521 C C . GLY B 1 127 ? -48.621 -7.978 -5.590 1.00 18.11 128 GLY E C 1
ATOM 2522 O O . GLY B 1 127 ? -48.046 -6.975 -5.161 1.00 18.91 128 GLY E O 1
ATOM 2523 N N . SER B 1 128 ? -49.199 -8.027 -6.794 1.00 17.11 129 SER E N 1
ATOM 2524 C CA . SER B 1 128 ? -49.086 -6.929 -7.749 1.00 17.25 129 SER E CA 1
ATOM 2525 C C . SER B 1 128 ? -50.354 -6.092 -7.647 1.00 17.22 129 SER E C 1
ATOM 2526 O O . SER B 1 128 ? -51.458 -6.637 -7.394 1.00 17.46 129 SER E O 1
ATOM 2529 N N . GLY B 1 129 ? -50.213 -4.783 -7.900 1.00 16.38 130 GLY E N 1
ATOM 2530 C CA . GLY B 1 129 ? -51.348 -3.880 -7.911 1.00 16.42 130 GLY E CA 1
ATOM 2531 C C . GLY B 1 129 ? -50.993 -2.421 -7.780 1.00 16.64 130 GLY E C 1
ATOM 2532 O O . GLY B 1 129 ? -49.895 -1.996 -8.178 1.00 17.23 130 GLY E O 1
ATOM 2533 N N . TRP B 1 130 ? -51.926 -1.654 -7.211 1.00 16.92 131 TRP E N 1
ATOM 2534 C CA . TRP B 1 130 ? -51.926 -0.206 -7.210 1.00 17.31 131 TRP E CA 1
ATOM 2535 C C . TRP B 1 130 ? -52.503 0.289 -5.904 1.00 18.15 131 TRP E C 1
ATOM 2536 O O . TRP B 1 130 ? -53.431 -0.312 -5.353 1.00 18.84 131 TRP E O 1
ATOM 2547 N N . ALA B 1 131 ? -51.947 1.405 -5.426 1.00 18.74 132 ALA E N 1
ATOM 2548 C CA . ALA B 1 131 ? -52.565 2.226 -4.384 1.00 18.70 132 ALA E CA 1
ATOM 2549 C C . ALA B 1 131 ? -53.129 3.475 -5.049 1.00 18.84 132 ALA E C 1
ATOM 2550 O O . ALA B 1 131 ? -52.534 4.012 -6.003 1.00 18.49 132 ALA E O 1
ATOM 2552 N N . TRP B 1 132 ? -54.269 3.938 -4.551 1.00 18.54 133 TRP E N 1
ATOM 2553 C CA . TRP B 1 132 ? -54.950 5.098 -5.120 1.00 19.17 133 TRP E CA 1
ATOM 2554 C C . TRP B 1 132 ? -55.465 6.072 -4.085 1.00 19.41 133 TRP E C 1
ATOM 2555 O O . TRP B 1 132 ? -55.942 5.653 -3.003 1.00 18.74 133 TRP E O 1
ATOM 2566 N N . LEU B 1 133 ? -55.462 7.348 -4.474 1.00 19.54 134 LEU E N 1
ATOM 2567 C CA . LEU B 1 133 ? -56.282 8.387 -3.895 1.00 20.37 134 LEU E CA 1
ATOM 2568 C C . LEU B 1 133 ? -57.405 8.619 -4.895 1.00 21.32 134 LEU E C 1
ATOM 2569 O O . LEU B 1 133 ? -57.142 8.929 -6.069 1.00 21.96 134 LEU E O 1
ATOM 2574 N N . VAL B 1 134 ? -58.653 8.484 -4.438 1.00 22.49 135 VAL E N 1
ATOM 2575 C CA . VAL B 1 134 ? -59.814 8.625 -5.290 1.00 24.07 135 VAL E CA 1
ATOM 2576 C C . VAL B 1 134 ? -60.807 9.590 -4.674 1.00 26.75 135 VAL E C 1
ATOM 2577 O O . VAL B 1 134 ? -60.802 9.809 -3.465 1.00 25.96 135 VAL E O 1
ATOM 2581 N N . LYS B 1 135 ? -61.681 10.144 -5.520 1.00 28.81 136 LYS E N 1
ATOM 2582 C CA . LYS B 1 135 ? -62.881 10.789 -5.076 1.00 32.54 136 LYS E CA 1
ATOM 2583 C C . LYS B 1 135 ? -63.987 9.752 -5.196 1.00 34.71 136 LYS E C 1
ATOM 2584 O O . LYS B 1 135 ? -64.215 9.236 -6.298 1.00 34.18 136 LYS E O 1
ATOM 2590 N N A ASP B 1 136 ? -64.658 9.449 -4.071 0.50 35.88 137 ASP E N 1
ATOM 2591 N N B ASP B 1 136 ? -64.639 9.438 -4.071 0.50 36.33 137 ASP E N 1
ATOM 2592 C CA A ASP B 1 136 ? -65.714 8.447 -4.020 0.50 38.45 137 ASP E CA 1
ATOM 2593 C CA B ASP B 1 136 ? -65.697 8.441 -4.002 0.50 39.24 137 ASP E CA 1
ATOM 2594 C C A ASP B 1 136 ? -67.038 9.053 -4.470 0.50 40.86 137 ASP E C 1
ATOM 2595 C C B ASP B 1 136 ? -67.001 9.005 -4.582 0.50 41.14 137 ASP E C 1
ATOM 2596 O O A ASP B 1 136 ? -67.116 10.247 -4.784 0.50 40.52 137 ASP E O 1
ATOM 2597 O O B ASP B 1 136 ? -67.032 10.130 -5.078 0.50 40.37 137 ASP E O 1
ATOM 2606 N N . SER B 1 137 ? -68.078 8.212 -4.511 1.00 43.31 138 SER E N 1
ATOM 2607 C CA . SER B 1 137 ? -69.361 8.590 -5.057 1.00 46.12 138 SER E CA 1
ATOM 2608 C C . SER B 1 137 ? -70.052 9.736 -4.319 1.00 46.42 138 SER E C 1
ATOM 2609 O O . SER B 1 137 ? -70.940 10.333 -4.870 1.00 45.03 138 SER E O 1
ATOM 2612 N N . ASP B 1 138 ? -69.661 9.978 -3.056 1.00 45.79 139 ASP E N 1
ATOM 2613 C CA . ASP B 1 138 ? -70.173 11.087 -2.228 1.00 46.90 139 ASP E CA 1
ATOM 2614 C C . ASP B 1 138 ? -69.356 12.363 -2.310 1.00 43.23 139 ASP E C 1
ATOM 2615 O O . ASP B 1 138 ? -69.666 13.348 -1.630 1.00 43.29 139 ASP E O 1
ATOM 2620 N N . GLY B 1 139 ? -68.280 12.320 -3.097 1.00 39.23 140 GLY E N 1
ATOM 2621 C CA . GLY B 1 139 ? -67.386 13.440 -3.261 1.00 37.80 140 GLY E CA 1
ATOM 2622 C C . GLY B 1 139 ? -66.317 13.546 -2.199 1.00 35.36 140 GLY E C 1
ATOM 2623 O O . GLY B 1 139 ? -65.600 14.521 -2.170 1.00 35.14 140 GLY E O 1
ATOM 2624 N N . ALA B 1 140 ? -66.194 12.530 -1.339 1.00 34.65 141 ALA E N 1
ATOM 2625 C CA . ALA B 1 140 ? -65.147 12.486 -0.312 1.00 33.01 141 ALA E CA 1
ATOM 2626 C C . ALA B 1 140 ? -63.890 11.890 -0.947 1.00 30.99 141 ALA E C 1
ATOM 2627 O O . ALA B 1 140 ? -63.992 11.139 -1.880 1.00 31.72 141 ALA E O 1
ATOM 2629 N N . LEU B 1 141 ? -62.706 12.218 -0.422 1.00 29.20 142 LEU E N 1
ATOM 2630 C CA . LEU B 1 141 ? -61.476 11.618 -0.851 1.00 27.74 142 LEU E CA 1
ATOM 2631 C C . LEU B 1 141 ? -61.192 10.410 0.036 1.00 27.43 142 LEU E C 1
ATOM 2632 O O . LEU B 1 141 ? -61.446 10.440 1.216 1.00 27.35 142 LEU E O 1
ATOM 2637 N N . LYS B 1 142 ? -60.660 9.346 -0.554 1.00 26.46 143 LYS E N 1
ATOM 2638 C CA . LYS B 1 142 ? -60.245 8.189 0.205 1.00 27.26 143 LYS E CA 1
ATOM 2639 C C . LYS B 1 142 ? -59.200 7.407 -0.519 1.00 25.07 143 LYS E C 1
ATOM 2640 O O . LYS B 1 142 ? -58.952 7.626 -1.711 1.00 23.11 143 LYS E O 1
ATOM 2646 N N . ILE B 1 143 ? -58.538 6.528 0.234 1.00 24.09 144 ILE E N 1
ATOM 2647 C CA . ILE B 1 143 ? -57.452 5.721 -0.235 1.00 22.81 144 ILE E CA 1
ATOM 2648 C C . ILE B 1 143 ? -58.020 4.349 -0.524 1.00 22.01 144 ILE E C 1
ATOM 2649 O O . ILE B 1 143 ? -58.791 3.809 0.235 1.00 21.07 144 ILE E O 1
ATOM 2654 N N . THR B 1 144 ? -57.618 3.774 -1.653 1.00 20.98 145 THR E N 1
ATOM 2655 C CA . THR B 1 144 ? -57.965 2.417 -1.971 1.00 21.41 145 THR E CA 1
ATOM 2656 C C . THR B 1 144 ? -56.716 1.664 -2.427 1.00 19.98 145 THR E C 1
ATOM 2657 O O . THR B 1 144 ? -55.666 2.261 -2.733 1.00 19.20 145 THR E O 1
ATOM 2661 N N . LYS B 1 145 ? -56.850 0.345 -2.529 1.00 19.32 146 LYS E N 1
ATOM 2662 C CA . LYS B 1 145 ? -55.817 -0.463 -3.147 1.00 19.00 146 LYS E CA 1
ATOM 2663 C C . LYS B 1 145 ? -56.501 -1.499 -4.023 1.00 19.22 146 LYS E C 1
ATOM 2664 O O . LYS B 1 145 ? -57.572 -1.926 -3.716 1.00 19.02 146 LYS E O 1
ATOM 2670 N N . THR B 1 146 ? -55.841 -1.885 -5.118 1.00 17.68 147 THR E N 1
ATOM 2671 C CA . THR B 1 146 ? -56.386 -2.847 -6.042 1.00 18.07 147 THR E CA 1
ATOM 2672 C C . THR B 1 146 ? -55.323 -3.824 -6.519 1.00 17.46 147 THR E C 1
ATOM 2673 O O . THR B 1 146 ? -54.124 -3.502 -6.489 1.00 17.29 147 THR E O 1
ATOM 2677 N N . GLU B 1 147 ? -55.786 -5.000 -6.954 1.00 17.72 148 GLU E N 1
ATOM 2678 C CA . GLU B 1 147 ? -54.944 -6.021 -7.534 1.00 17.48 148 GLU E CA 1
ATOM 2679 C C . GLU B 1 147 ? -54.697 -5.841 -9.027 1.00 17.21 148 GLU E C 1
ATOM 2680 O O . GLU B 1 147 ? -55.592 -5.475 -9.788 1.00 17.50 148 GLU E O 1
ATOM 2686 N N . ASN B 1 148 ? -53.473 -6.183 -9.440 1.00 17.14 149 ASN E N 1
ATOM 2687 C CA . ASN B 1 148 ? -53.097 -6.353 -10.804 1.00 16.90 149 ASN E CA 1
ATOM 2688 C C . ASN B 1 148 ? -53.414 -5.066 -11.616 1.00 17.55 149 ASN E C 1
ATOM 2689 O O . ASN B 1 148 ? -52.790 -4.048 -11.367 1.00 18.15 149 ASN E O 1
ATOM 2694 N N . GLY B 1 149 ? -54.338 -5.137 -12.574 1.00 17.51 150 GLY E N 1
ATOM 2695 C CA . GLY B 1 149 ? -54.798 -3.950 -13.279 1.00 18.68 150 GLY E CA 1
ATOM 2696 C C . GLY B 1 149 ? -56.082 -3.266 -12.823 1.00 19.41 150 GLY E C 1
ATOM 2697 O O . GLY B 1 149 ? -56.440 -2.185 -13.359 1.00 19.90 150 GLY E O 1
ATOM 2698 N N . VAL B 1 150 ? -56.772 -3.869 -11.839 1.00 19.42 151 VAL E N 1
ATOM 2699 C CA . VAL B 1 150 ? -58.054 -3.328 -11.334 1.00 20.34 151 VAL E CA 1
ATOM 2700 C C . VAL B 1 150 ? -57.767 -1.910 -10.854 1.00 20.25 151 VAL E C 1
ATOM 2701 O O . VAL B 1 150 ? -56.650 -1.613 -10.395 1.00 19.98 151 VAL E O 1
ATOM 2705 N N . ASN B 1 151 ? -58.737 -1.009 -11.077 1.00 20.79 152 ASN E N 1
ATOM 2706 C CA . ASN B 1 151 ? -58.529 0.391 -10.839 1.00 20.96 152 ASN E CA 1
ATOM 2707 C C . ASN B 1 151 ? -59.840 1.075 -10.465 1.00 21.67 152 ASN E C 1
ATOM 2708 O O . ASN B 1 151 ? -60.881 0.429 -10.419 1.00 22.02 152 ASN E O 1
ATOM 2713 N N . PRO B 1 152 ? -59.835 2.384 -10.136 1.00 22.02 153 PRO E N 1
ATOM 2714 C CA . PRO B 1 152 ? -61.045 3.060 -9.649 1.00 23.68 153 PRO E CA 1
ATOM 2715 C C . PRO B 1 152 ? -62.226 3.124 -10.638 1.00 26.08 153 PRO E C 1
ATOM 2716 O O . PRO B 1 152 ? -63.377 3.274 -10.198 1.00 26.32 153 PRO E O 1
ATOM 2720 N N . LEU B 1 153 ? -61.940 3.008 -11.943 1.00 27.21 154 LEU E N 1
ATOM 2721 C CA . LEU B 1 153 ? -63.001 2.992 -12.963 1.00 29.86 154 LEU E CA 1
ATOM 2722 C C . LEU B 1 153 ? -63.914 1.810 -12.701 1.00 30.85 154 LEU E C 1
ATOM 2723 O O . LEU B 1 153 ? -65.093 1.841 -12.998 1.00 33.12 154 LEU E O 1
ATOM 2728 N N . CYS B 1 154 ? -63.343 0.743 -12.136 1.00 30.30 155 CYS E N 1
ATOM 2729 C CA . CYS B 1 154 ? -64.097 -0.458 -11.871 1.00 32.13 155 CYS E CA 1
ATOM 2730 C C . CYS B 1 154 ? -65.184 -0.264 -10.818 1.00 33.49 155 CYS E C 1
ATOM 2731 O O . CYS B 1 154 ? -66.024 -1.119 -10.696 1.00 35.52 155 CYS E O 1
ATOM 2734 N N . PHE B 1 155 ? -65.117 0.843 -10.061 1.00 33.21 156 PHE E N 1
ATOM 2735 C CA . PHE B 1 155 ? -65.960 1.118 -8.895 1.00 34.20 156 PHE E CA 1
ATOM 2736 C C . PHE B 1 155 ? -66.685 2.472 -8.957 1.00 36.46 156 PHE E C 1
ATOM 2737 O O . PHE B 1 155 ? -67.202 2.952 -7.941 1.00 37.93 156 PHE E O 1
ATOM 2745 N N . GLY B 1 156 ? -66.718 3.092 -10.142 1.00 35.89 157 GLY E N 1
ATOM 2746 C CA . GLY B 1 156 ? -67.352 4.392 -10.324 1.00 37.87 157 GLY E CA 1
ATOM 2747 C C . GLY B 1 156 ? -66.679 5.487 -9.501 1.00 36.16 157 GLY E C 1
ATOM 2748 O O . GLY B 1 156 ? -67.328 6.389 -9.014 1.00 36.64 157 GLY E O 1
ATOM 2749 N N . GLN B 1 157 ? -65.361 5.389 -9.339 1.00 33.46 158 GLN E N 1
ATOM 2750 C CA . GLN B 1 157 ? -64.577 6.382 -8.604 1.00 31.33 158 GLN E CA 1
ATOM 2751 C C . GLN B 1 157 ? -63.704 7.144 -9.592 1.00 30.29 158 GLN E C 1
ATOM 2752 O O . GLN B 1 157 ? -63.378 6.635 -10.691 1.00 28.60 158 GLN E O 1
ATOM 2758 N N . THR B 1 158 ? -63.282 8.345 -9.178 1.00 29.31 159 THR E N 1
ATOM 2759 C CA . THR B 1 158 ? -62.366 9.167 -9.942 1.00 28.61 159 THR E CA 1
ATOM 2760 C C . THR B 1 158 ? -60.978 9.065 -9.315 1.00 26.27 159 THR E C 1
ATOM 2761 O O . THR B 1 158 ? -60.786 9.432 -8.160 1.00 25.27 159 THR E O 1
ATOM 2765 N N . ALA B 1 159 ? -60.010 8.582 -10.088 1.00 24.38 160 ALA E N 1
ATOM 2766 C CA . ALA B 1 159 ? -58.649 8.515 -9.643 1.00 23.56 160 ALA E CA 1
ATOM 2767 C C . ALA B 1 159 ? -58.006 9.906 -9.621 1.00 23.43 160 ALA E C 1
ATOM 2768 O O . ALA B 1 159 ? -58.006 10.618 -10.613 1.00 25.01 160 ALA E O 1
ATOM 2770 N N . LEU B 1 160 ? -57.425 10.274 -8.473 1.00 22.42 161 LEU E N 1
ATOM 2771 C CA . LEU B 1 160 ? -56.606 11.492 -8.372 1.00 22.46 161 LEU E CA 1
ATOM 2772 C C . LEU B 1 160 ? -55.118 11.189 -8.447 1.00 21.07 161 LEU E C 1
ATOM 2773 O O . LEU B 1 160 ? -54.358 11.947 -8.995 1.00 22.16 161 LEU E O 1
ATOM 2778 N N . LEU B 1 161 ? -54.709 10.088 -7.833 1.00 20.50 162 LEU E N 1
ATOM 2779 C CA . LEU B 1 161 ? -53.338 9.659 -7.795 1.00 20.63 162 LEU E CA 1
ATOM 2780 C C . LEU B 1 161 ? -53.328 8.147 -7.710 1.00 20.26 162 LEU E C 1
ATOM 2781 O O . LEU B 1 161 ? -54.114 7.545 -6.947 1.00 20.42 162 LEU E O 1
ATOM 2786 N N . GLY B 1 162 ? -52.402 7.542 -8.447 1.00 20.44 163 GLY E N 1
ATOM 2787 C CA . GLY B 1 162 ? -52.159 6.112 -8.411 1.00 20.05 163 GLY E CA 1
ATOM 2788 C C . GLY B 1 162 ? -50.652 5.864 -8.302 1.00 20.95 163 GLY E C 1
ATOM 2789 O O . GLY B 1 162 ? -49.841 6.639 -8.853 1.00 20.00 163 GLY E O 1
ATOM 2790 N N . CYS B 1 163 ? -50.278 4.816 -7.549 1.00 20.59 164 CYS E N 1
ATOM 2791 C CA . CYS B 1 163 ? -48.904 4.382 -7.490 1.00 21.21 164 CYS E CA 1
ATOM 2792 C C . CYS B 1 163 ? -48.844 2.899 -7.780 1.00 20.57 164 CYS E C 1
ATOM 2793 O O . CYS B 1 163 ? -49.522 2.085 -7.126 1.00 19.16 164 CYS E O 1
ATOM 2796 N N . ASP B 1 164 ? -48.031 2.545 -8.788 1.00 20.31 165 ASP E N 1
ATOM 2797 C CA . ASP B 1 164 ? -47.852 1.170 -9.239 1.00 19.81 165 ASP E CA 1
ATOM 2798 C C . ASP B 1 164 ? -47.035 0.464 -8.159 1.00 20.00 165 ASP E C 1
ATOM 2799 O O . ASP B 1 164 ? -45.925 0.903 -7.834 1.00 21.59 165 ASP E O 1
ATOM 2804 N N . VAL B 1 165 ? -47.600 -0.579 -7.555 1.00 18.87 166 VAL E N 1
ATOM 2805 C CA . VAL B 1 165 ? -46.818 -1.408 -6.643 1.00 19.51 166 VAL E CA 1
ATOM 2806 C C . VAL B 1 165 ? -46.520 -2.813 -7.198 1.00 18.89 166 VAL E C 1
ATOM 2807 O O . VAL B 1 165 ? -46.070 -3.688 -6.466 1.00 20.93 166 VAL E O 1
ATOM 2811 N N . TRP B 1 166 ? -46.735 -3.019 -8.488 1.00 18.50 167 TRP E N 1
ATOM 2812 C CA . TRP B 1 166 ? -46.059 -4.155 -9.137 1.00 18.79 167 TRP E CA 1
ATOM 2813 C C . TRP B 1 166 ? -44.562 -3.984 -8.904 1.00 19.92 167 TRP E C 1
ATOM 2814 O O . TRP B 1 166 ? -44.038 -2.874 -8.985 1.00 19.86 167 TRP E O 1
ATOM 2825 N N . GLU B 1 167 ? -43.870 -5.095 -8.617 1.00 21.41 168 GLU E N 1
ATOM 2826 C CA . GLU B 1 167 ? -42.445 -5.061 -8.327 1.00 22.86 168 GLU E CA 1
ATOM 2827 C C . GLU B 1 167 ? -41.591 -4.445 -9.446 1.00 23.82 168 GLU E C 1
ATOM 2828 O O . GLU B 1 167 ? -40.601 -3.757 -9.149 1.00 24.22 168 GLU E O 1
ATOM 2834 N N . HIS B 1 168 ? -42.022 -4.589 -10.709 1.00 23.38 169 HIS E N 1
ATOM 2835 C CA . HIS B 1 168 ? -41.248 -3.971 -11.833 1.00 25.31 169 HIS E CA 1
ATOM 2836 C C . HIS B 1 168 ? -41.139 -2.460 -11.662 1.00 25.82 169 HIS E C 1
ATOM 2837 O O . HIS B 1 168 ? -40.196 -1.840 -12.154 1.00 26.44 169 HIS E O 1
ATOM 2844 N N . SER B 1 169 ? -42.133 -1.851 -11.005 1.00 24.97 170 SER E N 1
ATOM 2845 C CA . SER B 1 169 ? -42.142 -0.399 -10.842 1.00 25.76 170 SER E CA 1
ATOM 2846 C C . SER B 1 169 ? -41.003 0.125 -9.971 1.00 26.72 170 SER E C 1
ATOM 2847 O O . SER B 1 169 ? -40.622 1.277 -10.114 1.00 27.80 170 SER E O 1
ATOM 2850 N N . TYR B 1 170 ? -40.488 -0.720 -9.062 1.00 26.47 171 TYR E N 1
ATOM 2851 C CA . TYR B 1 170 ? -39.491 -0.300 -8.099 1.00 27.22 171 TYR E CA 1
ATOM 2852 C C . TYR B 1 170 ? -38.295 -1.187 -7.879 1.00 28.69 171 TYR E C 1
ATOM 2853 O O . TYR B 1 170 ? -37.327 -0.748 -7.280 1.00 29.97 171 TYR E O 1
ATOM 2862 N N . TYR B 1 171 ? -38.335 -2.427 -8.374 1.00 28.40 172 TYR E N 1
ATOM 2863 C CA . TYR B 1 171 ? -37.304 -3.411 -8.026 1.00 29.90 172 TYR E CA 1
ATOM 2864 C C . TYR B 1 171 ? -35.892 -3.008 -8.474 1.00 32.28 172 TYR E C 1
ATOM 2865 O O . TYR B 1 171 ? -34.900 -3.308 -7.793 1.00 34.62 172 TYR E O 1
ATOM 2874 N N . ILE B 1 172 ? -35.794 -2.288 -9.592 1.00 33.32 173 ILE E N 1
ATOM 2875 C CA . ILE B 1 172 ? -34.489 -1.861 -10.098 1.00 36.31 173 ILE E CA 1
ATOM 2876 C C . ILE B 1 172 ? -33.867 -0.859 -9.120 1.00 38.28 173 ILE E C 1
ATOM 2877 O O . ILE B 1 172 ? -32.681 -0.920 -8.857 1.00 40.65 173 ILE E O 1
ATOM 2882 N N . ASP B 1 173 ? -34.699 0.031 -8.564 1.00 37.58 174 ASP E N 1
ATOM 2883 C CA . ASP B 1 173 ? -34.230 1.160 -7.775 1.00 38.77 174 ASP E CA 1
ATOM 2884 C C . ASP B 1 173 ? -34.232 0.891 -6.267 1.00 39.03 174 ASP E C 1
ATOM 2885 O O . ASP B 1 173 ? -33.409 1.434 -5.562 1.00 40.19 174 ASP E O 1
ATOM 2890 N N . PHE B 1 174 ? -35.174 0.060 -5.799 1.00 36.64 175 PHE E N 1
ATOM 2891 C CA . PHE B 1 174 ? -35.396 -0.199 -4.378 1.00 35.88 175 PHE E CA 1
ATOM 2892 C C . PHE B 1 174 ? -35.340 -1.663 -3.960 1.00 35.41 175 PHE E C 1
ATOM 2893 O O . PHE B 1 174 ? -35.429 -1.978 -2.779 1.00 34.66 175 PHE E O 1
ATOM 2901 N N . ARG B 1 175 ? -35.188 -2.564 -4.930 1.00 34.98 176 ARG E N 1
ATOM 2902 C CA . ARG B 1 175 ? -35.294 -4.004 -4.688 1.00 34.78 176 ARG E CA 1
ATOM 2903 C C . ARG B 1 175 ? -36.588 -4.281 -3.877 1.00 32.47 176 ARG E C 1
ATOM 2904 O O . ARG B 1 175 ? -37.658 -3.827 -4.285 1.00 29.46 176 ARG E O 1
ATOM 2912 N N . ASN B 1 176 ? -36.476 -4.990 -2.742 1.00 32.47 177 ASN E N 1
ATOM 2913 C CA . ASN B 1 176 ? -37.625 -5.378 -1.923 1.00 31.56 177 ASN E CA 1
ATOM 2914 C C . ASN B 1 176 ? -38.232 -4.246 -1.074 1.00 31.58 177 ASN E C 1
ATOM 2915 O O . ASN B 1 176 ? -39.270 -4.454 -0.448 1.00 31.11 177 ASN E O 1
ATOM 2920 N N . LYS B 1 177 ? -37.597 -3.070 -1.061 1.00 32.34 178 LYS E N 1
ATOM 2921 C CA . LYS B 1 177 ? -38.021 -1.974 -0.183 1.00 34.07 178 LYS E CA 1
ATOM 2922 C C . LYS B 1 177 ? -39.194 -1.147 -0.723 1.00 30.58 178 LYS E C 1
ATOM 2923 O O . LYS B 1 177 ? -39.073 0.058 -0.980 1.00 29.54 178 LYS E O 1
ATOM 2929 N N . ARG B 1 178 ? -40.345 -1.808 -0.864 1.00 28.89 179 ARG E N 1
ATOM 2930 C CA . ARG B 1 178 ? -41.557 -1.168 -1.312 1.00 26.80 179 ARG E CA 1
ATOM 2931 C C . ARG B 1 178 ? -41.947 0.031 -0.430 1.00 26.57 179 ARG E C 1
ATOM 2932 O O . ARG B 1 178 ? -42.343 1.063 -0.963 1.00 24.88 179 ARG E O 1
ATOM 2940 N N . PRO B 1 179 ? -41.854 -0.029 0.920 1.00 28.38 180 PRO E N 1
ATOM 2941 C CA . PRO B 1 179 ? -42.150 1.150 1.748 1.00 28.41 180 PRO E CA 1
ATOM 2942 C C . PRO B 1 179 ? -41.275 2.366 1.417 1.00 28.78 180 PRO E C 1
ATOM 2943 O O . PRO B 1 179 ? -41.802 3.453 1.261 1.00 27.17 180 PRO E O 1
ATOM 2947 N N . ALA B 1 180 ? -39.950 2.177 1.290 1.00 29.78 181 ALA E N 1
ATOM 2948 C CA . ALA B 1 180 ? -39.070 3.309 0.948 1.00 30.35 181 ALA E CA 1
ATOM 2949 C C . ALA B 1 180 ? -39.450 3.905 -0.441 1.00 28.55 181 ALA E C 1
ATOM 2950 O O . ALA B 1 180 ? -39.433 5.099 -0.647 1.00 28.72 181 ALA E O 1
ATOM 2952 N N . TYR B 1 181 ? -39.832 3.041 -1.383 1.00 27.48 182 TYR E N 1
ATOM 2953 C CA . TYR B 1 181 ? -40.303 3.450 -2.700 1.00 26.33 182 TYR E CA 1
ATOM 2954 C C . TYR B 1 181 ? -41.514 4.348 -2.606 1.00 25.29 182 TYR E C 1
ATOM 2955 O O . TYR B 1 181 ? -41.563 5.405 -3.225 1.00 25.82 182 TYR E O 1
ATOM 2964 N N . LEU B 1 182 ? -42.507 3.916 -1.821 1.00 24.50 183 LEU E N 1
ATOM 2965 C CA . LEU B 1 182 ? -43.758 4.665 -1.639 1.00 24.25 183 LEU E CA 1
ATOM 2966 C C . LEU B 1 182 ? -43.525 6.023 -0.988 1.00 24.98 183 LEU E C 1
ATOM 2967 O O . LEU B 1 182 ? -44.067 7.044 -1.425 1.00 24.01 183 LEU E O 1
ATOM 2972 N N . THR B 1 183 ? -42.711 6.029 0.066 1.00 26.64 184 THR E N 1
ATOM 2973 C CA . THR B 1 183 ? -42.334 7.265 0.751 1.00 28.96 184 THR E CA 1
ATOM 2974 C C . THR B 1 183 ? -41.670 8.237 -0.223 1.00 29.57 184 THR E C 1
ATOM 2975 O O . THR B 1 183 ? -42.017 9.416 -0.291 1.00 29.15 184 THR E O 1
ATOM 2979 N N . ASN B 1 184 ? -40.701 7.720 -0.990 1.00 29.88 185 ASN E N 1
ATOM 2980 C CA . ASN B 1 184 ? -39.968 8.557 -1.908 1.00 31.17 185 ASN E CA 1
ATOM 2981 C C . ASN B 1 184 ? -40.905 9.124 -2.968 1.00 29.66 185 ASN E C 1
ATOM 2982 O O . ASN B 1 184 ? -40.845 10.311 -3.304 1.00 30.50 185 ASN E O 1
ATOM 2987 N N . PHE B 1 185 ? -41.791 8.265 -3.476 1.00 28.40 186 PHE E N 1
ATOM 2988 C CA . PHE B 1 185 ? -42.754 8.630 -4.498 1.00 27.67 186 PHE E CA 1
ATOM 2989 C C . PHE B 1 185 ? -43.573 9.844 -4.042 1.00 27.58 186 PHE E C 1
ATOM 2990 O O . PHE B 1 185 ? -43.630 10.865 -4.737 1.00 27.90 186 PHE E O 1
ATOM 2998 N N . LEU B 1 186 ? -44.155 9.738 -2.848 1.00 26.75 187 LEU E N 1
ATOM 2999 C CA . LEU B 1 186 ? -44.973 10.798 -2.289 1.00 27.31 187 LEU E CA 1
ATOM 3000 C C . LEU B 1 186 ? -44.182 12.077 -1.956 1.00 29.28 187 LEU E C 1
ATOM 3001 O O . LEU B 1 186 ? -44.722 13.172 -2.049 1.00 28.95 187 LEU E O 1
ATOM 3006 N N . ASP B 1 187 ? -42.922 11.917 -1.542 1.00 30.70 188 ASP E N 1
ATOM 3007 C CA . ASP B 1 187 ? -42.093 13.050 -1.153 1.00 33.34 188 ASP E CA 1
ATOM 3008 C C . ASP B 1 187 ? -41.513 13.774 -2.383 1.00 34.70 188 ASP E C 1
ATOM 3009 O O . ASP B 1 187 ? -41.350 14.991 -2.377 1.00 35.28 188 ASP E O 1
ATOM 3014 N N . LYS B 1 188 ? -41.214 13.031 -3.456 1.00 34.64 189 LYS E N 1
ATOM 3015 C CA . LYS B 1 188 ? -40.377 13.579 -4.528 1.00 36.66 189 LYS E CA 1
ATOM 3016 C C . LYS B 1 188 ? -40.907 13.501 -5.951 1.00 34.39 189 LYS E C 1
ATOM 3017 O O . LYS B 1 188 ? -40.517 14.314 -6.782 1.00 35.11 189 LYS E O 1
ATOM 3023 N N . LEU B 1 189 ? -41.746 12.493 -6.243 1.00 31.02 190 LEU E N 1
ATOM 3024 C CA . LEU B 1 189 ? -42.110 12.185 -7.619 1.00 30.75 190 LEU E CA 1
ATOM 3025 C C . LEU B 1 189 ? -43.454 12.744 -8.086 1.00 28.75 190 LEU E C 1
ATOM 3026 O O . LEU B 1 189 ? -43.645 13.041 -9.262 1.00 28.73 190 LEU E O 1
ATOM 3031 N N . VAL B 1 190 ? -44.378 12.943 -7.151 1.00 27.47 191 VAL E N 1
ATOM 3032 C CA . VAL B 1 190 ? -45.746 13.236 -7.513 1.00 26.24 191 VAL E CA 1
ATOM 3033 C C . VAL B 1 190 ? -45.829 14.661 -8.061 1.00 26.66 191 VAL E C 1
ATOM 3034 O O . VAL B 1 190 ? -45.325 15.607 -7.457 1.00 27.21 191 VAL E O 1
ATOM 3038 N N . ASN B 1 191 ? -46.481 14.773 -9.224 1.00 26.52 192 ASN E N 1
ATOM 3039 C CA . ASN B 1 191 ? -46.894 16.044 -9.809 1.00 27.73 192 ASN E CA 1
ATOM 3040 C C . ASN B 1 191 ? -48.273 16.385 -9.258 1.00 26.48 192 ASN E C 1
ATOM 3041 O O . ASN B 1 191 ? -49.308 15.923 -9.751 1.00 25.50 192 ASN E O 1
ATOM 3046 N N . TRP B 1 192 ? -48.278 17.195 -8.200 1.00 26.66 193 TRP E N 1
ATOM 3047 C CA . TRP B 1 192 ? -49.502 17.499 -7.480 1.00 26.30 193 TRP E CA 1
ATOM 3048 C C . TRP B 1 192 ? -50.445 18.359 -8.327 1.00 27.90 193 TRP E C 1
ATOM 3049 O O . TRP B 1 192 ? -51.656 18.342 -8.095 1.00 26.22 193 TRP E O 1
ATOM 3060 N N . GLU B 1 193 ? -49.896 19.104 -9.300 1.00 29.22 194 GLU E N 1
ATOM 3061 C CA . GLU B 1 193 ? -50.727 19.858 -10.218 1.00 31.72 194 GLU E CA 1
ATOM 3062 C C . GLU B 1 193 ? -51.571 18.917 -11.066 1.00 29.48 194 GLU E C 1
ATOM 3063 O O . GLU B 1 193 ? -52.739 19.170 -11.293 1.00 28.78 194 GLU E O 1
ATOM 3069 N N . ASN B 1 194 ? -50.974 17.810 -11.505 1.00 28.57 195 ASN E N 1
ATOM 3070 C CA . ASN B 1 194 ? -51.707 16.813 -12.290 1.00 28.35 195 ASN E CA 1
ATOM 3071 C C . ASN B 1 194 ? -52.775 16.141 -11.412 1.00 26.60 195 ASN E C 1
ATOM 3072 O O . ASN B 1 194 ? -53.900 15.958 -11.841 1.00 27.17 195 ASN E O 1
ATOM 3077 N N . VAL B 1 195 ? -52.397 15.783 -10.183 1.00 25.65 196 VAL E N 1
ATOM 3078 C CA . VAL B 1 195 ? -53.361 15.260 -9.175 1.00 24.27 196 VAL E CA 1
ATOM 3079 C C . VAL B 1 195 ? -54.549 16.190 -8.985 1.00 24.93 196 VAL E C 1
ATOM 3080 O O . VAL B 1 195 ? -55.720 15.750 -9.102 1.00 25.43 196 VAL E O 1
ATOM 3084 N N . ALA B 1 196 ? -54.261 17.469 -8.726 1.00 25.13 197 ALA E N 1
ATOM 3085 C CA . ALA B 1 196 ? -55.288 18.486 -8.490 1.00 26.25 197 ALA E CA 1
ATOM 3086 C C . ALA B 1 196 ? -56.215 18.634 -9.688 1.00 28.13 197 ALA E C 1
ATOM 3087 O O . ALA B 1 196 ? -57.412 18.838 -9.496 1.00 28.81 197 ALA E O 1
ATOM 3089 N N . SER B 1 197 ? -55.648 18.545 -10.908 1.00 28.51 198 SER E N 1
ATOM 3090 C CA . SER B 1 197 ? -56.367 18.747 -12.158 1.00 30.48 198 SER E CA 1
ATOM 3091 C C . SER B 1 197 ? -57.465 17.700 -12.339 1.00 30.30 198 SER E C 1
ATOM 3092 O O . SER B 1 197 ? -58.364 17.902 -13.095 1.00 32.00 198 SER E O 1
ATOM 3095 N N . ARG B 1 198 ? -57.370 16.576 -11.633 1.00 29.14 199 ARG E N 1
ATOM 3096 C CA . ARG B 1 198 ? -58.336 15.489 -11.767 1.00 29.51 199 ARG E CA 1
ATOM 3097 C C . ARG B 1 198 ? -59.541 15.627 -10.848 1.00 30.28 199 ARG E C 1
ATOM 3098 O O . ARG B 1 198 ? -60.484 14.830 -10.944 1.00 30.09 199 ARG E O 1
ATOM 3106 N N . MET B 1 199 ? -59.506 16.613 -9.944 1.00 30.64 200 MET E N 1
ATOM 3107 C CA . MET B 1 199 ? -60.552 16.795 -8.950 1.00 33.23 200 MET E CA 1
ATOM 3108 C C . MET B 1 199 ? -61.792 17.395 -9.608 1.00 35.77 200 MET E C 1
ATOM 3109 O O . MET B 1 199 ? -61.705 18.121 -10.591 1.00 36.97 200 MET E O 1
#

InterPro domains:
  IPR001189 Manganese/iron superoxide dismutase [PIRSF000349] (1-200)
  IPR001189 Manganese/iron superoxide dismutase [PR01703] (6-17)
  IPR001189 Manganese/iron superoxide dismutase [PR01703] (28-41)
  IPR001189 Manganese/iron superoxide dismutase [PR01703] (73-86)
  IPR001189 Manganese/iron superoxide dismutase [PR01703] (126-134)
  IPR001189 Manganese/iron superoxide dismutase [PR01703] (163-175)
  IPR019831 Manganese/iron superoxide dismutase, N-terminal [PF00081] (3-89)
  IPR019832 Manganese/iron superoxide dismutase, C-terminal [PF02777] (99-199)
  IPR019833 Manganese/iron superoxide dismutase, binding site [PS00088] (165-172)
  IPR036314 Manganese/iron superoxide dismutase, C-terminal domain superfamily [G3DSA:3.55.40.20] (91-200)
  IPR036314 Manganese/iron superoxide dismutase, C-terminal domain superfamily [SSF54719] (93-199)
  IPR036324 Manganese/iron superoxide dismutase, N-terminal domain superfamily [G3DSA:1.10.287.990] (21-90)
  IPR036324 Manganese/iron superoxide dismutase, N-terminal domain superfamily [SSF46609] (1-91)

Solvent-accessible surface area: 16318 Å² total; per-residue (Å²): 122,17,137,58,48,87,18,67,25,64,59,82,29,0,49,98,5,28,3,31,102,62,0,0,67,60,0,10,51,77,19,0,97,39,14,7,49,65,0,42,156,83,9,60,76,54,132,44,101,82,86,52,27,69,94,2,0,112,43,21,48,69,86,56,28,50,78,22,56,33,30,0,16,14,0,0,0,13,22,0,0,24,28,0,3,78,0,2,4,68,38,124,114,52,160,40,44,53,74,0,80,133,19,0,65,126,56,30,58,41,29,71,102,0,58,120,45,0,19,66,16,0,50,41,17,52,2,4,0,0,0,1,0,0,54,22,108,136,42,49,18,80,38,24,100,4,37,25,0,2,0,0,24,20,100,52,25,65,6,0,0,0,0,0,0,10,9,1,1,6,1,25,49,38,47,46,115,23,78,40,3,0,84,22,0,4,81,86,1,2,43,14,123,28,0,20,85,52,81,117,18,133,57,48,84,18,68,26,64,53,78,29,0,48,101,4,30,2,31,102,65,0,0,68,59,0,9,52,81,20,0,95,40,13,9,63,51,0,42,137,72,10,60,75,52,136,48,100,77,99,50,28,72,91,2,0,121,44,17,47,64,86,86,34,51,74,23,52,33,29,0,15,12,0,0,0,12,22,0,0,24,28,0,3,72,0,1,2,67,39,119,140,46,150,41,32,54,72,0,84,129,14,0,66,116,48,30,57,41,28,65,94,0,62,108,46,0,20,68,15,0,53,41,18,52,3,4,0,0,0,0,0,0,58,28,110,136,46,46,15,84,35,27,101,8,32,28,0,2,0,0,24,20,103,64,26,60,6,0,0,0,0,0,0,11,9,1,0,6,1,26,48,39,48,47,119,24,80,44,2,0,85,23,0,5,92,85,1,2,41,17,98,30,0,18,84,51,84

Nearest PDB structures (foldseek):
  7azr-assembly1_E  TM=1.003E+00  e=6.931E-37  Rhodobacter capsulatus
  2bkb-assembly1_A  TM=9.641E-01  e=1.443E-22  Escherichia coli
  6bej-assembly1_A  TM=9.283E-01  e=9.538E-20  Xanthomonas citri
  8avn-assembly1_B  TM=9.326E-01  e=1.487E-19  Candidatus Wolfebacteria bacterium GW2011_GWB1_47_1
  8avk-assembly1_B  TM=9.323E-01  e=5.634E-19  Candidatus Wolfebacteria bacterium GW2011_GWB1_47_1

Radius of gyration: 21.86 Å; Cα contacts (8 Å, |Δi|>4): 689; chains: 2; bounding box: 46×68×54 Å

Organism: Rhodobacter capsulatus (NCBI:txid1061)

Sequence (398 aa):
AFELPALPYAHDALASLGMSKETLEYHHDLHHKAYVDNGNKLIAGTEWEGKSVEEIVKGTYCAGAVAQSGIFNNASQHWNHAQFWEMMGPGEDKKMPGALEKALVESFGSVAKFKEDFAAAGAGQFGSGWAWLVKDSDGALKITKTENGVNPLCFGQTALLGCDVWEHSYYIDFRNKRPAYLTNFLDKLVNWENVASRMAFELPALPYAHDALASLGMSKETLEYHHDLHHKAYVDNGNKLIAGTEWEGKSVEEIVKGTYCAGAVAQSGIFNNASQHWNHAQFWEMMGPGEDKKMPGALEKALVESFGSVAKFKEDFAAAGAGQFGSGWAWLVKDDSDGALKITKTENGVNPLCFGQTALLGCDVWEHSYYIDFRNKRPAYLTNFLDKLVNWENVASRM

Secondary structure (DSSP, 8-state):
----PPPSS-TTTTGGGT--HHHHIIIIIIIIHHHHHHHHHHHTTSTTTTS-HHHHHHHH--TT-SS--HHHHHHHHHHHHHHHHHHB---TTPPPPHHHHHHHHHHHSSHHHHHHHHHHHHHHS-SSEEEEEEE-TTS-EEEEEEETT--GGGGT-EEEEEEE-SGGGTHHHHTT-HHHHHHHIIIIIB-HHHHHHT-/----PPPSS-TTTTGGGT--HHHHIIIIIIIIHHHHHHHHHHHTTSTTTTS-HHHHHHHH--TT-SS--HHHHHHHHHHHHHHHHHHB--STTPPPPHHHHHHHHHHHSSHHHHHHHHHHHHHHS-SSEEEEEEE-TTS-EEEEEEETT--GGGGT-EEEEEEE-SGGGTHHHHTT-HHHHHHHIIIIIB-HHHHHHT-

B-factor: mean 33.51, std 12.0, range [10.97, 78.59]